Protein AF-A0A0Q8V3P7-F1 (afdb_monomer_lite)

Radius of gyration: 29.7 Å; chains: 1; bounding box: 84×69×73 Å

Secondary structure (DSSP, 8-state):
-EEEEEEEEEETTSPBPS--EEEEEEPPSS--------PPPTTEEEEEEEEEEE-SSS-PPTT-----------SSSS-PSP--TTT-TTEEE-SSTTTPPEEE-PPEEEEEEE-S-SSSSEEEEEEES--TTEEEEEEEEEETTEEEEPTT-SSEE-SS-EEEEES-PPBSSEEEEEEEEEETT--EEEEPPPEEEEB---SEEEEETTEEEEEEEEEE-TTTTSS-B-PEEEEEE--TT-SS-EEEEEEEP--BSEE--EEEEHHHHHHHHHHT--SS----SEEEEE--TT------SSEEEEEEEEEEEES-TTTT--EEEEEEEEEE-PPSPTT----SS-HHHHHHH-SSHHHHHHH-SSHHHHTT-GGGTTS--

Foldseek 3Di:
DKKKKWKFFAAPVRDTDDDIFIDIGDDDDDDDDDDTDDDHDPRGPDIDIDIDDDDPDDHDDPPDDDDDDQDADDPDPDDDPRDDVVPALQWDFPDDPPPTHIDGQFWDWDWAWDCDPQVHTWIKIKTFSDDQQFQFKWKWKDWLNDIDTAFQRHRNGDGGMDIDIHPLAAAPTKIWMKMWTAGPVRDTSDIHDIDIDHHQFAWKKKAANQDSNLIATKDFDPQFLPDWDFDWAWDFDDDPPDPGTDTDTDDTHFTAFTKRKIKHFQSRVVSVVPRCPDPVGHDQQWMWIRHHPNHPHPHRGTFIWRWDDWDKDDPQPPPDGGMIMIITTTTTDDHDDSHRHDDQDDPLLVCLVDVDPVSVCVVAVDPVRVSPPSVSGPSRD

pLDDT: mean 87.68, std 8.29, range [46.72, 98.0]

Structure (mmCIF, N/CA/C/O backbone):
data_AF-A0A0Q8V3P7-F1
#
_entry.id   AF-A0A0Q8V3P7-F1
#
loop_
_atom_site.group_PDB
_atom_site.id
_atom_site.type_symbol
_atom_site.label_atom_id
_atom_site.label_alt_id
_atom_site.label_comp_id
_atom_site.label_asym_id
_atom_site.label_entity_id
_atom_site.label_seq_id
_atom_site.pdbx_PDB_ins_code
_atom_site.Cartn_x
_atom_site.Cartn_y
_atom_site.Cartn_z
_atom_site.occupancy
_atom_site.B_iso_or_equiv
_atom_site.auth_seq_id
_atom_site.auth_comp_id
_atom_site.auth_asym_id
_atom_site.auth_atom_id
_atom_site.pdbx_PDB_model_num
ATOM 1 N N . MET A 1 1 ? 45.141 -16.367 -20.205 1.00 85.00 1 MET A N 1
ATOM 2 C CA . MET A 1 1 ? 44.368 -15.739 -21.295 1.00 85.00 1 MET A CA 1
ATOM 3 C C . MET A 1 1 ? 43.408 -14.753 -20.670 1.00 85.00 1 MET A C 1
ATOM 5 O O . MET A 1 1 ? 42.916 -15.024 -19.578 1.00 85.00 1 MET A O 1
ATOM 9 N N . VAL A 1 2 ? 43.183 -13.620 -21.322 1.00 90.25 2 VAL A N 1
ATOM 10 C CA . VAL A 1 2 ? 42.224 -12.604 -20.880 1.00 90.25 2 VAL A CA 1
ATOM 11 C C . VAL A 1 2 ? 41.261 -12.265 -22.009 1.00 90.25 2 VAL A C 1
ATOM 13 O O . VAL A 1 2 ? 41.580 -12.465 -23.185 1.00 90.25 2 VAL A O 1
ATOM 16 N N . ILE A 1 3 ? 40.099 -11.747 -21.636 1.00 90.00 3 ILE A N 1
ATOM 17 C CA . ILE A 1 3 ? 39.152 -11.118 -22.551 1.00 90.00 3 ILE A CA 1
ATOM 18 C C . ILE A 1 3 ? 39.117 -9.629 -22.228 1.00 90.00 3 ILE A C 1
ATOM 20 O O . ILE A 1 3 ? 38.838 -9.230 -21.100 1.00 90.00 3 ILE A O 1
ATOM 24 N N . ASP A 1 4 ? 39.406 -8.819 -23.240 1.00 90.25 4 ASP A N 1
ATOM 25 C CA . ASP A 1 4 ? 39.211 -7.379 -23.227 1.00 90.25 4 ASP A CA 1
ATOM 26 C C . ASP A 1 4 ? 37.816 -7.092 -23.810 1.00 90.25 4 ASP A C 1
ATOM 28 O O . ASP A 1 4 ? 37.576 -7.315 -25.001 1.00 90.25 4 ASP A O 1
ATOM 32 N N . SER A 1 5 ? 36.890 -6.617 -22.978 1.00 90.19 5 SER A N 1
ATOM 33 C CA . SER A 1 5 ? 35.551 -6.183 -23.398 1.00 90.19 5 SER A CA 1
ATOM 34 C C . SER A 1 5 ? 35.510 -4.664 -23.447 1.00 90.19 5 SER A C 1
ATOM 36 O O . SER A 1 5 ? 35.809 -4.023 -22.441 1.00 90.19 5 SER A O 1
ATOM 38 N N . TYR A 1 6 ? 35.156 -4.075 -24.592 1.00 90.56 6 TYR A N 1
ATOM 39 C CA . TYR A 1 6 ? 35.161 -2.622 -24.733 1.00 90.56 6 TYR A CA 1
ATOM 40 C C . TYR A 1 6 ? 34.008 -2.042 -25.548 1.00 90.56 6 TYR A C 1
ATOM 42 O O . TYR A 1 6 ? 33.505 -2.652 -26.493 1.00 90.56 6 TYR A O 1
ATOM 50 N N . ILE A 1 7 ? 33.627 -0.817 -25.178 1.00 90.69 7 ILE A N 1
ATOM 51 C CA . ILE A 1 7 ? 32.661 0.015 -25.896 1.00 90.69 7 ILE A CA 1
ATOM 52 C C . ILE A 1 7 ? 33.433 1.115 -26.612 1.00 90.69 7 ILE A C 1
ATOM 54 O O . ILE A 1 7 ? 33.942 2.045 -25.985 1.00 90.69 7 ILE A O 1
ATOM 58 N N . GLN A 1 8 ? 33.512 1.018 -27.936 1.00 93.75 8 GLN A N 1
ATOM 59 C CA . GLN A 1 8 ? 34.053 2.072 -28.782 1.00 93.75 8 GLN A CA 1
ATOM 60 C C . GLN A 1 8 ? 32.930 3.025 -29.196 1.00 93.75 8 GLN A C 1
ATOM 62 O O . GLN A 1 8 ? 32.063 2.670 -29.996 1.00 93.75 8 GLN A O 1
ATOM 67 N N . TRP A 1 9 ? 32.972 4.253 -28.687 1.00 93.25 9 TRP A N 1
ATOM 68 C CA . TRP A 1 9 ? 32.059 5.317 -29.102 1.00 93.25 9 TRP A CA 1
ATOM 69 C C . TRP A 1 9 ? 32.468 5.881 -30.462 1.00 93.25 9 TRP A C 1
ATOM 71 O O . TRP A 1 9 ? 33.662 6.000 -30.757 1.00 93.25 9 TRP A O 1
ATOM 81 N N . ILE A 1 10 ? 31.477 6.195 -31.291 1.00 94.75 10 ILE A N 1
ATOM 82 C CA . ILE A 1 10 ? 31.642 6.718 -32.646 1.00 94.75 10 ILE A CA 1
ATOM 83 C C . ILE A 1 10 ? 30.792 7.985 -32.776 1.00 94.75 10 ILE A C 1
ATOM 85 O O . ILE A 1 10 ? 29.604 7.985 -32.435 1.00 94.75 10 ILE A O 1
ATOM 89 N N . ASP A 1 11 ? 31.391 9.062 -33.273 1.00 94.50 11 ASP A N 1
ATOM 90 C CA . ASP A 1 11 ? 30.712 10.345 -33.464 1.00 94.50 11 ASP A CA 1
ATOM 91 C C . ASP A 1 11 ? 29.805 10.364 -34.715 1.00 94.50 11 ASP A C 1
ATOM 93 O O . ASP A 1 11 ? 29.690 9.384 -35.461 1.00 94.50 11 ASP A O 1
ATOM 97 N N . GLY A 1 12 ? 29.127 11.493 -34.946 1.00 92.31 12 GLY A N 1
ATOM 98 C CA . GLY A 1 12 ? 28.241 11.683 -36.103 1.00 92.31 12 GLY A CA 1
ATOM 99 C C . GLY A 1 12 ? 28.940 11.605 -37.467 1.00 92.31 12 GLY A C 1
ATOM 100 O O . GLY A 1 12 ? 28.276 11.354 -38.470 1.00 92.31 12 GLY A O 1
ATOM 101 N N . SER A 1 13 ? 30.268 11.752 -37.514 1.00 94.50 13 SER A N 1
ATOM 102 C CA . SER A 1 13 ? 31.074 11.612 -38.736 1.00 94.50 13 SER A CA 1
ATOM 103 C C . SER A 1 13 ? 31.496 10.165 -39.020 1.00 94.50 13 SER A C 1
ATOM 105 O O . SER A 1 13 ? 31.934 9.854 -40.124 1.00 94.50 13 SER A O 1
ATOM 107 N N . GLY A 1 14 ? 31.338 9.259 -38.047 1.00 92.62 14 GLY A N 1
ATOM 108 C CA . GLY A 1 14 ? 31.829 7.882 -38.138 1.00 92.62 14 GLY A CA 1
ATOM 109 C C . GLY A 1 14 ? 33.233 7.671 -37.573 1.00 92.62 14 GLY A C 1
ATOM 110 O O . GLY A 1 14 ? 33.776 6.575 -37.722 1.00 92.62 14 GLY A O 1
ATOM 111 N N . THR A 1 15 ? 33.804 8.668 -36.897 1.00 94.69 15 THR A N 1
ATOM 112 C CA . THR A 1 15 ? 35.145 8.591 -36.307 1.00 94.69 15 THR A CA 1
ATOM 113 C C . THR A 1 15 ? 35.086 7.998 -34.898 1.00 94.69 15 THR A C 1
ATOM 115 O O . THR A 1 15 ? 34.188 8.303 -34.111 1.00 94.69 15 THR A O 1
ATOM 118 N N . ALA A 1 16 ? 36.041 7.123 -34.573 1.00 92.56 16 ALA A N 1
ATOM 119 C CA . ALA A 1 16 ? 36.179 6.539 -33.241 1.00 92.56 16 ALA A CA 1
ATOM 120 C C . ALA A 1 16 ? 36.634 7.598 -32.222 1.00 92.56 16 ALA A C 1
ATOM 122 O O . ALA A 1 16 ? 37.634 8.282 -32.430 1.00 92.56 16 ALA A O 1
ATOM 123 N N . MET A 1 17 ? 35.917 7.713 -31.105 1.00 92.38 17 MET A N 1
ATOM 124 C CA . MET A 1 17 ? 36.214 8.679 -30.046 1.00 92.38 17 MET A CA 1
ATOM 125 C C . MET A 1 17 ? 37.327 8.170 -29.098 1.00 92.38 17 MET A C 1
ATOM 127 O O . MET A 1 17 ? 37.417 6.962 -28.856 1.00 92.38 17 MET A O 1
ATOM 131 N N . PRO A 1 18 ? 38.159 9.064 -28.524 1.00 77.00 18 PRO A N 1
ATOM 132 C CA . PRO A 1 18 ? 39.451 8.725 -27.903 1.00 77.00 18 PRO A CA 1
ATOM 133 C C . PRO A 1 18 ? 39.409 8.086 -26.498 1.00 77.00 18 PRO A C 1
ATOM 135 O O . PRO A 1 18 ? 40.405 8.104 -25.781 1.00 77.00 18 PRO A O 1
ATOM 138 N N . SER A 1 19 ? 38.298 7.502 -26.057 1.00 72.12 19 SER A N 1
ATOM 139 C CA . SER A 1 19 ? 38.222 6.857 -24.735 1.00 72.12 19 SER A CA 1
ATOM 140 C C . SER A 1 19 ? 37.204 5.719 -24.746 1.00 72.12 19 SER A C 1
ATOM 142 O O . SER A 1 19 ? 36.056 5.923 -24.341 1.00 72.12 19 SER A O 1
ATOM 144 N N . PRO A 1 20 ? 37.576 4.530 -25.257 1.00 75.69 20 PRO A N 1
ATOM 145 C CA . PRO A 1 20 ? 36.711 3.375 -25.132 1.00 75.69 20 PRO A CA 1
ATOM 146 C C . PRO A 1 20 ? 36.634 2.974 -23.660 1.00 75.69 20 PRO A C 1
ATOM 148 O O . PRO A 1 20 ? 37.639 2.952 -22.950 1.00 75.69 20 PRO A O 1
ATOM 151 N N . ALA A 1 21 ? 35.438 2.640 -23.196 1.00 80.44 21 ALA A N 1
ATOM 152 C CA . ALA A 1 21 ? 35.311 1.964 -21.916 1.00 80.44 21 ALA A CA 1
ATOM 153 C C . ALA A 1 21 ? 35.832 0.543 -22.077 1.00 80.44 21 ALA A C 1
ATOM 155 O O . ALA A 1 21 ? 35.445 -0.110 -23.043 1.00 80.44 21 ALA A O 1
ATOM 156 N N . GLN A 1 22 ? 36.683 0.068 -21.173 1.00 88.75 22 GLN A N 1
ATOM 157 C CA . GLN A 1 22 ? 37.281 -1.260 -21.261 1.00 88.75 22 GLN A CA 1
ATOM 158 C C . GLN A 1 22 ? 37.250 -1.947 -19.900 1.00 88.75 22 GLN A C 1
ATOM 160 O O . GLN A 1 22 ? 37.535 -1.322 -18.881 1.00 88.75 22 GLN A O 1
ATOM 165 N N . ASN A 1 23 ? 36.959 -3.244 -19.911 1.00 89.44 23 ASN A N 1
ATOM 166 C CA . ASN A 1 23 ? 37.247 -4.149 -18.811 1.00 89.44 23 ASN A CA 1
ATOM 167 C C . ASN A 1 23 ? 38.112 -5.316 -19.317 1.00 89.44 23 ASN A C 1
ATOM 169 O O . ASN A 1 23 ? 37.941 -5.760 -20.455 1.00 89.44 23 ASN A O 1
ATOM 173 N N . THR A 1 24 ? 39.043 -5.790 -18.490 1.00 91.44 24 THR A N 1
ATOM 174 C CA . THR A 1 24 ? 39.950 -6.900 -18.812 1.00 91.44 24 THR A CA 1
ATOM 175 C C . THR A 1 24 ? 39.813 -7.973 -17.747 1.00 91.44 24 THR A C 1
ATOM 177 O O . THR A 1 24 ? 40.262 -7.787 -16.618 1.00 91.44 24 THR A O 1
ATOM 180 N N . ASP A 1 25 ? 39.263 -9.120 -18.129 1.00 90.25 25 ASP A N 1
ATOM 181 C CA . ASP A 1 25 ? 38.961 -10.209 -17.205 1.00 90.25 25 ASP A CA 1
ATOM 182 C C . ASP A 1 25 ? 39.734 -11.481 -17.569 1.00 90.25 25 ASP A C 1
ATOM 184 O O . ASP A 1 25 ? 40.063 -11.734 -18.734 1.00 90.25 25 ASP A O 1
ATOM 188 N N . ALA A 1 26 ? 40.014 -12.321 -16.571 1.00 90.12 26 ALA A N 1
ATOM 189 C CA . ALA A 1 26 ? 40.595 -13.637 -16.806 1.00 90.12 26 ALA A CA 1
ATOM 190 C C . ALA A 1 26 ? 39.598 -14.560 -17.526 1.00 90.12 26 ALA A C 1
ATOM 192 O O . ALA A 1 26 ? 38.401 -14.577 -17.227 1.00 90.12 26 ALA A O 1
ATOM 193 N N . VAL A 1 27 ? 40.098 -15.372 -18.460 1.00 87.44 27 VAL A N 1
ATOM 194 C CA . VAL A 1 27 ? 39.278 -16.426 -19.068 1.00 87.44 27 VAL A CA 1
ATOM 195 C C . VAL A 1 27 ? 39.088 -17.561 -18.071 1.00 87.44 27 VAL A C 1
ATOM 197 O O . VAL A 1 27 ? 40.061 -18.059 -17.504 1.00 87.44 27 VAL A O 1
ATOM 200 N N . VAL A 1 28 ? 37.835 -17.962 -17.868 1.00 85.50 28 VAL A N 1
ATOM 201 C CA . VAL A 1 28 ? 37.464 -19.078 -16.993 1.00 85.50 28 VAL A CA 1
ATOM 202 C C . VAL A 1 28 ? 37.287 -20.363 -17.801 1.00 85.50 28 VAL A C 1
ATOM 204 O O . VAL A 1 28 ? 37.097 -20.331 -19.014 1.00 85.50 28 VAL A O 1
ATOM 207 N N . SER A 1 29 ? 37.352 -21.513 -17.128 1.00 82.88 29 SER A N 1
ATOM 208 C CA . SER A 1 29 ? 36.945 -22.780 -17.738 1.00 82.88 29 SER A CA 1
ATOM 209 C C . SER A 1 29 ? 35.414 -22.830 -17.814 1.00 82.88 29 SER A C 1
ATOM 211 O O . SER A 1 29 ? 34.751 -22.732 -16.783 1.00 82.88 29 SER A O 1
ATOM 213 N N . GLY A 1 30 ? 34.861 -22.957 -19.024 1.00 87.19 30 GLY A N 1
ATOM 214 C CA . GLY A 1 30 ? 33.414 -22.940 -19.277 1.00 87.19 30 GLY A CA 1
ATOM 215 C C . GLY A 1 30 ? 32.862 -21.554 -19.634 1.00 87.19 30 GLY A C 1
ATOM 216 O O . GLY A 1 30 ? 33.605 -20.660 -20.034 1.00 87.19 30 GLY A O 1
ATOM 217 N N . TRP A 1 31 ? 31.542 -21.382 -19.518 1.00 85.44 31 TRP A N 1
ATOM 218 C CA . TRP A 1 31 ? 30.873 -20.108 -19.804 1.00 85.44 31 TRP A CA 1
ATOM 219 C C . TRP A 1 31 ? 31.137 -19.089 -18.689 1.00 85.44 31 TRP A C 1
ATOM 221 O O . TRP A 1 31 ? 30.746 -19.296 -17.541 1.00 85.44 31 TRP A O 1
ATOM 231 N N . GLY A 1 32 ? 31.790 -17.982 -19.042 1.00 83.69 32 GLY A N 1
ATOM 232 C CA . GLY A 1 32 ? 32.022 -16.833 -18.169 1.00 83.69 32 GLY A CA 1
ATOM 233 C C . GLY A 1 32 ? 31.173 -15.634 -18.577 1.00 83.69 32 GLY A C 1
ATOM 234 O O . GLY A 1 32 ? 30.856 -15.458 -19.754 1.00 83.69 32 GLY A O 1
ATOM 235 N N . ARG A 1 33 ? 30.820 -14.790 -17.605 1.00 84.25 33 ARG A N 1
ATOM 236 C CA . ARG A 1 33 ? 30.129 -13.526 -17.861 1.00 84.25 33 ARG A CA 1
ATOM 237 C C . ARG A 1 33 ? 31.129 -12.375 -17.878 1.00 84.25 33 ARG A C 1
ATOM 239 O O . ARG A 1 33 ? 31.841 -12.175 -16.901 1.00 84.25 33 ARG A O 1
ATOM 246 N N . TYR A 1 34 ? 31.115 -11.602 -18.960 1.00 86.06 34 TYR A N 1
ATOM 247 C CA . TYR A 1 34 ? 31.994 -10.453 -19.170 1.00 86.06 34 TYR A CA 1
ATOM 248 C C . TYR A 1 34 ? 31.149 -9.208 -19.420 1.00 86.06 34 TYR A C 1
ATOM 250 O O . TYR A 1 34 ? 30.245 -9.228 -20.255 1.00 86.06 34 TYR A O 1
ATOM 258 N N . SER A 1 35 ? 31.416 -8.130 -18.687 1.00 84.56 35 SER A N 1
ATOM 259 C CA . SER A 1 35 ? 30.631 -6.896 -18.766 1.00 84.56 35 SER A CA 1
ATOM 260 C C . SER A 1 35 ? 31.518 -5.663 -18.750 1.00 84.56 35 SER A C 1
ATOM 262 O O . SER A 1 35 ? 32.563 -5.638 -18.100 1.00 84.56 35 SER A O 1
ATOM 264 N N . VAL A 1 36 ? 31.057 -4.619 -19.430 1.00 86.38 36 VAL A N 1
ATOM 265 C CA . VAL A 1 36 ? 31.645 -3.282 -19.413 1.00 86.38 36 VAL A CA 1
ATOM 266 C C . VAL A 1 36 ? 30.507 -2.268 -19.319 1.00 86.38 36 VAL A C 1
ATOM 268 O O . VAL A 1 36 ? 29.531 -2.365 -20.061 1.00 86.38 36 VAL A O 1
ATOM 271 N N . THR A 1 37 ? 30.628 -1.307 -18.406 1.00 84.44 37 THR A N 1
ATOM 272 C CA . THR A 1 37 ? 29.640 -0.237 -18.211 1.00 84.44 37 THR A CA 1
ATOM 273 C C . THR A 1 37 ? 30.308 1.104 -18.458 1.00 84.44 37 THR A C 1
ATOM 275 O O . THR A 1 37 ? 31.380 1.366 -17.913 1.00 84.44 37 THR A O 1
ATOM 278 N N . ALA A 1 38 ? 29.677 1.970 -19.250 1.00 84.31 38 ALA A N 1
ATOM 279 C CA . ALA A 1 38 ? 30.116 3.351 -19.399 1.00 84.31 38 ALA A CA 1
ATOM 280 C C . ALA A 1 38 ? 29.009 4.286 -19.869 1.00 84.31 38 ALA A C 1
ATOM 282 O O . ALA A 1 38 ? 28.107 3.890 -20.604 1.00 84.31 38 ALA A O 1
ATOM 283 N N . ALA A 1 39 ? 29.144 5.555 -19.489 1.00 85.44 39 ALA A N 1
ATOM 284 C CA . ALA A 1 39 ? 28.345 6.636 -20.041 1.00 85.44 39 ALA 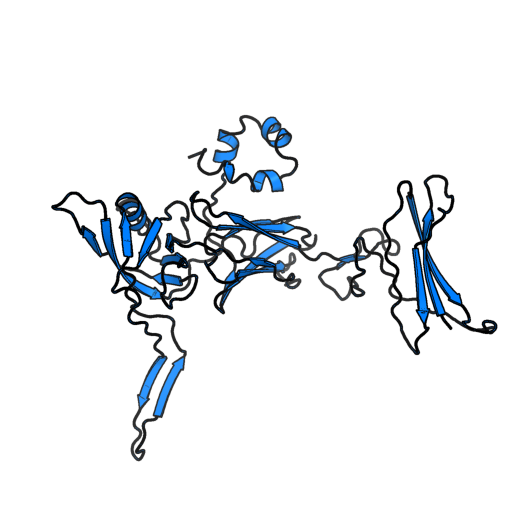A CA 1
ATOM 285 C C . ALA A 1 39 ? 28.858 7.016 -21.437 1.00 85.44 39 ALA A C 1
ATOM 287 O O . ALA A 1 39 ? 30.067 7.146 -21.651 1.00 85.44 39 ALA A O 1
ATOM 288 N N . ALA A 1 40 ? 27.935 7.220 -22.378 1.00 86.38 40 ALA A N 1
ATOM 289 C CA . ALA A 1 40 ? 28.273 7.735 -23.696 1.00 86.38 40 ALA A CA 1
ATOM 290 C C . ALA A 1 40 ? 28.808 9.177 -23.574 1.00 86.38 40 ALA A C 1
ATOM 292 O O . ALA A 1 40 ? 28.157 10.010 -22.935 1.00 86.38 40 ALA A O 1
ATOM 293 N N . PRO A 1 41 ? 29.970 9.505 -24.167 1.00 89.25 41 PRO A N 1
ATOM 294 C CA . PRO A 1 41 ? 30.465 10.872 -24.185 1.00 89.25 41 PRO A CA 1
ATOM 295 C C . PRO A 1 41 ? 29.561 11.758 -25.051 1.00 89.25 41 PRO A C 1
ATOM 297 O O . PRO A 1 41 ? 28.943 11.297 -26.014 1.00 89.25 41 PRO A O 1
ATOM 300 N N . ILE A 1 42 ? 29.513 13.053 -24.730 1.00 90.75 42 ILE A N 1
ATOM 301 C CA . ILE A 1 42 ? 28.766 14.044 -25.516 1.00 90.75 42 ILE A CA 1
ATOM 302 C C . ILE A 1 42 ? 29.216 13.976 -26.984 1.00 90.75 42 ILE A C 1
ATOM 304 O O . ILE A 1 42 ? 30.411 13.986 -27.276 1.00 90.75 42 ILE A O 1
ATOM 308 N N . GLY A 1 43 ? 28.252 13.910 -27.904 1.00 89.62 43 GLY A N 1
ATOM 309 C CA . GLY A 1 43 ? 28.503 13.828 -29.347 1.00 89.62 43 GLY A CA 1
ATOM 310 C C . GLY A 1 43 ? 28.673 12.407 -29.900 1.00 89.62 43 GLY A C 1
ATOM 311 O O . GLY A 1 43 ? 28.745 12.246 -31.120 1.00 89.62 43 GLY A O 1
ATOM 312 N N . ALA A 1 44 ? 28.684 11.373 -29.050 1.00 91.44 44 ALA A N 1
ATOM 313 C CA . ALA A 1 44 ? 28.581 9.993 -29.513 1.00 91.44 44 ALA A CA 1
ATOM 314 C C . ALA A 1 44 ? 27.212 9.755 -30.169 1.00 91.44 44 ALA A C 1
ATOM 316 O O . ALA A 1 44 ? 26.173 10.091 -29.606 1.00 91.44 44 ALA A O 1
ATOM 317 N N . THR A 1 45 ? 27.212 9.146 -31.354 1.00 92.19 45 THR A N 1
ATOM 318 C CA . THR A 1 45 ? 25.978 8.784 -32.080 1.00 92.19 45 THR A CA 1
ATOM 319 C C . THR A 1 45 ? 25.808 7.280 -32.225 1.00 92.19 45 THR A C 1
ATOM 321 O O . THR A 1 45 ? 24.701 6.799 -32.453 1.00 92.19 45 THR A O 1
ATOM 324 N N . ARG A 1 46 ? 26.902 6.523 -32.104 1.00 88.69 46 ARG A N 1
ATOM 325 C CA . ARG A 1 46 ? 26.923 5.065 -32.208 1.00 88.69 46 ARG A CA 1
ATOM 326 C C . ARG A 1 46 ? 27.889 4.479 -31.188 1.00 88.69 46 ARG A C 1
ATOM 328 O O . ARG A 1 46 ? 28.889 5.101 -30.828 1.00 88.69 46 ARG A O 1
ATOM 335 N N . ALA A 1 47 ? 27.610 3.250 -30.779 1.00 88.19 47 ALA A N 1
ATOM 336 C CA . ALA A 1 47 ? 28.500 2.437 -29.967 1.00 88.19 47 ALA A CA 1
ATOM 337 C C . ALA A 1 47 ? 28.845 1.161 -30.734 1.00 88.19 47 ALA A C 1
ATOM 339 O O . ALA A 1 47 ? 27.985 0.562 -31.380 1.00 88.19 47 ALA A O 1
ATOM 340 N N . ARG A 1 48 ? 30.105 0.740 -30.667 1.00 89.31 48 ARG A N 1
ATOM 341 C CA . ARG A 1 48 ? 30.557 -0.557 -31.165 1.00 89.31 48 ARG A CA 1
ATOM 342 C C . ARG A 1 48 ? 31.093 -1.354 -29.989 1.00 89.31 48 ARG A C 1
ATOM 344 O O . ARG A 1 48 ? 32.092 -0.963 -29.391 1.00 89.31 48 ARG A O 1
ATOM 351 N N . VAL A 1 49 ? 30.436 -2.464 -29.685 1.00 87.44 49 VAL A N 1
ATOM 352 C CA . VAL A 1 49 ? 30.871 -3.378 -28.627 1.00 87.44 49 VAL A CA 1
ATOM 353 C C . VAL A 1 49 ? 31.769 -4.442 -29.220 1.00 87.44 49 VAL A C 1
ATOM 355 O O . VAL A 1 49 ? 31.478 -4.993 -30.282 1.00 87.44 49 VAL A O 1
ATOM 358 N N . ILE A 1 50 ? 32.910 -4.663 -28.575 1.00 87.88 50 ILE A N 1
ATOM 359 C CA . ILE A 1 50 ? 33.924 -5.585 -29.061 1.00 87.88 50 ILE A CA 1
ATOM 360 C C . ILE A 1 50 ? 34.452 -6.414 -27.896 1.00 87.88 50 ILE A C 1
ATOM 362 O O . ILE A 1 50 ? 34.813 -5.878 -26.849 1.00 87.88 50 ILE A O 1
ATOM 366 N N . HIS A 1 51 ? 34.541 -7.721 -28.125 1.00 87.38 51 HIS A N 1
ATOM 367 C CA . HIS A 1 51 ? 35.235 -8.660 -27.256 1.00 87.38 51 HIS A CA 1
ATOM 368 C C . HIS A 1 51 ? 36.489 -9.140 -27.973 1.00 87.38 51 HIS A C 1
ATOM 370 O O . HIS A 1 51 ? 36.432 -9.603 -29.114 1.00 87.38 51 HIS A O 1
ATOM 376 N N . ARG A 1 52 ? 37.638 -8.994 -27.317 1.00 88.25 52 ARG A N 1
ATOM 377 C CA . ARG A 1 52 ? 38.933 -9.398 -27.854 1.00 88.25 52 ARG A CA 1
ATOM 378 C C . ARG A 1 52 ? 39.594 -10.366 -26.895 1.00 88.25 52 ARG A C 1
ATOM 380 O O . ARG A 1 52 ? 39.849 -10.034 -25.745 1.00 88.25 52 ARG A O 1
ATOM 387 N N . MET A 1 53 ? 39.921 -11.547 -27.394 1.00 88.00 53 MET A N 1
ATOM 388 C CA . MET A 1 53 ? 40.753 -12.499 -26.675 1.00 88.00 53 MET A CA 1
ATOM 389 C C . MET A 1 53 ? 42.226 -12.112 -26.818 1.00 88.00 53 MET A C 1
ATOM 391 O O . MET A 1 53 ? 42.679 -11.761 -27.909 1.00 88.00 53 MET A O 1
ATOM 395 N N . ARG A 1 54 ? 42.979 -12.170 -25.719 1.00 88.56 54 ARG A N 1
ATOM 396 C CA . ARG A 1 54 ? 44.412 -11.864 -25.704 1.00 88.56 54 ARG A CA 1
ATOM 397 C C . ARG A 1 54 ? 45.167 -12.828 -24.795 1.00 88.56 54 ARG A C 1
ATOM 399 O O . ARG A 1 54 ? 44.730 -13.161 -23.691 1.00 88.56 54 ARG A O 1
ATOM 406 N N . ALA A 1 55 ? 46.336 -13.267 -25.247 1.00 86.19 55 ALA A N 1
ATOM 407 C CA . ALA A 1 55 ? 47.247 -14.043 -24.419 1.00 86.19 55 ALA A CA 1
ATOM 408 C C . ALA A 1 55 ? 47.839 -13.150 -23.312 1.00 86.19 55 ALA A C 1
ATOM 410 O O . ALA A 1 55 ? 48.291 -12.035 -23.570 1.00 86.19 55 ALA A O 1
ATOM 411 N N . THR A 1 56 ? 47.822 -13.630 -22.065 1.00 83.31 56 THR A N 1
ATOM 412 C CA . THR A 1 56 ? 48.455 -12.927 -20.931 1.00 83.31 56 THR A CA 1
ATOM 413 C C . THR A 1 56 ? 49.981 -12.961 -21.067 1.00 83.31 56 THR A C 1
ATOM 415 O O . THR A 1 56 ? 50.662 -12.001 -20.725 1.00 83.31 56 THR A O 1
ATOM 418 N N . THR A 1 57 ? 50.494 -14.062 -21.617 1.00 80.62 57 THR A N 1
ATOM 419 C CA . THR A 1 57 ? 51.884 -14.307 -22.004 1.00 80.62 57 THR A CA 1
ATOM 420 C C . THR A 1 57 ? 51.878 -15.177 -23.268 1.00 80.62 57 THR A C 1
ATOM 422 O O . THR A 1 57 ? 51.008 -16.034 -23.415 1.00 80.62 57 THR A O 1
ATOM 425 N N . GLY A 1 58 ? 52.824 -14.960 -24.187 1.00 80.25 58 GLY A N 1
ATOM 426 C CA . GLY A 1 58 ? 52.922 -15.721 -25.443 1.00 80.25 58 GLY A CA 1
ATOM 427 C C . GLY A 1 58 ? 51.952 -15.272 -26.546 1.00 80.25 58 GLY A C 1
ATOM 428 O O . GLY A 1 58 ? 51.436 -14.155 -26.520 1.00 80.25 58 GLY A O 1
ATOM 429 N N . THR A 1 59 ? 51.738 -16.139 -27.539 1.00 82.00 59 THR A N 1
ATOM 430 C CA . THR A 1 59 ? 50.826 -15.932 -28.677 1.00 82.00 59 THR A CA 1
ATOM 431 C C . THR A 1 59 ? 49.592 -16.822 -28.547 1.00 82.00 59 THR A C 1
ATOM 433 O O . THR A 1 59 ? 49.670 -17.906 -27.974 1.00 82.00 59 THR A O 1
ATOM 436 N N . LEU A 1 60 ? 48.456 -16.374 -29.089 1.00 83.50 60 LEU A N 1
ATOM 437 C CA . LEU A 1 60 ? 47.311 -17.262 -29.316 1.00 83.50 60 LEU A CA 1
ATOM 438 C C . LEU A 1 60 ? 47.713 -18.332 -30.338 1.00 83.50 60 LEU A C 1
ATOM 440 O O . LEU A 1 60 ? 48.490 -18.043 -31.252 1.00 83.50 60 LEU A O 1
ATOM 444 N N . SER A 1 61 ? 47.230 -19.554 -30.156 1.00 84.00 61 SER A N 1
ATOM 445 C CA . SER A 1 61 ? 47.498 -20.663 -31.071 1.00 84.00 61 SER A CA 1
ATOM 446 C C . SER A 1 61 ? 46.463 -20.698 -32.191 1.00 84.00 61 SER A C 1
ATOM 448 O O . SER A 1 61 ? 45.313 -20.286 -32.012 1.00 84.00 61 SER A O 1
ATOM 450 N N . ASP A 1 62 ? 46.855 -21.228 -33.349 1.00 81.81 62 ASP A N 1
ATOM 451 C CA . ASP A 1 62 ? 45.913 -21.497 -34.432 1.00 81.81 62 ASP A CA 1
ATOM 452 C C . ASP A 1 62 ? 44.823 -22.458 -33.939 1.00 81.81 62 ASP A C 1
ATOM 454 O O . ASP A 1 62 ? 45.101 -23.576 -33.506 1.00 81.81 62 ASP A O 1
ATOM 458 N N . GLY A 1 63 ? 43.569 -22.008 -34.005 1.00 80.75 63 GLY A N 1
ATOM 459 C CA . GLY A 1 63 ? 42.408 -22.765 -33.535 1.00 80.75 63 GLY A CA 1
ATOM 460 C C . GLY A 1 63 ? 41.839 -22.311 -32.191 1.00 80.75 63 GLY A C 1
ATOM 461 O O . GLY A 1 63 ? 40.754 -22.778 -31.842 1.00 80.75 63 GLY A O 1
ATOM 462 N N . ASP A 1 64 ? 42.482 -21.377 -31.483 1.00 81.94 64 ASP A N 1
ATOM 463 C CA . ASP A 1 64 ? 41.887 -20.756 -30.296 1.00 81.94 64 ASP A CA 1
ATOM 464 C C . ASP A 1 64 ? 40.604 -20.003 -30.689 1.00 81.94 64 ASP A C 1
ATOM 466 O O . ASP A 1 64 ? 40.607 -19.138 -31.571 1.00 81.94 64 ASP A O 1
ATOM 470 N N . ARG A 1 65 ? 39.487 -20.334 -30.033 1.00 82.94 65 ARG A N 1
ATOM 471 C CA . ARG A 1 65 ? 38.167 -19.747 -30.301 1.00 82.94 65 ARG A CA 1
ATOM 472 C C . ARG A 1 65 ? 37.599 -19.085 -29.058 1.00 82.94 65 ARG A C 1
ATOM 474 O O . ARG A 1 65 ? 37.752 -19.584 -27.947 1.00 82.94 65 ARG A O 1
ATOM 481 N N . LEU A 1 66 ? 36.909 -17.973 -29.287 1.00 82.38 66 LEU A N 1
ATOM 482 C CA . LEU A 1 66 ? 36.039 -17.331 -28.314 1.00 82.38 66 LEU A CA 1
ATOM 483 C C . LEU A 1 66 ? 34.604 -17.465 -28.817 1.00 82.38 66 LEU A C 1
ATOM 485 O O . LEU A 1 66 ? 34.232 -16.805 -29.788 1.00 82.38 66 LEU A O 1
ATOM 489 N N . ASP A 1 67 ? 33.818 -18.298 -28.148 1.00 86.00 67 ASP A N 1
ATOM 490 C CA . ASP A 1 67 ? 32.386 -18.398 -28.402 1.00 86.00 67 ASP A CA 1
ATOM 491 C C . ASP A 1 67 ? 31.651 -17.361 -27.545 1.00 86.00 67 ASP A C 1
ATOM 493 O O . ASP A 1 67 ? 31.901 -17.231 -26.345 1.00 86.00 67 ASP A O 1
ATOM 497 N N . VAL A 1 68 ? 30.755 -16.598 -28.169 1.00 81.88 68 VAL A N 1
ATOM 498 C CA . VAL A 1 68 ? 29.965 -15.554 -27.504 1.00 81.88 68 VAL A CA 1
ATOM 499 C C . VAL A 1 68 ? 28.490 -15.876 -27.683 1.00 81.88 68 VAL A C 1
ATOM 501 O O . VAL A 1 68 ? 28.037 -16.151 -28.791 1.00 81.88 68 VAL A O 1
ATOM 504 N N . SER A 1 69 ? 27.742 -15.816 -26.587 1.00 83.19 69 SER A N 1
ATOM 505 C CA . SER A 1 69 ? 26.288 -15.958 -26.559 1.00 83.19 69 SER A CA 1
ATOM 506 C C . SER A 1 69 ? 25.697 -14.892 -25.638 1.00 83.19 69 SER A C 1
ATOM 508 O O . SER A 1 69 ? 26.427 -14.291 -24.848 1.00 83.19 69 SER A O 1
ATOM 510 N N . CYS A 1 70 ? 24.382 -14.674 -25.718 1.00 75.81 70 CYS A N 1
ATOM 511 C CA . CYS A 1 70 ? 23.643 -13.863 -24.745 1.00 75.81 70 CYS A CA 1
ATOM 512 C C . CYS A 1 70 ? 24.156 -12.409 -24.623 1.00 75.81 70 CYS A C 1
ATOM 514 O O . CYS A 1 70 ? 24.266 -11.863 -23.524 1.00 75.81 70 CYS A O 1
ATOM 516 N N . LEU A 1 71 ? 24.489 -11.784 -25.762 1.00 78.75 71 LEU A N 1
ATOM 517 C CA . LEU A 1 71 ? 24.867 -10.368 -25.834 1.00 78.75 71 LEU A CA 1
ATOM 518 C C . LEU A 1 71 ? 23.700 -9.492 -25.371 1.00 78.75 71 LEU A C 1
ATOM 520 O O . LEU A 1 71 ? 22.625 -9.520 -25.964 1.00 78.75 71 LEU A O 1
ATOM 524 N N . MET A 1 72 ? 23.939 -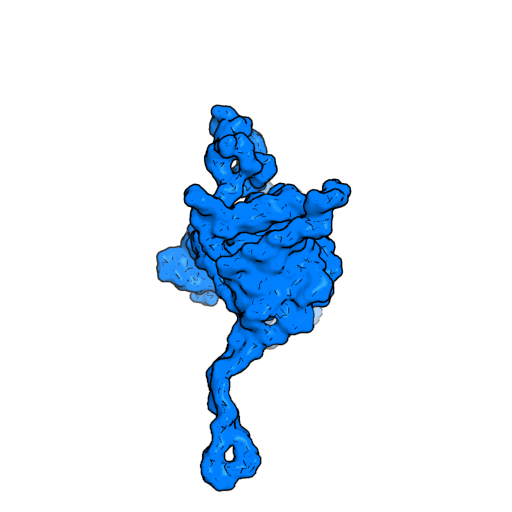8.702 -24.328 1.00 77.06 72 MET A N 1
ATOM 525 C CA . MET A 1 72 ? 22.927 -7.868 -23.693 1.00 77.06 72 MET A CA 1
ATOM 526 C C . MET A 1 72 ? 23.406 -6.423 -23.597 1.00 77.06 72 MET A C 1
ATOM 528 O O . MET A 1 72 ? 24.549 -6.166 -23.211 1.00 77.06 72 MET A O 1
ATOM 532 N N . PHE A 1 73 ? 22.517 -5.488 -23.922 1.00 76.88 73 PHE A N 1
ATOM 533 C CA . PHE A 1 73 ? 22.760 -4.053 -23.822 1.00 76.88 73 PHE A CA 1
ATOM 534 C C . PHE A 1 73 ? 21.663 -3.426 -22.969 1.00 76.88 73 PHE A C 1
ATOM 536 O O . PHE A 1 73 ? 20.484 -3.597 -23.261 1.00 76.88 73 PHE A O 1
ATOM 543 N N . GLU A 1 74 ? 22.050 -2.680 -21.939 1.00 73.38 74 GLU A N 1
ATOM 544 C CA . GLU A 1 74 ? 21.116 -2.004 -21.043 1.00 73.38 74 GLU A CA 1
ATOM 545 C C . GLU A 1 74 ? 21.541 -0.559 -20.804 1.00 73.38 74 GLU A C 1
ATOM 547 O O . GLU A 1 74 ? 22.730 -0.235 -20.755 1.00 73.38 74 GLU A O 1
ATOM 552 N N . SER A 1 75 ? 20.556 0.313 -20.615 1.00 70.25 75 SER A N 1
ATOM 553 C CA . SER A 1 75 ? 20.774 1.652 -20.079 1.00 70.25 75 SER A CA 1
ATOM 554 C C . SER A 1 75 ? 20.764 1.600 -18.550 1.00 70.25 75 SER A C 1
ATOM 556 O O . SER A 1 75 ? 19.737 1.273 -17.960 1.00 70.25 75 SER A O 1
ATOM 558 N N . GLY A 1 76 ? 21.874 1.954 -17.901 1.00 66.38 76 GLY A N 1
ATOM 559 C CA . GLY A 1 76 ? 21.970 1.991 -16.440 1.00 66.38 76 GLY A CA 1
ATOM 560 C C . GLY A 1 76 ? 23.410 2.096 -15.940 1.00 66.38 76 GLY A C 1
ATOM 561 O O . GLY A 1 76 ? 24.359 2.057 -16.721 1.00 66.38 76 GLY A O 1
ATOM 562 N N . SER A 1 77 ? 23.582 2.235 -14.624 1.00 62.84 77 SER A N 1
ATOM 563 C CA . SER A 1 77 ? 24.899 2.198 -13.965 1.00 62.84 77 SER A CA 1
ATOM 564 C C . SER A 1 77 ? 25.372 0.775 -13.636 1.00 62.84 77 SER A C 1
ATOM 566 O O . SER A 1 77 ? 26.534 0.584 -13.283 1.00 62.84 77 SER A O 1
ATOM 568 N N . VAL A 1 78 ? 24.494 -0.224 -13.770 1.00 61.56 78 VAL A N 1
ATOM 569 C CA . VAL A 1 78 ? 24.764 -1.646 -13.526 1.00 61.56 78 VAL A CA 1
ATOM 570 C C . VAL A 1 78 ? 24.112 -2.456 -14.642 1.00 61.56 78 VAL A C 1
ATOM 572 O O . VAL A 1 78 ? 22.959 -2.203 -14.976 1.00 61.56 78 VAL A O 1
ATOM 575 N N . VAL A 1 79 ? 24.841 -3.427 -15.195 1.00 65.81 79 VAL A N 1
ATOM 576 C CA . VAL A 1 79 ? 24.272 -4.425 -16.110 1.00 65.81 79 VAL A CA 1
ATOM 577 C C . VAL A 1 79 ? 23.610 -5.517 -15.258 1.00 65.81 79 VAL A C 1
ATOM 579 O O . VAL A 1 79 ? 24.296 -6.206 -14.498 1.00 65.81 79 VAL A O 1
ATOM 582 N N . LEU A 1 80 ? 22.290 -5.672 -15.361 1.00 65.69 80 LEU A N 1
ATOM 583 C CA . LEU A 1 80 ? 21.478 -6.684 -14.673 1.00 65.69 80 LEU A CA 1
ATOM 584 C C . LEU A 1 80 ? 21.864 -8.099 -15.108 1.00 65.69 80 LEU A C 1
ATOM 586 O O . LEU A 1 80 ? 22.677 -8.275 -16.002 1.00 65.69 80 LEU A O 1
ATOM 590 N N . ASN A 1 81 ? 21.330 -9.151 -14.487 1.00 66.75 81 ASN A N 1
ATOM 591 C CA . ASN A 1 81 ? 21.525 -10.513 -15.005 1.00 66.75 81 ASN A CA 1
ATOM 592 C C . ASN A 1 81 ? 20.975 -10.656 -16.426 1.00 66.75 81 ASN A C 1
ATOM 594 O O . ASN A 1 81 ? 20.017 -9.973 -16.770 1.00 66.75 81 ASN A O 1
ATOM 598 N N . TYR A 1 82 ? 21.586 -11.539 -17.231 1.00 69.75 82 TYR A N 1
ATOM 599 C CA . TYR A 1 82 ? 21.059 -11.846 -18.560 1.00 69.75 82 TYR A CA 1
ATOM 600 C C . TYR A 1 82 ? 19.571 -12.181 -18.452 1.00 69.75 82 TYR A C 1
ATOM 602 O O . TYR A 1 82 ? 19.187 -13.038 -17.651 1.00 69.75 82 TYR A O 1
ATOM 610 N N . PHE A 1 83 ? 18.757 -11.489 -19.238 1.00 70.50 83 PHE A N 1
ATOM 611 C CA . PHE A 1 83 ? 17.334 -11.742 -19.353 1.00 70.50 83 PHE A CA 1
ATOM 612 C C . PHE A 1 83 ? 16.997 -12.013 -20.811 1.00 70.50 83 PHE A C 1
ATOM 614 O O . PHE A 1 83 ? 17.552 -11.407 -21.726 1.00 70.50 83 PHE A O 1
ATOM 621 N N . ASP A 1 84 ? 16.073 -12.939 -21.000 1.00 72.00 84 ASP A N 1
ATOM 622 C CA . ASP A 1 84 ? 15.631 -13.397 -22.302 1.00 72.00 84 ASP A CA 1
ATOM 623 C C . ASP A 1 84 ? 14.099 -13.414 -22.291 1.00 72.00 84 ASP A C 1
ATOM 625 O O . ASP A 1 84 ? 13.519 -14.105 -21.444 1.00 72.00 84 ASP A O 1
ATOM 629 N N . PRO A 1 85 ? 13.442 -12.644 -23.174 1.00 73.62 85 PRO A N 1
ATOM 630 C CA . PRO A 1 85 ? 11.987 -12.599 -23.283 1.00 73.62 85 PRO A CA 1
ATOM 631 C C . PRO A 1 85 ? 11.307 -13.963 -23.423 1.00 73.62 85 PRO A C 1
ATOM 633 O O . PRO A 1 85 ? 10.154 -14.097 -23.017 1.00 73.62 85 PRO A O 1
ATOM 636 N N . ASP A 1 86 ? 12.004 -14.983 -23.933 1.00 75.12 86 ASP A N 1
ATOM 637 C CA . ASP A 1 86 ? 11.432 -16.320 -24.122 1.00 75.12 86 ASP A CA 1
ATOM 638 C C . ASP A 1 86 ? 11.266 -17.090 -22.798 1.00 75.12 86 ASP A C 1
ATOM 640 O O . ASP A 1 86 ? 10.493 -18.047 -22.718 1.00 75.12 86 ASP A O 1
ATOM 644 N N . ILE A 1 87 ? 11.963 -16.669 -21.738 1.00 73.38 87 ILE A N 1
ATOM 645 C CA . ILE A 1 87 ? 11.924 -17.305 -20.408 1.00 73.38 87 ILE A CA 1
ATOM 646 C C . ILE A 1 87 ? 11.629 -16.324 -19.267 1.00 73.38 87 ILE A C 1
ATOM 648 O O . ILE A 1 87 ? 11.340 -16.753 -18.150 1.00 73.38 87 ILE A O 1
ATOM 652 N N . ASN A 1 88 ? 11.693 -15.016 -19.520 1.00 75.06 88 ASN A N 1
ATOM 653 C CA . ASN A 1 88 ? 11.475 -13.973 -18.531 1.00 75.06 88 ASN A CA 1
ATOM 654 C C . ASN A 1 88 ? 10.291 -13.080 -18.927 1.00 75.06 88 ASN A C 1
ATOM 656 O O . ASN A 1 88 ? 10.402 -12.208 -19.788 1.00 75.06 88 ASN A O 1
ATOM 660 N N . ALA A 1 89 ? 9.181 -13.247 -18.202 1.00 76.38 89 ALA A N 1
ATOM 661 C CA . ALA A 1 89 ? 7.942 -12.482 -18.364 1.00 76.38 89 ALA A CA 1
ATOM 662 C C . ALA A 1 89 ? 8.084 -10.962 -18.135 1.00 76.38 89 ALA A C 1
ATOM 664 O O . ALA A 1 89 ? 7.150 -10.216 -18.415 1.00 76.38 89 ALA A O 1
ATOM 665 N N . TRP A 1 90 ? 9.227 -10.505 -17.620 1.00 79.69 90 TRP A N 1
ATOM 666 C CA . TRP A 1 90 ? 9.541 -9.095 -17.391 1.00 79.69 90 TRP A CA 1
ATOM 667 C C . TRP A 1 90 ? 10.273 -8.461 -18.564 1.00 79.69 90 TRP A C 1
ATOM 669 O O . TRP A 1 90 ? 10.619 -7.288 -18.498 1.00 79.69 90 TRP A O 1
ATOM 679 N N . SER A 1 91 ? 10.545 -9.211 -19.626 1.00 81.06 91 SER A N 1
ATOM 680 C CA . SER A 1 91 ? 11.282 -8.703 -20.772 1.00 81.06 91 SER A CA 1
ATOM 681 C C . SER A 1 91 ? 10.567 -8.944 -22.087 1.00 81.06 91 SER A C 1
ATOM 683 O O . SER A 1 91 ? 9.859 -9.933 -22.246 1.00 81.06 91 SER A O 1
ATOM 685 N N . LEU A 1 92 ? 10.791 -8.044 -23.042 1.00 80.12 92 LEU A N 1
ATOM 686 C CA . LEU A 1 92 ? 10.287 -8.176 -24.406 1.00 80.12 92 LEU A CA 1
ATOM 687 C C . LEU A 1 92 ? 11.335 -7.765 -25.438 1.00 80.12 92 LEU A C 1
ATOM 689 O O . LEU A 1 92 ? 12.218 -6.952 -25.162 1.00 80.12 92 LEU A O 1
ATOM 693 N N . TRP A 1 93 ? 11.219 -8.334 -26.634 1.00 78.75 93 TRP A N 1
ATOM 694 C CA . TRP A 1 93 ? 11.976 -7.908 -27.806 1.00 78.75 93 TRP A CA 1
ATOM 695 C C . TRP A 1 93 ? 11.334 -6.646 -28.393 1.00 78.75 93 TRP A C 1
ATOM 697 O O . TRP A 1 93 ? 10.185 -6.685 -28.833 1.00 78.75 93 TRP A O 1
ATOM 707 N N . GLU A 1 94 ? 12.054 -5.523 -28.394 1.00 72.69 94 GLU A N 1
ATOM 708 C CA . GLU A 1 94 ? 11.587 -4.276 -29.015 1.00 72.69 94 GLU A CA 1
ATOM 709 C C . GLU A 1 94 ? 12.144 -4.142 -30.441 1.00 72.69 94 GLU A C 1
ATOM 711 O O . GLU A 1 94 ? 13.330 -3.880 -30.623 1.00 72.69 94 GLU A O 1
ATOM 716 N N . GLY A 1 95 ? 11.292 -4.252 -31.466 1.00 72.25 95 GLY A N 1
ATOM 717 C CA . GLY A 1 95 ? 11.657 -3.952 -32.858 1.00 72.25 95 GLY A CA 1
ATOM 718 C C . GLY A 1 95 ? 11.523 -5.126 -33.832 1.00 72.25 95 GLY A C 1
ATOM 719 O O . GLY A 1 95 ? 10.689 -6.013 -33.664 1.00 72.25 95 GLY A O 1
ATOM 720 N N . ALA A 1 96 ? 12.316 -5.102 -34.910 1.00 72.75 96 ALA A N 1
ATOM 721 C CA . ALA A 1 96 ? 12.305 -6.147 -35.933 1.00 72.75 96 ALA A CA 1
ATOM 722 C C . ALA A 1 96 ? 13.075 -7.398 -35.479 1.00 72.75 96 ALA A C 1
ATOM 724 O O . ALA A 1 96 ? 14.138 -7.300 -34.854 1.00 72.75 96 ALA A O 1
ATOM 725 N N . ALA A 1 97 ? 12.574 -8.581 -35.843 1.00 67.62 97 ALA A N 1
ATOM 726 C CA . ALA A 1 97 ? 13.247 -9.849 -35.569 1.00 67.62 97 ALA A CA 1
ATOM 727 C C . ALA A 1 97 ? 14.712 -9.818 -36.048 1.00 67.62 97 ALA A C 1
ATOM 729 O O . ALA A 1 97 ? 15.001 -9.336 -37.144 1.00 67.62 97 ALA A O 1
ATOM 730 N N . ASN A 1 98 ? 15.629 -10.337 -35.226 1.00 62.75 98 ASN A N 1
ATOM 731 C CA . ASN A 1 98 ? 17.084 -10.344 -35.461 1.00 62.75 98 ASN A CA 1
ATOM 732 C C . ASN A 1 98 ? 17.770 -8.960 -35.483 1.00 62.75 98 ASN A C 1
ATOM 734 O O . ASN A 1 98 ? 18.947 -8.867 -35.824 1.00 62.75 98 ASN A O 1
ATOM 738 N N . ALA A 1 99 ? 17.058 -7.895 -35.107 1.00 63.38 99 ALA A N 1
ATOM 739 C CA . ALA A 1 99 ? 17.596 -6.540 -34.952 1.00 63.38 99 ALA A CA 1
ATOM 740 C C . ALA A 1 99 ? 17.112 -5.841 -33.663 1.00 63.38 99 ALA A C 1
ATOM 742 O O . ALA A 1 99 ? 17.409 -4.666 -33.455 1.00 63.38 99 ALA A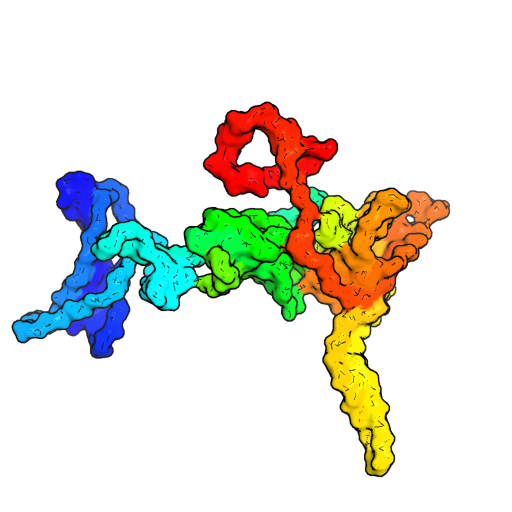 O 1
ATOM 743 N N . SER A 1 100 ? 16.354 -6.545 -32.816 1.00 64.19 100 SER A N 1
ATOM 744 C CA . SER A 1 100 ? 15.711 -5.994 -31.618 1.00 64.19 100 SER A CA 1
ATOM 745 C C . SER A 1 100 ? 16.607 -6.111 -30.386 1.00 64.19 100 SER A C 1
ATOM 747 O O . SER A 1 100 ? 17.092 -7.212 -30.120 1.00 64.19 100 SER A O 1
ATOM 749 N N . PRO A 1 101 ? 16.799 -5.049 -29.586 1.00 69.25 101 PRO A N 1
ATOM 750 C CA . PRO A 1 101 ? 17.234 -5.212 -28.206 1.00 69.25 101 PRO A CA 1
ATOM 751 C C . PRO A 1 101 ? 16.156 -5.929 -27.377 1.00 69.25 101 PRO A C 1
ATOM 753 O O . PRO A 1 101 ? 14.954 -5.739 -27.587 1.00 69.25 101 PRO A O 1
ATOM 756 N N . SER A 1 102 ? 16.587 -6.734 -26.408 1.00 70.75 102 SER A N 1
ATOM 757 C CA . SER A 1 102 ? 15.726 -7.155 -25.307 1.00 70.75 102 SER A CA 1
ATOM 758 C C . SER A 1 102 ? 15.628 -5.997 -24.316 1.00 70.75 102 SER A C 1
ATOM 760 O O . SER A 1 102 ? 16.643 -5.424 -23.917 1.00 70.75 102 SER A O 1
ATOM 762 N N . ARG A 1 103 ? 14.416 -5.653 -23.887 1.00 75.88 103 ARG A N 1
ATOM 763 C CA . ARG A 1 103 ? 14.189 -4.641 -22.854 1.00 75.88 103 ARG A CA 1
ATOM 764 C C . ARG A 1 103 ? 13.560 -5.272 -21.630 1.00 75.88 103 ARG A C 1
ATOM 766 O O . ARG A 1 103 ? 12.581 -6.004 -21.745 1.00 75.88 103 ARG A O 1
ATOM 773 N N . TYR A 1 104 ? 14.129 -4.972 -20.470 1.00 78.19 104 TYR A N 1
ATOM 774 C CA . TYR A 1 104 ? 13.608 -5.383 -19.176 1.00 78.19 104 TYR A CA 1
ATOM 775 C C . TYR A 1 104 ? 12.681 -4.297 -18.614 1.00 78.19 104 TYR A C 1
ATOM 777 O O . TYR A 1 104 ? 13.052 -3.125 -18.545 1.00 78.19 104 TYR A O 1
ATOM 785 N N . TYR A 1 105 ? 11.476 -4.694 -18.219 1.00 79.88 105 TYR A N 1
ATOM 786 C CA . TYR A 1 105 ? 10.445 -3.866 -17.604 1.00 79.88 105 TYR A CA 1
ATOM 787 C C . TYR A 1 105 ? 10.204 -4.353 -16.184 1.00 79.88 105 TYR A C 1
ATOM 789 O O . TYR A 1 105 ? 9.374 -5.230 -15.942 1.00 79.88 105 TYR A O 1
ATOM 797 N N . ALA A 1 106 ? 10.933 -3.766 -15.239 1.00 78.50 106 ALA A N 1
ATOM 798 C CA . ALA A 1 106 ? 10.566 -3.837 -13.836 1.00 78.50 106 ALA A CA 1
ATOM 799 C C . ALA A 1 106 ? 9.829 -2.565 -13.441 1.00 78.50 106 ALA A C 1
ATOM 801 O O . ALA A 1 106 ? 10.443 -1.501 -13.517 1.00 78.50 106 ALA A O 1
ATOM 802 N N . PRO A 1 107 ? 8.561 -2.647 -12.988 1.00 87.19 107 PRO A N 1
ATOM 803 C CA . PRO A 1 107 ? 7.863 -1.476 -12.532 1.00 87.19 107 PRO A CA 1
ATOM 804 C C . PRO A 1 107 ? 8.611 -0.835 -11.380 1.00 87.19 107 PRO A C 1
ATOM 806 O O . PRO A 1 107 ? 8.902 -1.477 -10.364 1.00 87.19 107 PRO A O 1
ATOM 809 N N . THR A 1 108 ? 8.895 0.445 -11.549 1.00 89.69 108 THR A N 1
ATOM 810 C CA . THR A 1 108 ? 9.475 1.265 -10.499 1.00 89.69 108 THR A CA 1
ATOM 811 C C . THR A 1 108 ? 8.348 1.728 -9.589 1.00 89.69 108 THR A C 1
ATOM 813 O O . THR A 1 108 ? 7.383 2.337 -10.051 1.00 89.69 108 THR A O 1
ATOM 816 N N . VAL A 1 109 ? 8.465 1.448 -8.290 1.00 94.44 109 VAL A N 1
ATOM 817 C CA . VAL A 1 109 ? 7.490 1.865 -7.274 1.00 94.44 109 VAL A CA 1
ATOM 818 C C . VAL A 1 109 ? 8.068 3.027 -6.476 1.00 94.44 109 VAL A C 1
ATOM 820 O O . VAL A 1 109 ? 9.005 2.846 -5.696 1.00 94.44 109 VAL A O 1
ATOM 823 N N . SER A 1 110 ? 7.496 4.215 -6.655 1.00 95.25 110 SER A N 1
ATOM 824 C CA . SER A 1 110 ? 7.807 5.416 -5.882 1.00 95.25 110 SER A CA 1
ATOM 825 C C . SER A 1 110 ? 6.719 5.661 -4.839 1.00 95.25 110 SER A C 1
ATOM 827 O O . SER A 1 110 ? 5.530 5.593 -5.152 1.00 95.25 110 SER A O 1
ATOM 829 N N . ILE A 1 111 ? 7.133 5.934 -3.600 1.00 96.50 111 ILE A N 1
ATOM 830 C CA . ILE A 1 111 ? 6.240 6.192 -2.469 1.00 96.50 111 ILE A CA 1
ATOM 831 C C . ILE A 1 111 ? 6.503 7.603 -1.958 1.00 96.50 111 ILE A C 1
ATOM 833 O O . ILE A 1 111 ? 7.630 7.929 -1.587 1.00 96.50 111 ILE A O 1
ATOM 837 N N . ILE A 1 112 ? 5.467 8.436 -1.949 1.00 95.50 112 ILE A N 1
ATOM 838 C CA . ILE A 1 112 ? 5.551 9.848 -1.580 1.00 95.50 112 ILE A CA 1
ATOM 839 C C . ILE A 1 112 ? 4.633 10.068 -0.373 1.00 95.50 112 ILE A C 1
ATOM 841 O O . ILE A 1 112 ? 3.410 10.039 -0.526 1.00 95.50 112 ILE A O 1
ATOM 845 N N . PRO A 1 113 ? 5.186 10.231 0.840 1.00 95.56 113 PRO A N 1
ATOM 846 C CA . PRO A 1 113 ? 4.383 10.460 2.031 1.00 95.56 113 PRO A CA 1
ATOM 847 C C . PRO A 1 113 ? 3.862 11.899 2.092 1.00 95.56 113 PRO A C 1
ATOM 849 O O . PRO A 1 113 ? 4.588 12.851 1.805 1.00 95.56 113 PRO A O 1
ATOM 852 N N . SER A 1 114 ? 2.623 12.045 2.550 1.00 93.19 114 SER A N 1
ATOM 853 C CA . SER A 1 114 ? 2.002 13.318 2.914 1.00 93.19 114 SER A CA 1
ATOM 854 C C . SER A 1 114 ? 1.571 13.233 4.373 1.00 93.19 114 SER A C 1
ATOM 856 O O . SER A 1 114 ? 0.838 12.321 4.745 1.00 93.19 114 SER A O 1
ATOM 858 N N . LEU A 1 115 ? 2.041 14.165 5.201 1.00 92.88 115 LEU A N 1
ATOM 859 C CA . LEU A 1 115 ? 1.738 14.215 6.640 1.00 92.88 115 LEU A CA 1
ATOM 860 C C . LEU A 1 115 ? 0.709 15.302 6.991 1.00 92.88 115 LEU A C 1
ATOM 862 O O . LEU A 1 115 ? 0.468 15.566 8.163 1.00 92.88 115 LEU A O 1
ATOM 866 N N . ASP A 1 116 ? 0.137 15.956 5.979 1.00 90.00 116 ASP A N 1
ATOM 867 C CA . ASP A 1 116 ? -0.898 16.969 6.157 1.00 90.00 116 ASP A CA 1
ATOM 868 C C . ASP A 1 116 ? -2.265 16.364 6.534 1.00 90.00 116 ASP A C 1
ATOM 870 O O . ASP A 1 116 ? -2.515 15.164 6.390 1.00 90.00 116 ASP A O 1
ATOM 874 N N . SER A 1 117 ? -3.163 17.235 6.991 1.00 85.56 117 SER A N 1
ATOM 875 C CA . SER A 1 117 ? -4.535 16.910 7.399 1.00 85.56 117 SER A CA 1
ATOM 876 C C . SER A 1 117 ? -5.561 17.091 6.269 1.00 85.56 117 SER A C 1
ATOM 878 O O . SER A 1 117 ? -6.713 17.418 6.540 1.00 85.56 117 SER A O 1
ATOM 880 N N . ALA A 1 118 ? -5.162 16.936 5.000 1.00 83.56 118 ALA A N 1
ATOM 881 C CA . ALA A 1 118 ? -6.022 17.162 3.835 1.00 83.56 118 ALA A CA 1
ATOM 882 C C . ALA A 1 118 ? -6.060 15.933 2.896 1.00 83.56 118 ALA A C 1
ATOM 884 O O . ALA A 1 118 ? -5.353 15.896 1.887 1.00 83.56 118 ALA A O 1
ATOM 885 N N . PRO A 1 119 ? -6.884 14.906 3.187 1.00 84.75 119 PRO A N 1
ATOM 886 C CA . PRO A 1 119 ? -7.786 14.800 4.341 1.00 84.75 119 PRO A CA 1
ATOM 887 C C . PRO A 1 119 ? -7.130 14.253 5.616 1.00 84.75 119 PRO A C 1
ATOM 889 O O . PRO A 1 119 ? -7.583 14.532 6.718 1.00 84.75 119 PRO A O 1
ATOM 892 N N . CYS A 1 120 ? -6.060 13.474 5.476 1.00 91.12 120 CYS A N 1
ATOM 893 C CA . CYS A 1 120 ? -5.276 12.918 6.576 1.00 91.12 120 CYS A CA 1
ATOM 894 C C . CYS A 1 120 ? -3.901 12.447 6.070 1.00 91.12 120 CYS A C 1
ATOM 896 O O . CYS A 1 120 ? -3.706 12.347 4.845 1.00 91.12 120 CYS A O 1
ATOM 898 N N . PRO A 1 121 ? -2.963 12.100 6.979 1.00 95.00 121 PRO A N 1
ATOM 899 C CA . PRO A 1 121 ? -1.672 11.550 6.594 1.00 95.00 121 PRO A CA 1
ATOM 900 C C . PRO A 1 121 ? -1.839 10.300 5.734 1.00 95.00 121 PRO A C 1
ATOM 902 O O . PRO A 1 121 ? -2.668 9.443 6.032 1.00 95.00 121 PRO A O 1
ATOM 905 N N . ARG A 1 122 ? -1.091 10.195 4.641 1.00 93.94 122 ARG A N 1
ATOM 906 C CA . ARG A 1 122 ? -1.298 9.188 3.588 1.00 93.94 122 ARG A CA 1
ATOM 907 C C . ARG A 1 122 ? -0.027 8.992 2.776 1.00 93.94 122 ARG A C 1
ATOM 909 O O . ARG A 1 122 ? 0.930 9.752 2.920 1.00 93.94 122 ARG A O 1
ATOM 916 N N . VAL A 1 123 ? -0.029 8.007 1.885 1.00 95.38 123 VAL A N 1
ATOM 917 C CA . VAL A 1 123 ? 1.033 7.870 0.879 1.00 95.38 123 VAL A CA 1
ATOM 918 C C . VAL A 1 123 ? 0.465 7.870 -0.524 1.00 95.38 123 VAL A C 1
ATOM 920 O O . VAL A 1 123 ? -0.508 7.179 -0.812 1.00 95.38 123 VAL A O 1
ATOM 923 N N . GLU A 1 124 ? 1.094 8.626 -1.413 1.00 94.44 124 GLU A N 1
ATOM 924 C CA . GLU A 1 124 ? 0.917 8.450 -2.844 1.00 94.44 124 GLU A CA 1
ATOM 925 C C . GLU A 1 124 ? 1.867 7.351 -3.332 1.00 94.44 124 GLU A C 1
ATOM 927 O O . GLU A 1 124 ? 3.071 7.377 -3.076 1.00 94.44 124 GLU A O 1
ATOM 932 N N . ILE A 1 125 ? 1.311 6.390 -4.057 1.00 95.25 125 ILE A N 1
ATOM 933 C CA . ILE A 1 125 ? 2.022 5.310 -4.723 1.00 95.25 125 ILE A CA 1
ATOM 934 C C . ILE A 1 125 ? 2.009 5.614 -6.213 1.00 95.25 125 ILE A C 1
ATOM 936 O O . ILE A 1 125 ? 0.943 5.673 -6.831 1.00 95.25 125 ILE A O 1
ATOM 940 N N . VAL A 1 126 ? 3.192 5.764 -6.797 1.00 95.38 126 VAL A N 1
ATOM 941 C CA . VAL A 1 126 ? 3.375 5.961 -8.234 1.00 95.38 126 VAL A CA 1
ATOM 942 C C . VAL A 1 126 ? 4.140 4.772 -8.794 1.00 95.38 126 VAL A C 1
ATOM 944 O O . VAL A 1 126 ? 5.240 4.461 -8.345 1.00 95.38 126 VAL A O 1
ATOM 947 N N . VAL A 1 127 ? 3.547 4.113 -9.782 1.00 94.44 127 VAL A N 1
ATOM 948 C CA . VAL A 1 127 ? 4.127 2.973 -10.489 1.00 94.44 127 VAL A CA 1
ATOM 949 C C . VAL A 1 127 ? 4.411 3.393 -11.924 1.00 94.44 127 VAL A C 1
ATOM 951 O O . VAL A 1 127 ? 3.488 3.784 -12.643 1.00 94.44 127 VAL A O 1
ATOM 954 N N . THR A 1 128 ? 5.670 3.310 -12.340 1.00 91.75 128 THR A N 1
ATOM 955 C CA . THR A 1 128 ? 6.121 3.559 -13.721 1.00 91.75 128 THR A CA 1
ATOM 956 C C . THR A 1 128 ? 6.783 2.315 -14.296 1.00 91.75 128 THR A C 1
ATOM 958 O O . THR A 1 128 ? 6.873 1.301 -13.610 1.00 91.75 128 THR A O 1
ATOM 961 N N . ASP A 1 129 ? 7.229 2.377 -15.554 1.00 87.69 129 ASP A N 1
ATOM 962 C CA . ASP A 1 129 ? 7.938 1.277 -16.229 1.00 87.69 129 ASP A CA 1
ATOM 963 C C . ASP A 1 129 ? 7.117 -0.021 -16.284 1.00 87.69 129 ASP A C 1
ATOM 965 O O . ASP A 1 129 ? 7.643 -1.134 -16.230 1.00 87.69 129 ASP A O 1
ATOM 969 N N . ILE A 1 130 ? 5.794 0.138 -16.385 1.00 89.88 130 ILE A N 1
ATOM 970 C CA . ILE A 1 130 ? 4.854 -0.969 -16.531 1.00 89.88 130 ILE A CA 1
ATOM 971 C C . ILE A 1 130 ? 5.133 -1.679 -17.856 1.00 89.88 130 ILE A C 1
ATOM 973 O O . ILE A 1 130 ? 5.317 -1.044 -18.897 1.00 89.88 130 ILE A O 1
ATOM 977 N N . HIS A 1 131 ? 5.163 -3.010 -17.808 1.00 89.19 131 HIS A N 1
ATOM 978 C CA . HIS A 1 131 ? 5.377 -3.832 -18.989 1.00 89.19 131 HIS A CA 1
ATOM 979 C C . HIS A 1 131 ? 4.251 -3.585 -20.022 1.00 89.19 131 HIS A C 1
ATOM 981 O O . HIS A 1 131 ? 3.086 -3.723 -19.662 1.00 89.19 131 HIS A O 1
ATOM 987 N N . PRO A 1 132 ? 4.538 -3.310 -21.311 1.00 87.81 132 PRO A N 1
ATOM 988 C CA . PRO A 1 132 ? 3.523 -2.979 -22.325 1.00 87.81 132 PRO A CA 1
ATOM 989 C C . PRO A 1 132 ? 2.430 -4.036 -22.536 1.00 87.81 132 PRO A C 1
ATOM 991 O O . PRO A 1 132 ? 1.300 -3.712 -22.882 1.00 87.81 132 PRO A O 1
ATOM 994 N N . ASN A 1 133 ? 2.757 -5.315 -22.326 1.00 89.06 133 ASN A N 1
ATOM 995 C CA . ASN A 1 133 ? 1.779 -6.414 -22.375 1.00 89.06 133 ASN A CA 1
ATOM 996 C C . ASN A 1 133 ? 0.945 -6.577 -21.086 1.00 89.06 133 ASN A C 1
ATOM 998 O O . ASN A 1 133 ? 0.080 -7.456 -21.037 1.00 89.06 133 ASN A O 1
ATOM 1002 N N . ALA A 1 134 ? 1.200 -5.788 -20.038 1.00 91.56 134 ALA A N 1
ATOM 1003 C CA . ALA A 1 134 ? 0.372 -5.781 -18.839 1.00 91.56 134 ALA A CA 1
ATOM 1004 C C . ALA A 1 134 ? -0.941 -5.042 -19.129 1.00 91.56 134 ALA A C 1
ATOM 1006 O O . ALA A 1 134 ? -0.950 -3.950 -19.683 1.00 91.56 134 ALA A O 1
ATOM 1007 N N . SER A 1 135 ? -2.064 -5.648 -18.757 1.00 93.81 135 SER A N 1
ATOM 1008 C CA . SER A 1 135 ? -3.401 -5.056 -18.894 1.00 93.81 135 SER A CA 1
ATOM 1009 C C . SER A 1 135 ? -3.920 -4.517 -17.566 1.00 93.81 135 SER A C 1
ATOM 1011 O O . SER A 1 135 ? -4.595 -3.488 -17.525 1.00 93.81 135 SER A O 1
ATOM 1013 N N . THR A 1 136 ? -3.601 -5.200 -16.466 1.00 94.88 136 THR A N 1
ATOM 1014 C CA . THR A 1 136 ? -3.960 -4.760 -15.119 1.00 94.88 136 THR A CA 1
ATOM 1015 C C . THR A 1 136 ? -2.785 -4.908 -14.162 1.00 94.88 136 THR A C 1
ATOM 1017 O O . THR A 1 136 ? -1.885 -5.727 -14.366 1.00 94.88 136 THR A O 1
ATOM 1020 N N . VAL A 1 137 ? -2.794 -4.115 -13.092 1.00 95.00 137 VAL A N 1
ATOM 1021 C CA . VAL A 1 137 ? -1.880 -4.282 -11.961 1.00 95.00 137 VAL A CA 1
ATOM 1022 C C . VAL A 1 137 ? -2.634 -4.381 -10.647 1.00 95.00 137 VAL A C 1
ATOM 1024 O O . VAL A 1 137 ? -3.690 -3.769 -10.470 1.00 95.00 137 VAL A O 1
ATOM 1027 N N . THR A 1 138 ? -2.038 -5.107 -9.708 1.00 96.31 138 THR A N 1
ATOM 1028 C CA . THR A 1 138 ? -2.426 -5.087 -8.304 1.00 96.31 138 THR A CA 1
ATOM 1029 C C . THR A 1 138 ? -1.276 -4.579 -7.445 1.00 96.31 138 THR A C 1
ATOM 1031 O O . THR A 1 138 ? -0.176 -5.121 -7.509 1.00 96.31 138 THR A O 1
ATOM 1034 N N . VAL A 1 139 ? -1.511 -3.549 -6.634 1.00 96.88 139 VAL A N 1
ATOM 1035 C CA . VAL A 1 139 ? -0.532 -3.062 -5.651 1.00 96.88 139 VAL A CA 1
ATOM 1036 C C . VAL A 1 139 ? -0.840 -3.696 -4.302 1.00 96.88 139 VAL A C 1
ATOM 1038 O O . VAL A 1 139 ? -1.972 -3.621 -3.832 1.00 96.88 139 VAL A O 1
ATOM 1041 N N . PHE A 1 140 ? 0.164 -4.284 -3.663 1.00 97.31 140 PHE A N 1
ATOM 1042 C CA . PHE A 1 140 ? 0.070 -4.873 -2.332 1.00 97.31 140 PHE A CA 1
ATOM 1043 C C . PHE A 1 140 ? 0.858 -4.044 -1.326 1.00 97.31 140 PHE A C 1
ATOM 1045 O O . PHE A 1 140 ? 1.994 -3.663 -1.599 1.00 97.31 140 PHE A O 1
ATOM 1052 N N . ARG A 1 141 ? 0.262 -3.818 -0.156 1.00 97.06 141 ARG A N 1
ATOM 1053 C CA . ARG A 1 141 ? 0.888 -3.271 1.046 1.00 97.06 141 ARG A CA 1
ATOM 1054 C C . ARG A 1 141 ? 1.132 -4.409 2.030 1.00 97.06 141 ARG A C 1
ATOM 1056 O O . ARG A 1 141 ? 0.189 -5.086 2.432 1.00 97.06 141 ARG A O 1
ATOM 1063 N N . SER A 1 142 ? 2.374 -4.572 2.464 1.00 96.50 142 SER A N 1
ATOM 1064 C CA . SER A 1 142 ? 2.770 -5.463 3.549 1.00 96.50 142 SER A CA 1
ATOM 1065 C C . SER A 1 142 ? 3.181 -4.646 4.768 1.00 96.50 142 SER A C 1
ATOM 1067 O O . SER A 1 142 ? 4.144 -3.884 4.707 1.00 96.50 142 SER A O 1
ATOM 1069 N N . ALA A 1 143 ? 2.465 -4.806 5.878 1.00 94.75 143 ALA A N 1
ATOM 1070 C CA . ALA A 1 143 ? 2.771 -4.154 7.146 1.00 94.75 143 ALA A CA 1
ATOM 1071 C C . ALA A 1 143 ? 2.178 -4.942 8.321 1.00 94.75 143 ALA A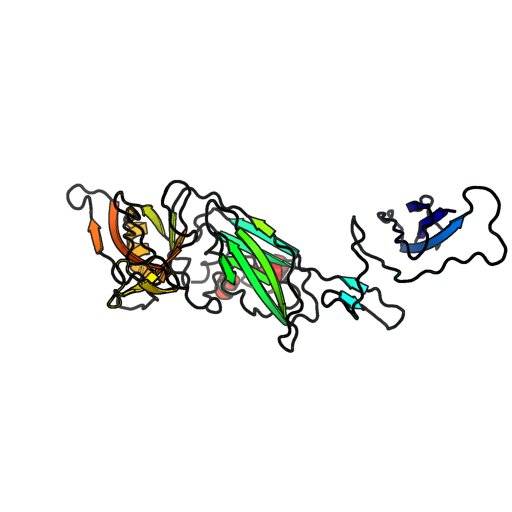 C 1
ATOM 1073 O O . ALA A 1 143 ? 1.175 -5.639 8.176 1.00 94.75 143 ALA A O 1
ATOM 1074 N N . GLY A 1 144 ? 2.805 -4.864 9.499 1.00 86.38 144 GLY A N 1
ATOM 1075 C CA . GLY A 1 144 ? 2.271 -5.499 10.713 1.00 86.38 144 GLY A CA 1
ATOM 1076 C C . GLY A 1 144 ? 2.079 -7.021 10.601 1.00 86.38 144 GLY A C 1
ATOM 1077 O O . GLY A 1 144 ? 1.221 -7.583 11.280 1.00 86.38 144 GLY A O 1
ATOM 1078 N N . GLY A 1 145 ? 2.845 -7.685 9.726 1.00 86.94 145 GLY A N 1
ATOM 1079 C CA . GLY A 1 145 ? 2.737 -9.123 9.450 1.00 86.94 145 GLY A CA 1
ATOM 1080 C C . GLY A 1 145 ? 1.580 -9.520 8.525 1.00 86.94 145 GLY A C 1
ATOM 1081 O O . GLY A 1 145 ? 1.257 -10.703 8.450 1.00 86.94 145 GLY A O 1
ATOM 1082 N N . ARG A 1 146 ? 0.945 -8.561 7.841 1.00 90.19 146 ARG A N 1
ATOM 1083 C CA . ARG A 1 146 ? -0.141 -8.800 6.884 1.00 90.19 146 ARG A CA 1
ATOM 1084 C C . ARG A 1 146 ? 0.186 -8.196 5.540 1.00 90.19 146 ARG A C 1
ATOM 1086 O O . ARG A 1 146 ? 0.789 -7.132 5.479 1.00 90.19 146 ARG A O 1
ATOM 1093 N N . GLU A 1 147 ? -0.293 -8.847 4.492 1.00 94.25 147 GLU A N 1
ATOM 1094 C CA . GLU A 1 147 ? -0.293 -8.304 3.144 1.00 94.25 147 GLU A CA 1
ATOM 1095 C C . GLU A 1 147 ? -1.731 -8.099 2.675 1.00 94.25 147 GLU A C 1
ATOM 1097 O O . GLU A 1 147 ? -2.562 -8.999 2.791 1.00 94.25 147 GLU A O 1
ATOM 1102 N N . MET A 1 148 ? -2.024 -6.905 2.169 1.00 94.06 148 MET A N 1
ATOM 1103 C CA . MET A 1 148 ? -3.342 -6.523 1.672 1.00 94.06 148 MET A CA 1
ATOM 1104 C C . MET A 1 148 ? -3.196 -5.752 0.359 1.00 94.06 148 MET A C 1
ATOM 1106 O O . MET A 1 148 ? -2.256 -4.968 0.216 1.00 94.06 148 MET A O 1
ATOM 1110 N N . PRO A 1 149 ? -4.103 -5.936 -0.611 1.00 95.38 149 PRO A N 1
ATOM 1111 C CA . PRO A 1 149 ? -4.144 -5.073 -1.783 1.00 95.38 149 PRO A CA 1
ATOM 1112 C C . PRO A 1 149 ? -4.510 -3.641 -1.374 1.00 95.38 149 PRO A C 1
ATOM 1114 O O . PRO A 1 149 ? -5.411 -3.423 -0.564 1.00 95.38 149 PRO A O 1
ATOM 1117 N N . VAL A 1 150 ? -3.829 -2.661 -1.960 1.00 95.06 150 VAL A N 1
ATOM 1118 C CA . VAL A 1 150 ? -4.145 -1.245 -1.769 1.00 95.06 150 VAL A CA 1
ATOM 1119 C C . VAL A 1 150 ? -5.477 -0.935 -2.447 1.00 95.06 150 VAL A C 1
ATOM 1121 O O . VAL A 1 150 ? -5.729 -1.335 -3.590 1.00 95.06 150 VAL A O 1
ATOM 1124 N N . ARG A 1 151 ? -6.339 -0.197 -1.744 1.00 91.25 151 ARG A N 1
ATOM 1125 C CA . ARG A 1 151 ? -7.654 0.209 -2.241 1.00 91.25 151 ARG A CA 1
ATOM 1126 C C . ARG A 1 151 ? -7.539 0.967 -3.565 1.00 91.25 151 ARG A C 1
ATOM 1128 O O . ARG A 1 151 ? -6.707 1.852 -3.738 1.00 91.25 151 ARG A O 1
ATOM 1135 N N . GLY A 1 152 ? -8.361 0.579 -4.534 1.00 88.12 152 GLY A N 1
ATOM 1136 C CA . GLY A 1 152 ? -8.352 1.127 -5.892 1.00 88.12 152 GLY A CA 1
ATOM 1137 C C . GLY A 1 152 ? -7.179 0.715 -6.763 1.00 88.12 152 GLY A C 1
ATOM 1138 O O . GLY A 1 152 ? -7.110 1.111 -7.930 1.00 88.12 152 GLY A O 1
ATOM 1139 N N . ALA A 1 153 ? -6.288 -0.102 -6.220 1.00 92.50 153 ALA A N 1
ATOM 1140 C CA . ALA A 1 153 ? -5.163 -0.686 -6.911 1.00 92.50 153 ALA A CA 1
ATOM 1141 C C . ALA A 1 153 ? -5.295 -2.213 -6.989 1.00 92.50 153 ALA A C 1
ATOM 1143 O O . ALA A 1 153 ? -4.278 -2.876 -7.094 1.00 92.50 153 ALA A O 1
ATOM 1144 N N . LEU A 1 154 ? -6.507 -2.777 -6.902 1.00 93.75 154 LEU A N 1
ATOM 1145 C CA . LEU A 1 154 ? -6.774 -4.195 -7.165 1.00 93.75 154 LEU A CA 1
ATOM 1146 C C . LEU A 1 154 ? -7.240 -4.364 -8.612 1.00 93.75 154 LEU A C 1
ATOM 1148 O O . LEU A 1 154 ? -8.282 -3.820 -8.975 1.00 93.75 154 LEU A O 1
ATOM 1152 N N . ASN A 1 155 ? -6.495 -5.128 -9.417 1.00 93.00 155 ASN A N 1
ATOM 1153 C CA . ASN A 1 155 ? -6.754 -5.333 -10.848 1.00 93.00 155 ASN A CA 1
ATOM 1154 C C . ASN A 1 155 ? -7.019 -4.016 -11.599 1.00 93.00 155 ASN A C 1
ATOM 1156 O O . ASN A 1 155 ? -7.862 -3.945 -12.495 1.00 93.00 155 ASN A O 1
ATOM 1160 N N . ALA A 1 156 ? -6.306 -2.957 -11.216 1.00 91.94 156 ALA A N 1
ATOM 1161 C CA . ALA A 1 156 ? -6.450 -1.649 -11.821 1.00 91.94 156 ALA A CA 1
ATOM 1162 C C . ALA A 1 156 ? -5.953 -1.706 -13.266 1.00 91.94 156 ALA A C 1
ATOM 1164 O O . ALA A 1 156 ? -4.837 -2.154 -13.518 1.00 91.94 156 ALA A O 1
ATOM 1165 N N . ILE A 1 157 ? -6.778 -1.242 -14.204 1.00 91.19 157 ILE A N 1
ATOM 1166 C CA . ILE A 1 157 ? -6.399 -1.140 -15.616 1.00 91.19 157 ILE A CA 1
ATOM 1167 C C . ILE A 1 157 ? -5.248 -0.146 -15.739 1.00 91.19 157 ILE A C 1
ATOM 1169 O O . ILE A 1 157 ? -5.313 0.961 -15.194 1.00 91.19 157 ILE A O 1
ATOM 1173 N N . VAL A 1 158 ? -4.210 -0.546 -16.465 1.00 88.88 158 VAL A N 1
ATOM 1174 C CA . VAL A 1 158 ? -3.012 0.261 -16.689 1.00 88.88 158 VAL A CA 1
ATOM 1175 C C . VAL A 1 158 ? -2.641 0.299 -18.160 1.00 88.88 158 VAL A C 1
ATOM 1177 O O . VAL A 1 158 ? -3.068 -0.536 -18.949 1.00 88.88 158 VAL A O 1
ATOM 1180 N N . ASP A 1 159 ? -1.842 1.301 -18.496 1.00 81.19 159 ASP A N 1
ATOM 1181 C CA . ASP A 1 159 ? -1.179 1.417 -19.789 1.00 81.19 159 ASP A CA 1
ATOM 1182 C C . ASP A 1 159 ? 0.329 1.530 -19.528 1.00 81.19 159 ASP A C 1
ATOM 1184 O O . ASP A 1 159 ? 1.035 0.531 -19.477 1.00 81.19 159 ASP A O 1
ATOM 1188 N N . SER A 1 160 ? 0.807 2.733 -19.202 1.00 83.50 160 SER A N 1
ATOM 1189 C CA . SER A 1 160 ? 2.234 2.999 -18.946 1.00 83.50 160 SER A CA 1
ATOM 1190 C C . SER A 1 160 ? 2.573 3.335 -17.489 1.00 83.50 160 SER A C 1
ATOM 1192 O O . SER A 1 160 ? 3.727 3.204 -17.079 1.00 83.50 160 SER A O 1
ATOM 1194 N N . ALA A 1 161 ? 1.591 3.777 -16.699 1.00 89.88 161 ALA A N 1
ATOM 1195 C CA . ALA A 1 161 ? 1.779 4.144 -15.299 1.00 89.88 161 ALA A CA 1
ATOM 1196 C C . ALA A 1 161 ? 0.477 4.044 -14.489 1.00 89.88 161 ALA A C 1
ATOM 1198 O O . ALA A 1 161 ? -0.624 4.116 -15.042 1.00 89.88 161 ALA A O 1
ATOM 1199 N N . LEU A 1 162 ? 0.614 3.953 -13.166 1.00 91.62 162 LEU A N 1
ATOM 1200 C CA . LEU A 1 162 ? -0.477 4.022 -12.193 1.00 91.62 162 LEU A CA 1
ATOM 1201 C C . LEU A 1 162 ? -0.112 5.011 -11.078 1.00 91.62 162 LEU A C 1
ATOM 1203 O O . LEU A 1 162 ? 1.015 5.011 -10.598 1.00 91.62 162 LEU A O 1
ATOM 1207 N N . THR A 1 163 ? -1.077 5.814 -10.626 1.00 91.94 163 THR A N 1
ATOM 1208 C CA . THR A 1 163 ? -0.993 6.538 -9.344 1.00 91.94 163 THR A CA 1
ATOM 1209 C C . THR A 1 163 ? -2.199 6.191 -8.479 1.00 91.94 163 THR A C 1
ATOM 1211 O O . THR A 1 163 ? -3.332 6.148 -8.977 1.00 91.94 163 THR A O 1
ATOM 1214 N N . ARG A 1 164 ? -1.964 5.909 -7.197 1.00 91.56 164 ARG A N 1
ATOM 1215 C CA . ARG A 1 164 ? -2.999 5.662 -6.188 1.00 91.56 164 ARG A CA 1
ATOM 1216 C C . ARG A 1 164 ? -2.570 6.227 -4.850 1.00 91.56 164 ARG A C 1
ATOM 1218 O O . ARG A 1 164 ? -1.396 6.179 -4.515 1.00 91.56 164 ARG A O 1
ATOM 1225 N N . ILE A 1 165 ? -3.531 6.724 -4.085 1.00 92.12 165 ILE A N 1
ATOM 1226 C CA . ILE A 1 165 ? -3.291 7.114 -2.702 1.00 92.12 165 ILE A CA 1
ATOM 1227 C C . ILE A 1 165 ? -3.743 5.987 -1.789 1.00 92.12 165 ILE A C 1
ATOM 1229 O O . ILE A 1 165 ? -4.838 5.449 -1.950 1.00 92.12 165 ILE A O 1
ATOM 1233 N N . ASP A 1 166 ? -2.908 5.678 -0.812 1.00 94.31 166 ASP A N 1
ATOM 1234 C CA . ASP A 1 166 ? -3.232 4.781 0.275 1.00 94.31 166 ASP A CA 1
ATOM 1235 C C . ASP A 1 166 ? -3.451 5.560 1.577 1.00 94.31 166 ASP A C 1
ATOM 1237 O O . ASP A 1 166 ? -2.518 6.100 2.179 1.00 94.31 166 ASP A O 1
ATOM 1241 N N . PHE A 1 167 ? -4.713 5.602 2.001 1.00 93.12 167 PHE A N 1
ATOM 1242 C CA . PHE A 1 167 ? -5.147 6.169 3.279 1.00 93.12 167 PHE A CA 1
ATOM 1243 C C . PHE A 1 167 ? -5.082 5.155 4.416 1.00 93.12 167 PHE A C 1
ATOM 1245 O O . PHE A 1 167 ? -5.198 5.524 5.573 1.00 93.12 167 PHE A O 1
ATOM 1252 N N . GLU A 1 168 ? -4.875 3.878 4.130 1.00 94.25 168 GLU A N 1
ATOM 1253 C CA . GLU A 1 168 ? -4.870 2.817 5.136 1.00 94.25 168 GLU A CA 1
ATOM 1254 C C . GLU A 1 168 ? -3.441 2.449 5.568 1.00 94.25 168 GLU A C 1
ATOM 1256 O O . GLU A 1 168 ? -3.237 1.507 6.336 1.00 94.25 168 GLU A O 1
ATOM 1261 N N . VAL A 1 169 ? -2.436 3.180 5.078 1.00 95.69 169 VAL A N 1
ATOM 1262 C CA . VAL A 1 169 ? -1.038 3.024 5.484 1.00 95.69 169 VAL A CA 1
ATOM 1263 C C . VAL A 1 169 ? -0.909 3.141 7.013 1.00 95.69 169 VAL A C 1
ATOM 1265 O O . VAL A 1 169 ? -1.442 4.079 7.612 1.00 95.69 169 VAL A O 1
ATOM 1268 N N . PRO A 1 170 ? -0.238 2.191 7.687 1.00 95.94 170 PRO A N 1
ATOM 1269 C CA . PRO A 1 170 ? -0.044 2.280 9.124 1.00 95.94 170 PRO A CA 1
ATOM 1270 C C . PRO A 1 170 ? 0.966 3.353 9.506 1.00 95.94 170 PRO A C 1
ATOM 1272 O O . PRO A 1 170 ? 1.898 3.652 8.763 1.00 95.94 170 PRO A O 1
ATOM 1275 N N . PHE A 1 171 ? 0.821 3.861 10.726 1.00 96.25 171 PHE A N 1
ATOM 1276 C CA . PHE A 1 171 ? 1.786 4.777 11.320 1.00 96.25 171 PHE A CA 1
ATOM 1277 C C . PHE A 1 171 ? 2.813 4.026 12.166 1.00 96.25 171 PHE A C 1
ATOM 1279 O O . PHE A 1 171 ? 2.527 2.954 12.702 1.00 96.25 171 PHE A O 1
ATOM 1286 N N . GLY A 1 172 ? 4.011 4.596 12.291 1.00 92.75 172 GLY A N 1
ATOM 1287 C CA . GLY A 1 172 ? 5.083 4.177 13.194 1.00 92.75 172 GLY A CA 1
ATOM 1288 C C . GLY A 1 172 ? 5.599 2.746 13.010 1.00 92.75 172 GLY A C 1
ATOM 1289 O O . GLY A 1 172 ? 6.212 2.215 13.935 1.00 92.75 172 GLY A O 1
ATOM 1290 N N . ILE A 1 173 ? 5.323 2.107 11.871 1.00 94.25 173 ILE A N 1
ATOM 1291 C CA . ILE A 1 173 ? 5.915 0.837 11.436 1.00 94.25 173 ILE A CA 1
ATOM 1292 C C . ILE A 1 173 ? 6.207 0.899 9.938 1.00 94.25 173 ILE A C 1
ATOM 1294 O O . ILE A 1 173 ? 5.606 1.689 9.209 1.00 94.25 173 ILE A O 1
ATOM 1298 N N . ASP A 1 174 ? 7.095 0.023 9.486 1.00 96.38 174 ASP A N 1
ATOM 1299 C CA . ASP A 1 174 ? 7.427 -0.090 8.074 1.00 96.38 174 ASP A CA 1
ATOM 1300 C C . ASP A 1 174 ? 6.257 -0.691 7.286 1.00 96.38 174 ASP A C 1
ATOM 1302 O O . ASP A 1 174 ? 5.724 -1.754 7.627 1.00 96.38 174 ASP A O 1
ATOM 1306 N N . ALA A 1 175 ? 5.879 0.004 6.215 1.00 97.50 175 ALA A N 1
ATOM 1307 C CA . ALA A 1 175 ? 4.940 -0.452 5.207 1.00 97.50 175 ALA A CA 1
ATOM 1308 C C . ALA A 1 175 ? 5.681 -0.634 3.879 1.00 97.50 175 ALA A C 1
ATOM 1310 O O . ALA A 1 175 ? 6.226 0.318 3.318 1.00 97.50 175 ALA A O 1
ATOM 1311 N N . SER A 1 176 ? 5.703 -1.865 3.377 1.00 97.50 176 SER A N 1
ATOM 1312 C CA . SER A 1 176 ? 6.352 -2.229 2.117 1.00 97.50 176 SER A CA 1
ATOM 1313 C C . SER A 1 176 ? 5.321 -2.398 1.008 1.00 97.50 176 SER A C 1
ATOM 1315 O O . SER A 1 176 ? 4.337 -3.109 1.186 1.00 97.50 176 SER A O 1
ATOM 1317 N N . TYR A 1 177 ? 5.566 -1.796 -0.152 1.00 98.00 177 TYR A N 1
ATOM 1318 C CA . TYR A 1 177 ? 4.686 -1.848 -1.315 1.00 98.00 177 TYR A CA 1
ATOM 1319 C C . TYR A 1 177 ? 5.335 -2.609 -2.457 1.00 98.00 177 TYR A C 1
ATOM 1321 O O . TYR A 1 177 ? 6.475 -2.322 -2.814 1.00 98.00 177 TYR A O 1
ATOM 1329 N N . ARG A 1 178 ? 4.598 -3.535 -3.067 1.00 96.31 178 ARG A N 1
ATOM 1330 C CA . ARG A 1 178 ? 5.014 -4.239 -4.288 1.00 96.31 178 ARG A CA 1
ATOM 1331 C C . ARG A 1 178 ? 3.869 -4.320 -5.281 1.00 96.31 178 ARG A C 1
ATOM 1333 O O . ARG A 1 178 ? 2.702 -4.284 -4.898 1.00 96.31 178 ARG A O 1
ATOM 1340 N N . VAL A 1 179 ? 4.201 -4.457 -6.556 1.00 96.31 179 VAL A N 1
ATOM 1341 C CA . VAL A 1 179 ? 3.228 -4.468 -7.648 1.00 96.31 179 VAL A CA 1
ATOM 1342 C C . VAL A 1 179 ? 3.259 -5.810 -8.341 1.00 96.31 179 VAL A C 1
ATOM 1344 O O . VAL A 1 179 ? 4.324 -6.285 -8.719 1.00 96.31 179 VAL A O 1
ATOM 1347 N N . GLN A 1 180 ? 2.088 -6.399 -8.541 1.00 95.06 180 GLN A N 1
ATOM 1348 C CA . GLN A 1 180 ? 1.894 -7.546 -9.408 1.00 95.06 180 GLN A CA 1
ATOM 1349 C C . GLN A 1 180 ? 1.258 -7.090 -10.716 1.00 95.06 180 GLN A C 1
ATOM 1351 O O . GLN A 1 180 ? 0.244 -6.396 -10.699 1.00 95.06 180 GLN A O 1
ATOM 1356 N N . MET A 1 181 ? 1.836 -7.484 -11.845 1.00 93.94 181 MET A N 1
ATOM 1357 C CA . MET A 1 181 ? 1.273 -7.209 -13.169 1.00 93.94 181 MET A CA 1
ATOM 1358 C C . MET A 1 181 ? 0.563 -8.444 -13.715 1.00 93.94 181 MET A C 1
ATOM 1360 O O . MET A 1 181 ? 1.005 -9.571 -13.479 1.00 93.94 181 MET A O 1
ATOM 1364 N N . PHE A 1 182 ? -0.496 -8.228 -14.490 1.00 93.81 182 PHE A N 1
ATOM 1365 C CA . PHE A 1 182 ? -1.236 -9.279 -15.178 1.00 93.81 182 PHE A CA 1
ATOM 1366 C C . PHE A 1 182 ? -1.388 -8.934 -16.654 1.00 93.81 182 PHE A C 1
ATOM 1368 O O . PHE A 1 182 ? -1.654 -7.785 -17.011 1.00 93.81 182 PHE A O 1
ATOM 1375 N N . ASN A 1 183 ? -1.234 -9.933 -17.517 1.00 91.50 183 ASN A N 1
ATOM 1376 C CA . ASN A 1 183 ? -1.454 -9.773 -18.952 1.00 91.50 183 ASN A CA 1
ATOM 1377 C C . ASN A 1 183 ? -2.958 -9.787 -19.305 1.00 91.50 183 ASN A C 1
ATOM 1379 O O . ASN A 1 183 ? -3.823 -9.914 -18.436 1.00 91.50 183 ASN A O 1
ATOM 1383 N N . SER A 1 184 ? -3.282 -9.701 -20.595 1.00 91.94 184 SER A N 1
ATOM 1384 C CA . SER A 1 184 ? -4.669 -9.668 -21.084 1.00 91.94 184 SER A CA 1
ATOM 1385 C C . SER A 1 184 ? -5.471 -10.951 -20.840 1.00 91.94 184 SER A C 1
ATOM 1387 O O . SER A 1 184 ? -6.699 -10.902 -20.842 1.00 91.94 184 SER A O 1
ATOM 1389 N N . SER A 1 185 ? -4.811 -12.091 -20.599 1.00 92.00 185 SER A N 1
ATOM 1390 C CA . SER A 1 185 ? -5.475 -13.340 -20.202 1.00 92.00 185 SER A CA 1
ATOM 1391 C C . SER A 1 185 ? -5.644 -13.479 -18.684 1.00 92.00 185 SER A C 1
ATOM 1393 O O . SER A 1 185 ? -6.184 -14.483 -18.222 1.00 92.00 185 SER A O 1
ATOM 1395 N N . GLY A 1 186 ? -5.197 -12.488 -17.905 1.00 89.88 186 GLY A N 1
ATOM 1396 C CA . GLY A 1 186 ? -5.223 -12.510 -16.443 1.00 89.88 186 GLY A CA 1
ATOM 1397 C C . GLY A 1 186 ? -4.093 -13.329 -15.812 1.00 89.88 186 GLY A C 1
ATOM 1398 O O . GLY A 1 186 ? -4.118 -13.572 -14.606 1.00 89.88 186 GLY A O 1
ATOM 1399 N N . ALA A 1 187 ? -3.096 -13.763 -16.587 1.00 90.50 187 ALA A N 1
ATOM 1400 C CA . ALA A 1 187 ? -1.943 -14.472 -16.050 1.00 90.50 187 ALA A CA 1
ATOM 1401 C C . ALA A 1 187 ? -0.969 -13.497 -15.375 1.00 90.50 187 ALA A C 1
ATOM 1403 O O . ALA A 1 187 ? -0.637 -12.442 -15.922 1.00 90.50 187 ALA A O 1
ATOM 1404 N N . SER A 1 188 ? -0.493 -13.875 -14.187 1.00 91.44 188 SER A N 1
ATOM 1405 C CA . SER A 1 188 ? 0.504 -13.111 -13.435 1.00 91.44 188 SER A CA 1
ATOM 1406 C C . SER A 1 188 ? 1.832 -13.071 -14.184 1.00 91.44 188 SER A C 1
ATOM 1408 O O . SER A 1 188 ? 2.399 -14.113 -14.504 1.00 91.44 188 SER A O 1
ATOM 1410 N N . MET A 1 189 ? 2.369 -11.869 -14.367 1.00 90.00 189 MET A N 1
ATOM 1411 C CA . MET A 1 189 ? 3.707 -11.645 -14.914 1.00 90.00 189 MET A CA 1
ATOM 1412 C C . MET A 1 189 ? 4.778 -11.664 -13.814 1.00 90.00 189 MET A C 1
ATOM 1414 O O . MET A 1 189 ? 5.949 -11.844 -14.111 1.00 90.00 189 MET A O 1
ATOM 1418 N N . GLY A 1 190 ? 4.387 -11.557 -12.538 1.00 89.44 190 GLY A N 1
ATOM 1419 C CA . GLY A 1 190 ? 5.266 -11.615 -11.363 1.00 89.44 190 GLY A CA 1
ATOM 1420 C C . GLY A 1 190 ? 5.092 -10.397 -10.455 1.00 89.44 190 GLY A C 1
ATOM 1421 O O . GLY A 1 190 ? 4.188 -9.593 -10.680 1.00 89.44 190 GLY A O 1
ATOM 1422 N N . TYR A 1 191 ? 6.004 -10.221 -9.494 1.00 91.31 191 TYR A N 1
ATOM 1423 C CA . TYR A 1 191 ? 6.032 -9.069 -8.586 1.00 91.31 191 TYR A CA 1
ATOM 1424 C C . TYR A 1 191 ? 7.250 -8.169 -8.816 1.00 91.31 191 TYR A C 1
ATOM 1426 O O . TYR A 1 191 ? 8.345 -8.663 -9.075 1.00 91.31 191 TYR A O 1
ATOM 1434 N N . SER A 1 192 ? 7.068 -6.859 -8.638 1.00 92.12 192 SER A N 1
ATOM 1435 C CA . SER A 1 192 ? 8.167 -5.898 -8.531 1.00 92.12 192 SER A CA 1
ATOM 1436 C C . SER A 1 192 ? 8.967 -6.130 -7.245 1.00 92.12 192 SER A C 1
ATOM 1438 O O . SER A 1 192 ? 8.509 -6.801 -6.311 1.00 92.12 192 SER A O 1
ATOM 1440 N N . SER A 1 193 ? 10.139 -5.498 -7.149 1.00 90.38 193 SER A N 1
ATOM 1441 C CA . SER A 1 193 ? 10.775 -5.284 -5.849 1.00 90.38 193 SER A CA 1
ATOM 1442 C C . SER A 1 193 ? 9.847 -4.481 -4.931 1.00 90.38 193 SER A C 1
ATOM 1444 O O . SER A 1 193 ? 8.974 -3.734 -5.390 1.00 90.38 193 SER A O 1
ATOM 1446 N N . ALA A 1 194 ? 10.020 -4.668 -3.623 1.00 93.56 194 ALA A N 1
ATOM 1447 C CA . ALA A 1 194 ? 9.266 -3.925 -2.629 1.00 93.56 194 ALA A CA 1
ATOM 1448 C C . ALA A 1 194 ? 9.945 -2.581 -2.322 1.00 93.56 194 ALA A C 1
ATOM 1450 O O . ALA A 1 194 ? 11.157 -2.542 -2.102 1.00 93.56 194 ALA A O 1
ATOM 1451 N N . THR A 1 195 ? 9.157 -1.511 -2.242 1.00 97.06 195 THR A N 1
ATOM 1452 C CA . THR A 1 195 ? 9.586 -0.194 -1.748 1.00 97.06 195 THR A CA 1
ATOM 1453 C C . THR A 1 195 ? 8.968 0.048 -0.376 1.00 97.06 195 THR A C 1
ATOM 1455 O O . THR A 1 195 ? 7.753 -0.055 -0.219 1.00 97.06 195 THR A O 1
ATOM 1458 N N . THR A 1 196 ? 9.789 0.369 0.622 1.00 97.00 196 THR A N 1
ATOM 1459 C CA . THR A 1 196 ? 9.345 0.554 2.013 1.00 97.00 196 THR A CA 1
ATOM 1460 C C . THR A 1 196 ? 9.280 2.028 2.388 1.00 97.00 196 THR A C 1
ATOM 1462 O O . THR A 1 196 ? 10.142 2.813 2.002 1.00 97.00 196 THR A O 1
ATOM 1465 N N . VAL A 1 197 ? 8.274 2.386 3.181 1.00 97.19 197 VAL A N 1
ATOM 1466 C CA . VAL A 1 197 ? 8.113 3.700 3.806 1.00 97.19 197 VAL A CA 1
ATOM 1467 C C . VAL A 1 197 ? 7.728 3.523 5.275 1.00 97.19 197 VAL A C 1
ATOM 1469 O O . VAL A 1 197 ? 7.105 2.527 5.642 1.00 97.19 197 VAL A O 1
ATOM 1472 N N . ASN A 1 198 ? 8.059 4.506 6.106 1.00 96.00 198 ASN A N 1
ATOM 1473 C CA . ASN A 1 198 ? 7.602 4.597 7.486 1.00 96.00 198 ASN A CA 1
ATOM 1474 C C . ASN A 1 198 ? 6.943 5.967 7.687 1.00 96.00 198 ASN A C 1
ATOM 1476 O O . ASN A 1 198 ? 7.560 6.990 7.384 1.00 96.00 198 ASN A O 1
ATOM 1480 N N . LEU A 1 199 ? 5.685 5.988 8.134 1.00 95.69 199 LEU A N 1
ATOM 1481 C CA . LEU A 1 199 ? 4.965 7.228 8.432 1.00 95.69 199 LEU A CA 1
ATOM 1482 C C . LEU A 1 199 ? 4.988 7.472 9.934 1.00 95.69 199 LEU A C 1
ATOM 1484 O O . LEU A 1 199 ? 4.217 6.862 10.675 1.00 95.69 199 LEU A O 1
ATOM 1488 N N . ASP A 1 200 ? 5.856 8.372 10.382 1.00 93.69 200 ASP A N 1
ATOM 1489 C CA . ASP A 1 200 ? 5.919 8.766 11.788 1.00 93.69 200 ASP A CA 1
ATOM 1490 C C . ASP A 1 200 ? 4.887 9.860 12.087 1.00 93.69 200 ASP A C 1
ATOM 1492 O O . ASP A 1 200 ? 5.136 11.053 11.918 1.00 93.69 200 ASP A O 1
ATOM 1496 N N . VAL A 1 201 ? 3.691 9.428 12.487 1.00 95.75 201 VAL A N 1
ATOM 1497 C CA . VAL A 1 201 ? 2.581 10.290 12.913 1.00 95.75 201 VAL A CA 1
ATOM 1498 C C . VAL A 1 201 ? 2.341 10.052 14.400 1.00 95.75 201 VAL A C 1
ATOM 1500 O O . VAL A 1 201 ? 2.241 8.902 14.845 1.00 95.75 201 VAL A O 1
ATOM 1503 N N . GLN A 1 202 ? 2.266 11.130 15.183 1.00 95.19 202 GLN A N 1
ATOM 1504 C CA . GLN A 1 202 ? 2.076 11.031 16.632 1.00 95.19 202 GLN A CA 1
ATOM 1505 C C . GLN A 1 202 ? 0.624 10.754 16.998 1.00 95.19 202 GLN A C 1
ATOM 1507 O O . GLN A 1 202 ? 0.360 9.951 17.893 1.00 95.19 202 GLN A O 1
ATOM 1512 N N . GLU A 1 203 ? -0.296 11.418 16.312 1.00 95.44 203 GLU A N 1
ATOM 1513 C CA . GLU A 1 203 ? -1.733 11.352 16.523 1.00 95.44 203 GLU A CA 1
ATOM 1514 C C . GLU A 1 203 ? -2.331 10.046 15.994 1.00 95.44 203 GLU A C 1
ATOM 1516 O O . GLU A 1 203 ? -1.899 9.508 14.970 1.00 95.44 203 GLU A O 1
ATOM 1521 N N . THR A 1 204 ? -3.371 9.555 16.667 1.00 96.12 204 THR A N 1
ATOM 1522 C CA . THR A 1 204 ? -4.197 8.472 16.135 1.00 96.12 204 THR A CA 1
ATOM 1523 C C . THR A 1 204 ? -5.278 9.054 15.239 1.00 96.12 204 THR A C 1
ATOM 1525 O O . THR A 1 204 ? -5.968 10.006 15.597 1.00 96.12 204 THR A O 1
ATOM 1528 N N . TRP A 1 205 ? -5.422 8.460 14.058 1.00 96.75 205 TRP A N 1
ATOM 1529 C CA . TRP A 1 205 ? -6.435 8.842 13.085 1.00 96.75 205 TRP A CA 1
ATOM 1530 C C . TRP A 1 205 ? -7.420 7.705 12.872 1.00 96.75 205 TRP A C 1
ATOM 1532 O O . TRP A 1 205 ? -7.022 6.553 12.667 1.00 96.75 205 TRP A O 1
ATOM 1542 N N . VAL A 1 206 ? -8.700 8.050 12.837 1.00 95.75 206 VAL A N 1
ATOM 1543 C CA . VAL A 1 206 ? -9.796 7.138 12.513 1.00 95.75 206 VAL A CA 1
ATOM 1544 C C . VAL A 1 206 ? -10.548 7.647 11.296 1.00 95.75 206 VAL A C 1
ATOM 1546 O O . VAL A 1 206 ? -10.678 8.853 11.096 1.00 95.75 206 VAL A O 1
ATOM 1549 N N . HIS A 1 207 ? -10.973 6.735 10.428 1.00 93.88 207 HIS A N 1
ATOM 1550 C CA . HIS A 1 207 ? -11.782 7.073 9.258 1.00 93.88 207 HIS A CA 1
ATOM 1551 C C . HIS A 1 207 ? -12.569 5.865 8.760 1.00 93.88 207 HIS A C 1
ATOM 1553 O O . HIS A 1 207 ? -12.206 4.712 9.024 1.00 93.88 207 HIS A O 1
ATOM 1559 N N . ASN A 1 208 ? -13.617 6.134 7.986 1.00 92.00 208 ASN A N 1
ATOM 1560 C CA . ASN A 1 208 ? -14.270 5.116 7.183 1.00 92.00 208 ASN A CA 1
ATOM 1561 C C . ASN A 1 208 ? -13.368 4.780 5.974 1.00 92.00 208 ASN A C 1
ATOM 1563 O O . ASN A 1 208 ? -13.018 5.692 5.227 1.00 92.00 208 ASN A O 1
ATOM 1567 N N . PRO A 1 209 ? -13.002 3.508 5.718 1.00 90.50 209 PRO A N 1
ATOM 1568 C CA . PRO A 1 209 ? -12.164 3.140 4.570 1.00 90.50 209 PRO A CA 1
ATOM 1569 C C . PRO A 1 209 ? -12.708 3.593 3.205 1.00 90.50 209 PRO A C 1
ATOM 1571 O O . PRO A 1 209 ? -11.947 3.702 2.243 1.00 90.50 209 PRO A O 1
ATOM 1574 N N . LEU A 1 210 ? -14.024 3.807 3.099 1.00 88.88 210 LEU A N 1
ATOM 1575 C CA . LEU A 1 210 ? -14.687 4.268 1.878 1.00 88.88 210 LEU A CA 1
ATOM 1576 C C . LEU A 1 210 ? -14.835 5.792 1.808 1.00 88.88 210 LEU A C 1
ATOM 1578 O O . LEU A 1 210 ? -15.080 6.302 0.720 1.00 88.88 210 LEU A O 1
ATOM 1582 N N . ASP A 1 211 ? -14.640 6.506 2.918 1.00 88.31 211 ASP A N 1
ATOM 1583 C CA . ASP A 1 211 ? -14.628 7.968 2.966 1.00 88.31 211 ASP A CA 1
ATOM 1584 C C . ASP A 1 211 ? -13.469 8.493 3.839 1.00 88.31 211 ASP A C 1
ATOM 1586 O O . ASP A 1 211 ? -13.622 8.736 5.041 1.00 88.31 211 ASP A O 1
ATOM 1590 N N . PRO A 1 212 ? -12.277 8.676 3.244 1.00 85.81 212 PRO A N 1
ATOM 1591 C CA . PRO A 1 212 ? -11.141 9.253 3.947 1.00 85.81 212 PRO A CA 1
ATOM 1592 C C . PRO A 1 212 ? -11.290 10.747 4.267 1.00 85.81 212 PRO A C 1
ATOM 1594 O O . PRO A 1 212 ? -10.551 11.227 5.125 1.00 85.81 212 PRO A O 1
ATOM 1597 N N . TRP A 1 213 ? -12.191 11.491 3.605 1.00 84.62 213 TRP A N 1
ATOM 1598 C CA . TRP A 1 213 ? -12.389 12.926 3.870 1.00 84.62 213 TRP A CA 1
ATOM 1599 C C . TRP A 1 213 ? -13.016 13.173 5.237 1.00 84.62 213 TRP A C 1
ATOM 1601 O O . TRP A 1 213 ? -12.618 14.112 5.926 1.00 84.62 213 TRP A O 1
ATOM 1611 N N . GLY A 1 214 ? -13.904 12.279 5.671 1.00 87.62 214 GLY A N 1
ATOM 1612 C CA . GLY A 1 214 ? -14.495 12.291 7.005 1.00 87.62 214 GLY A CA 1
ATOM 1613 C C . GLY A 1 214 ? -13.540 11.921 8.145 1.00 87.62 214 GLY A C 1
ATOM 1614 O O . GLY A 1 214 ? -14.008 11.698 9.253 1.00 87.62 214 GLY A O 1
ATOM 1615 N N . SER A 1 215 ? -12.224 11.812 7.917 1.00 93.12 215 SER A N 1
ATOM 1616 C CA . SER A 1 215 ? -11.270 11.374 8.946 1.00 93.12 215 SER A CA 1
ATOM 1617 C C . SER A 1 215 ? -11.193 12.307 10.163 1.00 93.12 215 SER A C 1
ATOM 1619 O O . SER A 1 215 ? -11.237 13.533 10.033 1.00 93.12 215 SER A O 1
ATOM 1621 N N . ALA A 1 216 ? -11.027 11.712 11.344 1.00 95.12 216 ALA A N 1
ATOM 1622 C CA . ALA A 1 216 ? -10.960 12.412 12.620 1.00 95.12 216 ALA A CA 1
ATOM 1623 C C . ALA A 1 216 ? -9.681 12.058 13.384 1.00 95.12 216 ALA A C 1
ATOM 1625 O O . ALA A 1 216 ? -9.211 10.911 13.357 1.00 95.12 216 ALA A O 1
ATOM 1626 N N . VAL A 1 217 ? -9.133 13.051 14.082 1.00 95.75 217 VAL A N 1
ATOM 1627 C CA . VAL A 1 217 ? -8.044 12.859 15.042 1.00 95.75 217 VAL A CA 1
ATOM 1628 C C . VAL A 1 217 ? -8.645 12.496 16.388 1.00 95.75 217 VAL A C 1
ATOM 1630 O O . VAL A 1 217 ? -9.557 13.163 16.869 1.00 95.75 217 VAL A O 1
ATOM 1633 N N . VAL A 1 218 ? -8.121 11.443 17.004 1.00 94.94 218 VAL A N 1
ATOM 1634 C CA . VAL A 1 218 ? -8.598 10.943 18.293 1.00 94.94 218 VAL A CA 1
ATOM 1635 C C . VAL A 1 218 ? -7.425 10.552 19.185 1.00 94.94 218 VAL A C 1
ATOM 1637 O O . VAL A 1 218 ? -6.315 10.302 18.710 1.00 94.94 218 VAL A O 1
ATOM 1640 N N . ALA A 1 219 ? -7.675 10.467 20.487 1.00 94.75 219 ALA A N 1
ATOM 1641 C CA . ALA A 1 219 ? -6.765 9.849 21.446 1.00 94.75 219 ALA A CA 1
ATOM 1642 C C . ALA A 1 219 ? -7.486 8.708 22.160 1.00 94.75 219 ALA A C 1
ATOM 1644 O O . ALA A 1 219 ? -8.664 8.843 22.489 1.00 94.75 219 ALA A O 1
ATOM 1645 N N . PHE A 1 220 ? -6.802 7.599 22.433 1.00 94.38 220 PHE A N 1
ATOM 1646 C CA . PHE A 1 220 ? -7.422 6.534 23.221 1.00 94.38 220 PHE A CA 1
ATOM 1647 C C . PHE A 1 220 ? -7.705 7.010 24.652 1.00 94.38 220 PHE A C 1
ATOM 1649 O O . PHE A 1 220 ? -6.925 7.755 25.263 1.00 94.38 220 PHE A O 1
ATOM 1656 N N . ASP A 1 221 ? -8.852 6.598 25.184 1.00 91.88 221 ASP A N 1
ATOM 1657 C CA . ASP A 1 221 ? -9.165 6.816 26.592 1.00 91.88 221 ASP A CA 1
ATOM 1658 C C . ASP A 1 221 ? -8.451 5.788 27.489 1.00 91.88 221 ASP A C 1
ATOM 1660 O O . ASP A 1 221 ? -7.985 4.745 27.024 1.00 91.88 221 ASP A O 1
ATOM 1664 N N . ASP A 1 222 ? -8.359 6.060 28.792 1.00 85.69 222 ASP A N 1
ATOM 1665 C CA . ASP A 1 222 ? -7.553 5.272 29.741 1.00 85.69 222 ASP A CA 1
ATOM 1666 C C . ASP A 1 222 ? -8.006 3.797 29.862 1.00 85.69 222 ASP A C 1
ATOM 1668 O O . ASP A 1 222 ? -7.235 2.919 30.271 1.00 85.69 222 ASP A O 1
ATOM 1672 N N . GLY A 1 223 ? -9.263 3.499 29.516 1.00 84.81 223 GLY A N 1
ATOM 1673 C CA . GLY A 1 223 ? -9.822 2.143 29.491 1.00 84.81 223 GLY A CA 1
ATOM 1674 C C . GLY A 1 223 ? -9.588 1.372 28.187 1.00 84.81 223 GLY A C 1
ATOM 1675 O O . GLY A 1 223 ? -9.727 0.142 28.171 1.00 84.81 223 GLY A O 1
ATOM 1676 N N . ALA A 1 224 ? -9.223 2.056 27.104 1.00 90.50 224 ALA A N 1
ATOM 1677 C CA . ALA A 1 224 ? -9.209 1.474 25.771 1.00 90.50 224 ALA A CA 1
ATOM 1678 C C . ALA A 1 224 ? -8.041 0.506 25.554 1.00 90.50 224 ALA A C 1
ATOM 1680 O O . ALA A 1 224 ? -6.927 0.686 26.048 1.00 90.50 224 ALA A O 1
ATOM 1681 N N . ALA A 1 225 ? -8.313 -0.573 24.817 1.00 90.31 225 ALA A N 1
ATOM 1682 C CA . ALA A 1 225 ? -7.385 -1.660 24.510 1.00 90.31 225 ALA A CA 1
ATOM 1683 C C . ALA A 1 225 ? -6.657 -2.260 25.735 1.00 90.31 225 ALA A C 1
ATOM 1685 O O . ALA A 1 225 ? -5.631 -2.932 25.587 1.00 90.31 225 ALA A O 1
ATOM 1686 N N . ARG A 1 226 ? -7.191 -2.060 26.950 1.00 90.38 226 ARG A N 1
ATOM 1687 C CA . ARG A 1 226 ? -6.608 -2.562 28.204 1.00 90.38 226 ARG A CA 1
ATOM 1688 C C . ARG A 1 226 ? -6.659 -4.086 28.303 1.00 90.38 226 ARG A C 1
ATOM 1690 O O . ARG A 1 226 ? -5.778 -4.699 28.902 1.00 90.38 226 ARG A O 1
ATOM 1697 N N . SER A 1 227 ? -7.680 -4.692 27.703 1.00 91.75 227 SER A N 1
ATOM 1698 C CA . SER A 1 227 ? -7.826 -6.136 27.535 1.00 91.75 227 SER A CA 1
ATOM 1699 C C . SER A 1 227 ? -8.025 -6.436 26.055 1.00 91.75 227 SER A C 1
ATOM 1701 O O . SER A 1 227 ? -8.876 -5.832 25.409 1.00 91.75 227 SER A O 1
ATOM 1703 N N . ILE A 1 228 ? -7.228 -7.356 25.512 1.00 92.94 228 ILE A N 1
ATOM 1704 C CA . ILE A 1 228 ? -7.304 -7.763 24.108 1.00 92.94 228 ILE A CA 1
ATOM 1705 C C . ILE A 1 228 ? -7.405 -9.279 24.070 1.00 92.94 228 ILE A C 1
ATOM 1707 O O . ILE A 1 228 ? -6.485 -9.982 24.496 1.00 92.94 228 ILE A O 1
ATOM 1711 N N . GLN A 1 229 ? -8.498 -9.784 23.509 1.00 93.38 229 GLN A N 1
ATOM 1712 C CA . GLN A 1 229 ? -8.747 -11.213 23.382 1.00 93.38 229 GLN A CA 1
ATOM 1713 C C . GLN A 1 229 ? -8.657 -11.639 21.918 1.00 93.38 229 GLN A C 1
ATOM 1715 O O . GLN A 1 229 ? -9.119 -10.937 21.026 1.00 93.38 229 GLN A O 1
ATOM 1720 N N . ARG A 1 230 ? -8.016 -12.785 21.668 1.00 92.94 230 ARG A N 1
ATOM 1721 C CA . ARG A 1 230 ? -7.921 -13.428 20.346 1.00 92.94 230 ARG A CA 1
ATOM 1722 C C . ARG A 1 230 ? -8.251 -14.908 20.522 1.00 92.94 230 ARG A C 1
ATOM 1724 O O . ARG A 1 230 ? -7.319 -15.701 20.699 1.00 92.94 230 ARG A O 1
ATOM 1731 N N . PRO A 1 231 ? -9.542 -15.252 20.614 1.00 92.31 231 PRO A N 1
ATOM 1732 C CA . PRO A 1 231 ? -9.961 -16.587 21.004 1.00 92.31 231 PRO A CA 1
ATOM 1733 C C . PRO A 1 231 ? -9.627 -17.622 19.931 1.00 92.31 231 PRO A C 1
ATOM 1735 O O . PRO A 1 231 ? -9.463 -17.310 18.750 1.00 92.31 231 PRO A O 1
ATOM 1738 N N . PHE A 1 232 ? -9.534 -18.873 20.364 1.00 92.50 232 PHE A N 1
ATOM 1739 C CA . PHE A 1 232 ? -9.565 -20.032 19.483 1.00 92.50 232 PHE A CA 1
ATOM 1740 C C . PHE A 1 232 ? -10.991 -20.564 19.493 1.00 92.50 232 PHE A C 1
ATOM 1742 O O . PHE A 1 232 ? -11.614 -20.637 20.549 1.00 92.50 232 PHE A O 1
ATOM 1749 N N . GLU A 1 233 ? -11.513 -20.922 18.329 1.00 90.88 233 GLU A N 1
ATOM 1750 C CA . GLU A 1 233 ? -12.764 -21.672 18.280 1.00 90.88 233 GLU A CA 1
ATOM 1751 C C . GLU A 1 233 ? -12.506 -23.083 18.796 1.00 90.88 233 GLU A C 1
ATOM 1753 O O . GLU A 1 233 ? -11.599 -23.737 18.296 1.00 90.88 233 GLU A O 1
ATOM 1758 N N . GLY A 1 234 ? -13.256 -23.565 19.782 1.00 89.75 234 GLY A N 1
ATOM 1759 C CA . GLY A 1 234 ? -13.078 -24.920 20.292 1.00 89.75 234 GLY A CA 1
ATOM 1760 C C . GLY A 1 234 ? -13.444 -25.084 21.752 1.00 89.75 234 GLY A C 1
ATOM 1761 O O . GLY A 1 234 ? -13.768 -24.117 22.434 1.00 89.75 234 GLY A O 1
ATOM 1762 N N . ASP A 1 235 ? -13.316 -26.321 22.216 1.00 92.50 235 ASP A N 1
ATOM 1763 C CA . ASP A 1 235 ? -13.618 -26.729 23.581 1.00 92.50 235 ASP A CA 1
ATOM 1764 C C . ASP A 1 235 ? -12.557 -27.687 24.128 1.00 92.50 235 ASP A C 1
ATOM 1766 O O . ASP A 1 235 ? -11.844 -28.382 23.395 1.00 92.50 235 ASP A O 1
ATOM 1770 N N . ILE A 1 236 ? -12.472 -27.749 25.456 1.00 93.94 236 ILE A N 1
ATOM 1771 C CA . ILE A 1 236 ? -11.693 -28.768 26.159 1.00 93.94 236 ILE A CA 1
ATOM 1772 C C . ILE A 1 236 ? -12.638 -29.910 26.516 1.00 93.94 236 ILE A C 1
ATOM 1774 O O . ILE A 1 236 ? -13.471 -29.786 27.414 1.00 93.94 236 ILE A O 1
ATOM 1778 N N . VAL A 1 237 ? -12.493 -31.039 25.829 1.00 94.88 237 VAL A N 1
ATOM 1779 C CA . VAL A 1 237 ? -13.255 -32.254 26.121 1.00 94.88 237 VAL A CA 1
ATOM 1780 C C . VAL A 1 237 ? -12.520 -33.110 27.146 1.00 94.88 237 VAL A C 1
ATOM 1782 O O . VAL A 1 237 ? -11.290 -33.153 27.184 1.00 94.88 237 VAL A O 1
ATOM 1785 N N . TRP A 1 238 ? -13.271 -33.843 27.966 1.00 95.06 238 TRP A N 1
ATOM 1786 C CA . TRP A 1 238 ? -12.728 -34.706 29.019 1.00 95.06 238 TRP A CA 1
ATOM 1787 C C . TRP A 1 238 ? -13.170 -36.154 28.787 1.00 95.06 238 TRP A C 1
ATOM 1789 O O . TRP A 1 238 ? -14.141 -36.605 29.395 1.00 95.06 238 TRP A O 1
ATOM 1799 N N . PRO A 1 239 ? -12.512 -36.893 27.870 1.00 92.25 239 PRO A N 1
ATOM 1800 C CA . PRO A 1 239 ? -12.899 -38.264 27.572 1.00 92.25 239 PRO A CA 1
ATOM 1801 C C . PRO A 1 239 ? -12.772 -39.152 28.809 1.00 92.25 239 PRO A C 1
ATOM 1803 O O . PRO A 1 239 ? -11.799 -39.054 29.564 1.00 92.25 239 PRO A O 1
ATOM 1806 N N . GLN A 1 240 ? -13.737 -40.053 28.990 1.00 89.31 240 GLN A N 1
ATOM 1807 C CA . GLN A 1 240 ? -13.738 -40.997 30.102 1.00 89.31 240 GLN A CA 1
ATOM 1808 C C . GLN A 1 240 ? -12.427 -41.802 30.132 1.00 89.31 240 GLN A C 1
ATOM 1810 O O . GLN A 1 240 ? -11.976 -42.322 29.113 1.00 89.31 240 GLN A O 1
ATOM 1815 N N . GLY A 1 241 ? -11.810 -41.891 31.312 1.00 90.38 241 GLY A N 1
ATOM 1816 C CA . GLY A 1 241 ? -10.534 -42.585 31.514 1.00 90.38 241 GLY A CA 1
ATOM 1817 C C . GLY A 1 241 ? -9.284 -41.721 31.310 1.00 90.38 241 GLY A C 1
ATOM 1818 O O . GLY A 1 241 ? -8.182 -42.211 31.554 1.00 90.38 241 GLY A O 1
ATOM 1819 N N . ARG A 1 242 ? -9.412 -40.444 30.916 1.00 84.06 242 ARG A N 1
ATOM 1820 C CA . ARG A 1 242 ? -8.286 -39.494 30.911 1.00 84.06 242 ARG A CA 1
ATOM 1821 C C . ARG A 1 242 ? -8.327 -38.575 32.129 1.00 84.06 242 ARG A C 1
ATOM 1823 O O . ARG A 1 242 ? -9.364 -38.022 32.469 1.00 84.06 242 ARG A O 1
ATOM 1830 N N . THR A 1 243 ? -7.162 -38.360 32.735 1.00 89.56 243 THR A N 1
ATOM 1831 C CA . THR A 1 243 ? -6.975 -37.405 33.843 1.00 89.56 243 THR A CA 1
ATOM 1832 C C . THR A 1 243 ? -6.779 -35.964 33.354 1.00 89.56 243 THR A C 1
ATOM 1834 O O . THR A 1 243 ? -6.966 -35.023 34.115 1.00 89.56 243 THR A O 1
ATOM 1837 N N . VAL A 1 244 ? -6.401 -35.777 32.083 1.00 94.00 244 VAL A N 1
ATOM 1838 C CA . VAL A 1 244 ? -6.130 -34.468 31.465 1.00 94.00 244 VAL A CA 1
ATOM 1839 C C . VAL A 1 244 ? -7.049 -34.278 30.261 1.00 94.00 244 VAL A C 1
ATOM 1841 O O . VAL A 1 244 ? -7.209 -35.200 29.455 1.00 94.00 244 VAL A O 1
ATOM 1844 N N . GLY A 1 245 ? -7.637 -33.087 30.150 1.00 90.50 245 GLY A N 1
ATOM 1845 C CA . GLY A 1 245 ? -8.515 -32.704 29.050 1.00 90.50 245 GLY A CA 1
ATOM 1846 C C . GLY A 1 245 ? -7.798 -32.694 27.699 1.00 90.50 245 GLY A C 1
ATOM 1847 O O . GLY A 1 245 ? -6.588 -32.486 27.605 1.00 90.50 245 GLY A O 1
ATOM 1848 N N . VAL A 1 246 ? -8.561 -32.931 26.640 1.00 92.38 246 VAL A N 1
ATOM 1849 C CA . VAL A 1 246 ? -8.113 -32.867 25.250 1.00 92.38 246 VAL A CA 1
ATOM 1850 C C . VAL A 1 246 ? -8.736 -31.638 24.617 1.00 92.38 246 VAL A C 1
ATOM 1852 O O . VAL A 1 246 ? -9.947 -31.459 24.682 1.00 92.38 246 VAL A O 1
ATOM 1855 N N . VAL A 1 247 ? -7.922 -30.791 23.998 1.00 93.69 247 VAL A N 1
ATOM 1856 C CA . VAL A 1 247 ? -8.426 -29.625 23.266 1.00 93.69 247 VAL A CA 1
ATOM 1857 C C . VAL A 1 247 ? -8.888 -30.071 21.881 1.00 93.69 247 VAL A C 1
ATOM 1859 O O . VAL A 1 247 ? -8.126 -30.706 21.152 1.00 93.69 247 VAL A O 1
ATOM 1862 N N . VAL A 1 248 ? -10.119 -29.722 21.517 1.00 91.50 248 VAL A N 1
ATOM 1863 C CA . VAL A 1 248 ? -10.646 -29.828 20.153 1.00 91.50 248 VAL A CA 1
ATOM 1864 C C . VAL A 1 248 ? -10.947 -28.413 19.691 1.00 91.50 248 VAL A C 1
ATOM 1866 O O . VAL A 1 248 ? -11.905 -27.800 20.153 1.00 91.50 248 VAL A O 1
ATOM 1869 N N . SER A 1 249 ? -10.103 -27.877 18.812 1.00 92.81 249 SER A N 1
ATOM 1870 C CA . SER A 1 249 ? -10.195 -26.482 18.388 1.00 92.81 249 SER A CA 1
ATOM 1871 C C . SER A 1 249 ? -9.950 -26.292 16.896 1.00 92.81 249 SER A C 1
ATOM 1873 O O . SER A 1 249 ? -9.129 -26.983 16.294 1.00 92.81 249 SER A O 1
ATOM 1875 N N . GLY A 1 250 ? -10.635 -25.305 16.327 1.00 91.06 250 GLY A N 1
ATOM 1876 C CA . GLY A 1 250 ? -10.294 -24.659 15.071 1.00 91.06 250 GLY A CA 1
ATOM 1877 C C . GLY A 1 250 ? -9.129 -23.675 15.222 1.00 91.06 250 GLY A C 1
ATOM 1878 O O . GLY A 1 250 ? -8.265 -23.802 16.093 1.00 91.06 250 GLY A O 1
ATOM 1879 N N . GLN A 1 251 ? -9.084 -22.693 14.324 1.00 89.94 251 GLN A N 1
ATOM 1880 C CA . GLN A 1 251 ? -7.988 -21.730 14.244 1.00 89.94 251 GLN A CA 1
ATOM 1881 C C . GLN A 1 251 ? -8.186 -20.538 15.191 1.00 89.94 251 GLN A C 1
ATOM 1883 O O . GLN A 1 251 ? -9.279 -20.270 15.697 1.00 89.94 251 GLN A O 1
ATOM 1888 N N . ARG A 1 252 ? -7.095 -19.805 15.425 1.00 89.69 252 ARG A N 1
ATOM 1889 C CA . ARG A 1 252 ? -7.117 -18.534 16.151 1.00 89.69 252 ARG A CA 1
ATOM 1890 C C . ARG A 1 252 ? -7.923 -17.501 15.361 1.00 89.69 252 ARG A C 1
ATOM 1892 O O . ARG A 1 252 ? -7.655 -17.303 14.179 1.00 89.69 252 ARG A O 1
ATOM 1899 N N . ARG A 1 253 ? -8.849 -16.808 16.021 1.00 89.62 253 ARG A N 1
ATOM 1900 C CA . ARG A 1 253 ? -9.605 -15.691 15.443 1.00 89.62 253 ARG A CA 1
ATOM 1901 C C . ARG A 1 253 ? -8.865 -14.359 15.621 1.00 89.62 253 ARG A C 1
ATOM 1903 O O . ARG A 1 253 ? -7.885 -14.266 16.371 1.00 89.62 253 ARG A O 1
ATOM 1910 N N . GLY A 1 254 ? -9.338 -13.335 14.911 1.00 90.94 254 GLY A N 1
ATOM 1911 C CA . GLY A 1 254 ? -8.929 -11.944 15.120 1.00 90.94 254 GLY A CA 1
ATOM 1912 C C . GLY A 1 254 ? -9.274 -11.441 16.524 1.00 90.94 254 GLY A C 1
ATOM 1913 O O . GLY A 1 254 ? -9.760 -12.190 17.377 1.00 90.94 254 GLY A O 1
ATOM 1914 N N . ILE A 1 255 ? -8.993 -10.167 16.784 1.00 94.88 255 ILE A N 1
ATOM 1915 C CA . ILE A 1 255 ? -9.421 -9.535 18.036 1.00 94.88 255 ILE A CA 1
ATOM 1916 C C . ILE A 1 255 ? -10.949 -9.563 18.144 1.00 94.88 255 ILE A C 1
ATOM 1918 O O . ILE A 1 255 ? -11.635 -9.259 17.172 1.00 94.88 255 ILE A O 1
ATOM 1922 N N . GLN A 1 256 ? -11.473 -9.896 19.323 1.00 94.19 256 GLN A N 1
ATOM 1923 C CA . GLN A 1 256 ? -12.906 -9.831 19.612 1.00 94.19 256 GLN A CA 1
ATOM 1924 C C . GLN A 1 256 ? -13.200 -8.879 20.769 1.00 94.19 256 GLN A C 1
ATOM 1926 O O . GLN A 1 256 ? -12.421 -8.822 21.724 1.00 94.19 256 GLN A O 1
ATOM 1931 N N . ASP A 1 257 ? -14.313 -8.155 20.636 1.00 93.50 257 ASP A N 1
ATOM 1932 C CA . ASP A 1 257 ? -14.954 -7.307 21.650 1.00 93.50 257 ASP A CA 1
ATOM 1933 C C . ASP A 1 257 ? -13.974 -6.426 22.436 1.00 93.50 257 ASP A C 1
ATOM 1935 O O . ASP A 1 257 ? -14.024 -6.315 23.662 1.00 93.50 257 ASP A O 1
ATOM 1939 N N . VAL A 1 258 ? -13.034 -5.805 21.718 1.00 95.56 258 VAL A N 1
ATOM 1940 C CA . VAL A 1 258 ? -12.078 -4.888 22.328 1.00 95.56 258 VAL A CA 1
ATOM 1941 C C . VAL A 1 258 ? -12.741 -3.536 22.558 1.00 95.56 258 VAL A C 1
ATOM 1943 O O . VAL A 1 258 ? -13.419 -3.000 21.681 1.00 95.56 258 VAL A O 1
ATOM 1946 N N . VAL A 1 259 ? -12.516 -2.982 23.747 1.00 95.44 259 VAL A N 1
ATOM 1947 C CA . VAL A 1 259 ? -12.901 -1.611 24.085 1.00 95.44 259 VAL A CA 1
ATOM 1948 C C . VAL A 1 259 ? -11.983 -0.657 23.324 1.00 95.44 259 VAL A C 1
ATOM 1950 O O . VAL A 1 259 ? -10.762 -0.722 23.474 1.00 95.44 259 VAL A O 1
ATOM 1953 N N . LEU A 1 260 ? -12.566 0.200 22.496 1.00 95.38 260 LEU A N 1
ATOM 1954 C CA . LEU A 1 260 ? -11.888 1.150 21.612 1.00 95.38 260 LEU A CA 1
ATOM 1955 C C . LEU A 1 260 ? -12.262 2.594 21.951 1.00 95.38 260 LEU A C 1
ATOM 1957 O O . LEU A 1 260 ? -12.225 3.439 21.069 1.00 95.38 260 LEU A O 1
ATOM 1961 N N . ASP A 1 261 ? -12.633 2.864 23.200 1.00 94.81 261 ASP A N 1
ATOM 1962 C CA . ASP A 1 261 ? -13.062 4.188 23.651 1.00 94.81 261 ASP A CA 1
ATOM 1963 C C . ASP A 1 261 ? -12.031 5.272 23.305 1.00 94.81 261 ASP A C 1
ATOM 1965 O O . ASP A 1 261 ? -10.822 5.112 23.519 1.00 94.81 261 ASP A O 1
ATOM 1969 N N . VAL A 1 262 ? -12.515 6.389 22.768 1.00 94.38 262 VAL A N 1
ATOM 1970 C CA . VAL A 1 262 ? -11.670 7.511 22.349 1.00 94.38 262 VAL A CA 1
ATOM 1971 C C . VAL A 1 262 ? -12.155 8.833 22.914 1.00 94.38 262 VAL A C 1
ATOM 1973 O O . VAL A 1 262 ? -13.328 9.006 23.233 1.00 94.38 262 VAL A O 1
ATOM 1976 N N . ARG A 1 263 ? -11.234 9.791 22.976 1.00 93.38 263 ARG A N 1
ATOM 1977 C CA . ARG A 1 263 ? -11.490 11.199 23.254 1.00 93.38 263 ARG A CA 1
ATOM 1978 C C . ARG A 1 263 ? -11.236 12.021 21.997 1.00 93.38 263 ARG A C 1
ATOM 1980 O O . ARG A 1 263 ? -10.219 11.822 21.324 1.00 93.38 263 ARG A O 1
ATOM 1987 N N . ALA A 1 264 ? -12.148 12.940 21.719 1.00 92.75 264 ALA A N 1
ATOM 1988 C CA . ALA A 1 264 ? -12.108 13.853 20.586 1.00 92.75 264 ALA A CA 1
ATOM 1989 C C . ALA A 1 264 ? -12.598 15.243 21.020 1.00 92.75 264 ALA A C 1
ATOM 1991 O O . ALA A 1 264 ? -13.330 15.362 22.004 1.00 92.75 264 ALA A O 1
ATOM 1992 N N . ASP A 1 265 ? -12.179 16.287 20.305 1.00 91.88 265 ASP A N 1
ATOM 1993 C CA . ASP A 1 265 ? -12.876 17.573 20.378 1.00 91.88 265 ASP A CA 1
ATOM 1994 C C . ASP A 1 265 ? -14.234 17.489 19.656 1.00 91.88 265 ASP A C 1
ATOM 1996 O O . ASP A 1 265 ? -14.515 16.502 18.971 1.00 91.88 265 ASP A O 1
ATOM 2000 N N . ILE A 1 266 ? -15.081 18.507 19.816 1.00 89.12 266 ILE A N 1
ATOM 2001 C CA . ILE A 1 266 ? -16.439 18.512 19.255 1.00 89.12 266 ILE A CA 1
ATOM 2002 C C . ILE A 1 266 ? -16.458 18.328 17.727 1.00 89.12 266 ILE A C 1
ATOM 2004 O O . ILE A 1 266 ? -17.220 17.510 17.218 1.00 89.12 266 ILE A O 1
ATOM 2008 N N . ASP A 1 267 ? -15.545 18.980 16.999 1.00 90.06 267 ASP A N 1
ATOM 2009 C CA . ASP A 1 267 ? -15.463 18.877 15.537 1.00 90.06 267 ASP A CA 1
ATOM 2010 C C . ASP A 1 267 ? -15.069 17.458 15.088 1.00 90.06 267 ASP A C 1
ATOM 2012 O O . ASP A 1 267 ? -15.589 16.927 14.103 1.00 90.06 267 ASP A O 1
ATOM 2016 N N . ASN A 1 268 ? -14.130 16.816 15.790 1.00 92.38 268 ASN A N 1
ATOM 2017 C CA . ASN A 1 268 ? -13.737 15.438 15.508 1.00 92.38 268 ASN A CA 1
ATOM 2018 C C . ASN A 1 268 ? -14.789 14.426 15.988 1.00 92.38 268 ASN A C 1
ATOM 2020 O O . ASN A 1 268 ? -14.915 13.369 15.368 1.00 92.38 268 ASN A O 1
ATOM 2024 N N . ALA A 1 269 ? -15.553 14.732 17.039 1.00 90.19 269 ALA A N 1
ATOM 2025 C CA . ALA A 1 269 ? -16.678 13.915 17.489 1.00 90.19 269 ALA A CA 1
ATOM 2026 C C . ALA A 1 269 ? -17.810 13.907 16.448 1.00 90.19 269 ALA A C 1
ATOM 2028 O O . ALA A 1 269 ? -18.281 12.831 16.077 1.00 90.19 269 ALA A O 1
ATOM 2029 N N . ASP A 1 270 ? -18.152 15.067 15.879 1.00 90.56 270 ASP A N 1
ATOM 2030 C CA . ASP A 1 270 ? -19.129 15.181 14.789 1.00 90.56 270 ASP A CA 1
ATOM 2031 C C . ASP A 1 270 ? -18.694 14.383 13.551 1.00 90.56 270 ASP A C 1
ATOM 2033 O O . ASP A 1 270 ? -19.484 13.638 12.960 1.00 90.56 270 ASP A O 1
ATOM 2037 N N . LYS A 1 271 ? -17.409 14.469 13.180 1.00 91.19 271 LYS A N 1
ATOM 2038 C CA . LYS A 1 271 ? -16.841 13.642 12.103 1.00 91.19 271 LYS A CA 1
ATOM 2039 C C . LYS A 1 271 ? -16.931 12.156 12.422 1.00 91.19 271 LYS A C 1
ATOM 2041 O O . LYS A 1 271 ? -17.293 11.370 11.550 1.00 91.19 271 LYS A O 1
ATOM 2046 N N . LEU A 1 272 ? -16.613 11.764 13.656 1.00 91.12 272 LEU A N 1
ATOM 2047 C CA . LEU A 1 272 ? -16.690 10.374 14.088 1.00 91.12 272 LEU A CA 1
ATOM 2048 C C . LEU A 1 272 ? -18.124 9.846 13.978 1.00 91.12 272 LEU A C 1
ATOM 2050 O O . LEU A 1 272 ? -18.304 8.762 13.437 1.00 91.12 272 LEU A O 1
ATOM 2054 N N . GLN A 1 273 ? -19.133 10.608 14.410 1.00 89.62 273 GLN A N 1
ATOM 2055 C CA . GLN A 1 273 ? -20.543 10.244 14.235 1.00 89.62 273 GLN A CA 1
ATOM 2056 C C . GLN A 1 273 ? -20.895 10.080 12.752 1.00 89.62 273 GLN A C 1
ATOM 2058 O O . GLN A 1 273 ? -21.453 9.057 12.350 1.00 89.62 273 GLN A O 1
ATOM 2063 N N . ALA A 1 274 ? -20.486 11.037 11.913 1.00 89.56 274 ALA A N 1
ATOM 2064 C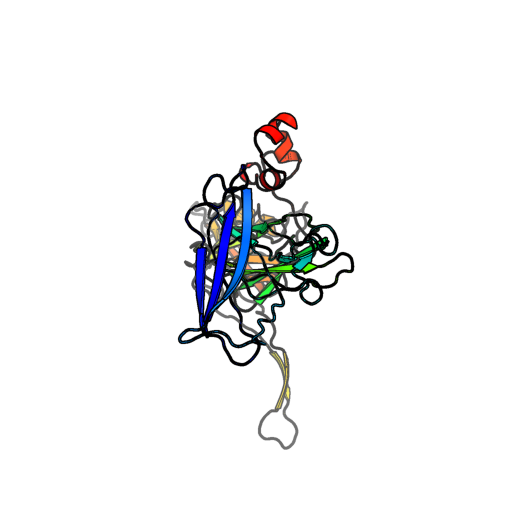 CA . ALA A 1 274 ? -20.740 10.998 10.476 1.00 89.56 274 ALA A CA 1
ATOM 2065 C C . ALA A 1 274 ? -20.143 9.755 9.781 1.00 89.56 274 ALA A C 1
ATOM 2067 O O . ALA A 1 274 ? -20.742 9.247 8.832 1.00 89.56 274 ALA A O 1
ATOM 2068 N N . MET A 1 275 ? -19.027 9.190 10.274 1.00 90.31 275 MET A N 1
ATOM 2069 C CA . MET A 1 275 ? -18.431 7.964 9.707 1.00 90.31 275 MET A CA 1
ATOM 2070 C C . MET A 1 275 ? -19.382 6.759 9.719 1.00 90.31 275 MET A C 1
ATOM 2072 O O . MET A 1 275 ? -19.258 5.878 8.859 1.00 90.31 275 MET A O 1
ATOM 2076 N N . PHE A 1 276 ? -20.320 6.714 10.671 1.00 87.50 276 PHE A N 1
ATOM 2077 C CA . PHE A 1 276 ? -21.315 5.645 10.840 1.00 87.50 276 PHE A CA 1
ATOM 2078 C C . PHE A 1 276 ? -22.632 5.937 10.109 1.00 87.50 276 PHE A C 1
ATOM 2080 O O . PHE A 1 276 ? -23.562 5.126 10.143 1.00 87.50 276 PHE A O 1
ATOM 2087 N N . GLY A 1 277 ? -22.685 7.062 9.397 1.00 84.50 277 GLY A N 1
ATOM 2088 C CA . GLY A 1 277 ? -23.847 7.520 8.662 1.00 84.50 277 GLY A CA 1
ATOM 2089 C C . GLY A 1 277 ? -24.761 8.416 9.494 1.00 84.50 277 GLY A C 1
ATOM 2090 O O . GLY A 1 277 ? -24.509 8.748 10.647 1.00 84.50 277 GLY A O 1
ATOM 2091 N N . SER A 1 278 ? -25.856 8.824 8.870 1.00 80.50 278 SER A N 1
ATOM 2092 C CA . SER A 1 278 ? -26.883 9.685 9.448 1.00 80.50 278 SER A CA 1
ATOM 2093 C C . SER A 1 278 ? -28.272 9.156 9.084 1.00 80.50 278 SER A C 1
ATOM 2095 O O . SER A 1 278 ? -28.420 8.140 8.403 1.00 80.50 278 SER A O 1
ATOM 2097 N N . TYR A 1 279 ? -29.334 9.862 9.478 1.00 76.56 279 TYR A N 1
ATOM 2098 C CA . TYR A 1 279 ? -30.695 9.499 9.066 1.00 76.56 279 TYR A CA 1
ATOM 2099 C C . TYR A 1 279 ? -30.884 9.447 7.535 1.00 76.56 279 TYR A C 1
ATOM 2101 O O . TYR A 1 279 ? -31.770 8.733 7.062 1.00 76.56 279 TYR A O 1
ATOM 2109 N N . GLY A 1 280 ? -30.067 10.177 6.764 1.00 77.38 280 GLY A N 1
ATOM 2110 C CA . GLY A 1 280 ? -30.123 10.220 5.298 1.00 77.38 280 GLY A CA 1
ATOM 2111 C C . GLY A 1 280 ? -29.026 9.428 4.583 1.00 77.38 280 GLY A C 1
ATOM 2112 O O . GLY A 1 280 ? -29.145 9.187 3.383 1.00 77.38 280 GLY A O 1
ATOM 2113 N N . GLU A 1 281 ? -27.985 8.999 5.295 1.00 80.12 281 GLU A N 1
ATOM 2114 C CA . GLU A 1 281 ? -26.789 8.399 4.707 1.00 80.12 281 GLU A CA 1
ATOM 2115 C C . GLU A 1 281 ? -26.416 7.118 5.443 1.00 80.12 281 GLU A C 1
ATOM 2117 O O . GLU A 1 281 ? -26.302 7.098 6.663 1.00 80.12 281 GLU A O 1
ATOM 2122 N N . ARG A 1 282 ? -26.241 6.023 4.703 1.00 79.94 282 ARG A N 1
ATOM 2123 C CA . ARG A 1 282 ? -25.897 4.722 5.283 1.00 79.94 282 ARG A CA 1
ATOM 2124 C C . ARG A 1 282 ? -24.488 4.349 4.876 1.00 79.94 282 ARG A C 1
ATOM 2126 O O . ARG A 1 282 ? -24.222 4.196 3.686 1.00 79.94 282 ARG A O 1
ATOM 2133 N N . THR A 1 283 ? -23.631 4.126 5.859 1.00 83.19 283 THR A N 1
ATOM 2134 C CA . THR A 1 283 ? -22.258 3.676 5.644 1.00 83.19 283 THR A CA 1
ATOM 2135 C C . THR A 1 283 ? -22.052 2.279 6.228 1.00 83.19 283 THR A C 1
ATOM 2137 O O . THR A 1 283 ? -22.902 1.728 6.933 1.00 83.19 283 THR A O 1
ATOM 2140 N N . THR A 1 284 ? -20.931 1.646 5.884 1.00 85.94 284 THR A N 1
ATOM 2141 C CA . THR A 1 284 ? -20.531 0.385 6.515 1.00 85.94 284 THR A CA 1
ATOM 2142 C C . THR A 1 284 ? -19.958 0.653 7.907 1.00 85.94 284 THR A C 1
ATOM 2144 O O . THR A 1 284 ? -19.091 1.520 8.013 1.00 85.94 284 THR A O 1
ATOM 2147 N N . PRO A 1 285 ? -20.319 -0.136 8.938 1.00 90.12 285 PRO A N 1
ATOM 2148 C CA . PRO A 1 285 ? -19.829 0.027 10.311 1.00 90.12 285 PRO A CA 1
ATOM 2149 C C . PRO A 1 285 ? -18.398 -0.518 10.496 1.00 90.12 285 PRO A C 1
ATOM 2151 O O . PRO A 1 285 ? -18.094 -1.187 11.481 1.00 90.12 285 PRO A O 1
ATOM 2154 N N . VAL A 1 286 ? -17.525 -0.303 9.508 1.00 93.62 286 VAL A N 1
ATOM 2155 C CA . VAL A 1 286 ? -16.121 -0.728 9.523 1.00 93.62 286 VAL A CA 1
ATOM 2156 C C . VAL A 1 286 ? -15.250 0.512 9.567 1.00 93.62 286 VAL A C 1
ATOM 2158 O O . VAL A 1 286 ? -15.274 1.315 8.637 1.00 93.62 286 VAL A O 1
ATOM 2161 N N . ILE A 1 287 ? -14.462 0.644 10.628 1.00 94.81 287 ILE A N 1
ATOM 2162 C CA . ILE A 1 287 ? -13.612 1.809 10.875 1.00 94.81 287 ILE A CA 1
ATOM 2163 C C . ILE A 1 287 ? -12.146 1.397 10.817 1.00 94.81 287 ILE A C 1
ATOM 2165 O O . ILE A 1 287 ? -11.748 0.374 11.380 1.00 94.81 287 ILE A O 1
ATOM 2169 N N . CYS A 1 288 ? -11.336 2.202 10.130 1.00 95.06 288 CYS A N 1
ATOM 2170 C CA . CYS A 1 288 ? -9.890 2.051 10.084 1.00 95.06 288 CYS A CA 1
ATOM 2171 C C . CYS A 1 288 ? -9.240 2.900 11.178 1.00 95.06 288 CYS A C 1
ATOM 2173 O O . CYS A 1 288 ? -9.266 4.129 11.119 1.00 95.06 288 CYS A O 1
ATOM 2175 N N . PHE A 1 289 ? -8.610 2.236 12.143 1.00 95.88 289 PHE A N 1
ATOM 2176 C CA . PHE A 1 289 ? -7.784 2.849 13.172 1.00 95.88 289 PHE A CA 1
ATOM 2177 C C . PHE A 1 289 ? -6.319 2.819 12.737 1.00 95.88 289 PHE A C 1
ATOM 2179 O O . PHE A 1 289 ? -5.707 1.754 12.582 1.00 95.88 289 PHE A O 1
ATOM 2186 N N . ARG A 1 290 ? -5.731 4.006 12.587 1.00 96.00 290 ARG A N 1
ATOM 2187 C CA . ARG A 1 290 ? -4.302 4.199 12.330 1.00 96.00 290 ARG A CA 1
ATOM 2188 C C . ARG A 1 290 ? -3.673 4.819 13.563 1.00 96.00 290 ARG A C 1
ATOM 2190 O O . ARG A 1 290 ? -3.790 6.012 13.816 1.00 96.00 290 ARG A O 1
ATOM 2197 N N . ILE A 1 291 ? -3.060 3.949 14.353 1.00 95.19 291 ILE A N 1
ATOM 2198 C CA . ILE A 1 291 ? -2.600 4.250 15.709 1.00 95.19 291 ILE A CA 1
ATOM 2199 C C . ILE A 1 291 ? -1.288 5.018 15.636 1.00 95.19 291 ILE A C 1
ATOM 2201 O O . ILE A 1 291 ? -0.297 4.481 15.127 1.00 95.19 291 ILE A O 1
ATOM 2205 N N . GLY A 1 292 ? -1.289 6.243 16.151 1.00 94.44 292 GLY A N 1
ATOM 2206 C CA . GLY A 1 292 ? -0.117 7.107 16.216 1.00 94.44 292 GLY A CA 1
ATOM 2207 C C . GLY A 1 292 ? 0.887 6.667 17.280 1.00 94.44 292 GLY A C 1
ATOM 2208 O O . GLY A 1 292 ? 0.609 5.808 18.115 1.00 94.44 292 GLY A O 1
ATOM 2209 N N . SER A 1 293 ? 2.092 7.233 17.253 1.00 92.12 293 SER A N 1
ATOM 2210 C CA . SER A 1 293 ? 3.153 6.885 18.210 1.00 92.12 293 SER A CA 1
ATOM 2211 C C . SER A 1 293 ? 2.895 7.380 19.643 1.00 92.12 293 SER A C 1
ATOM 2213 O O . SER A 1 293 ? 3.522 6.870 20.580 1.00 92.12 293 SER A O 1
ATOM 2215 N N . ARG A 1 294 ? 1.956 8.321 19.843 1.00 92.06 294 ARG A N 1
ATOM 2216 C CA . ARG A 1 294 ? 1.530 8.791 21.173 1.00 92.06 294 ARG A CA 1
ATOM 2217 C C . ARG A 1 294 ? 0.740 7.722 21.931 1.00 92.06 294 ARG A C 1
ATOM 2219 O O . ARG A 1 294 ? 0.926 7.575 23.139 1.00 92.06 294 ARG A O 1
ATOM 2226 N N . ASP A 1 295 ? -0.070 6.938 21.224 1.00 90.06 295 ASP A N 1
ATOM 2227 C CA . ASP A 1 295 ? -0.894 5.889 21.814 1.00 90.06 295 ASP A CA 1
ATOM 2228 C C . ASP A 1 295 ? -0.145 4.553 21.861 1.00 90.06 295 ASP A C 1
ATOM 2230 O O . ASP A 1 295 ? 0.150 3.916 20.850 1.00 90.06 295 ASP A O 1
ATOM 2234 N N . ARG A 1 296 ? 0.153 4.080 23.074 1.00 84.50 296 ARG A N 1
ATOM 2235 C CA . ARG A 1 296 ? 0.935 2.850 23.299 1.00 84.50 296 ARG A CA 1
ATOM 2236 C C . ARG A 1 296 ? 0.063 1.597 23.400 1.00 84.50 296 ARG A C 1
ATOM 2238 O O . ARG A 1 296 ? 0.284 0.746 24.263 1.00 84.50 296 ARG A O 1
ATOM 2245 N N . VAL A 1 297 ? -0.924 1.470 22.517 1.00 89.56 297 VAL A N 1
ATOM 2246 C CA . VAL A 1 297 ? -1.831 0.312 22.474 1.00 89.56 297 VAL A CA 1
ATOM 2247 C C . VAL A 1 297 ? -1.254 -0.824 21.620 1.00 89.56 297 VAL A C 1
ATOM 2249 O O . VAL A 1 297 ? -0.556 -0.603 20.634 1.00 89.56 297 VAL A O 1
ATOM 2252 N N . ARG A 1 298 ? -1.540 -2.081 21.989 1.00 89.38 298 ARG A N 1
ATOM 2253 C CA . ARG A 1 298 ? -1.032 -3.288 21.295 1.00 89.38 298 ARG A CA 1
ATOM 2254 C C . ARG A 1 298 ? -2.039 -3.869 20.299 1.00 89.38 298 ARG A C 1
ATOM 2256 O O . ARG A 1 298 ? -2.296 -5.079 20.272 1.00 89.38 298 ARG A O 1
ATOM 2263 N N . LEU A 1 299 ? -2.619 -2.989 19.497 1.00 92.19 299 LEU A N 1
ATOM 2264 C CA . LEU A 1 299 ? -3.544 -3.336 18.425 1.00 92.19 299 LEU A CA 1
ATOM 2265 C C . LEU A 1 299 ? -2.789 -3.489 17.085 1.00 92.19 299 LEU A C 1
ATOM 2267 O O . LEU A 1 299 ? -1.685 -2.959 16.938 1.00 92.19 299 LEU A O 1
ATOM 2271 N N . PRO A 1 300 ? -3.346 -4.235 16.114 1.00 92.25 300 PRO A N 1
ATOM 2272 C CA . PRO A 1 300 ? -2.859 -4.266 14.739 1.00 92.25 300 PRO A CA 1
ATOM 2273 C C . PRO A 1 300 ? -2.740 -2.856 14.153 1.00 92.25 300 PRO A C 1
ATOM 2275 O O . PRO A 1 300 ? -3.531 -1.974 14.476 1.00 92.25 300 PRO A O 1
ATOM 2278 N N . ARG A 1 301 ? -1.743 -2.641 13.293 1.00 92.62 301 ARG A N 1
ATOM 2279 C CA . ARG A 1 301 ? -1.501 -1.361 12.617 1.00 92.62 301 ARG A CA 1
ATOM 2280 C C . ARG A 1 301 ? -1.482 -1.617 11.100 1.00 92.62 301 ARG A C 1
ATOM 2282 O O . ARG A 1 301 ? -0.526 -2.243 10.641 1.00 92.62 301 ARG A O 1
ATOM 2289 N N . PRO A 1 302 ? -2.480 -1.146 10.325 1.00 93.50 302 PRO A N 1
ATOM 2290 C CA . PRO A 1 302 ? -3.752 -0.574 10.782 1.00 93.50 302 PRO A CA 1
ATOM 2291 C C . PRO A 1 302 ? -4.662 -1.653 11.400 1.00 93.50 302 PRO A C 1
ATOM 2293 O O . PRO A 1 302 ? -4.483 -2.848 11.147 1.00 93.50 302 PRO A O 1
ATOM 2296 N N . LEU A 1 303 ? -5.651 -1.231 12.186 1.00 95.00 303 LEU A N 1
ATOM 2297 C CA . LEU A 1 303 ? -6.745 -2.085 12.652 1.00 95.00 303 LEU A CA 1
ATOM 2298 C C . LEU A 1 303 ? -8.021 -1.705 11.900 1.00 95.00 303 LEU A C 1
ATOM 2300 O O . LEU A 1 303 ? -8.407 -0.541 11.897 1.00 95.00 303 LEU A O 1
ATOM 2304 N N . PHE A 1 304 ? -8.699 -2.692 11.323 1.00 95.62 304 PHE A N 1
ATOM 2305 C CA . PHE A 1 304 ? -10.070 -2.543 10.845 1.00 95.62 304 PHE A CA 1
ATOM 2306 C C . PHE A 1 304 ? -11.002 -3.176 11.870 1.00 95.62 304 PHE A C 1
ATOM 2308 O O . PHE A 1 304 ? -10.891 -4.370 12.160 1.00 95.62 304 PHE A O 1
ATOM 2315 N N . ALA A 1 305 ? -11.879 -2.368 12.457 1.00 96.31 305 ALA A N 1
ATOM 2316 C CA . ALA A 1 305 ? -12.810 -2.815 13.480 1.00 96.31 305 ALA A CA 1
ATOM 2317 C C . ALA A 1 305 ? -14.252 -2.640 13.005 1.00 96.31 305 ALA A C 1
ATOM 2319 O O . ALA A 1 305 ? -14.627 -1.579 12.507 1.00 96.31 305 ALA A O 1
ATOM 2320 N N . GLY A 1 306 ? -15.051 -3.690 13.178 1.00 96.06 306 GLY A N 1
ATOM 2321 C CA . GLY A 1 306 ? -16.497 -3.635 13.056 1.00 96.06 306 GLY A CA 1
ATOM 2322 C C . GLY A 1 306 ? -17.070 -3.090 14.356 1.00 96.06 306 GLY A C 1
ATOM 2323 O O . GLY A 1 306 ? -17.031 -3.789 15.370 1.00 96.06 306 GLY A O 1
ATOM 2324 N N . VAL A 1 307 ? -17.565 -1.855 14.334 1.00 94.25 307 VAL A N 1
ATOM 2325 C CA . VAL A 1 307 ? -18.142 -1.170 15.499 1.00 94.25 307 VAL A CA 1
ATOM 2326 C C . VAL A 1 307 ? -19.621 -0.953 15.217 1.00 94.25 307 VAL A C 1
ATOM 2328 O O . VAL A 1 307 ? -19.983 -0.248 14.285 1.00 94.25 307 VAL A O 1
ATOM 2331 N N . LEU A 1 308 ? -20.489 -1.608 15.984 1.00 91.75 308 LEU A N 1
ATOM 2332 C CA . LEU A 1 308 ? -21.929 -1.627 15.691 1.00 91.75 308 LEU A CA 1
ATOM 2333 C C . LEU A 1 308 ? -22.721 -0.550 16.436 1.00 91.75 308 LEU A C 1
ATOM 2335 O O . LEU A 1 308 ? -23.854 -0.262 16.057 1.00 91.75 308 LEU A O 1
ATOM 2339 N N . THR A 1 309 ? -22.125 0.037 17.472 1.00 87.69 309 THR A N 1
ATOM 2340 C CA . THR A 1 309 ? -22.759 1.044 18.321 1.00 87.69 309 THR A CA 1
ATOM 2341 C C . THR A 1 309 ? -21.723 2.080 18.737 1.00 87.69 309 THR A C 1
ATOM 2343 O O . THR A 1 309 ? -20.606 1.714 19.107 1.00 87.69 309 THR A O 1
ATOM 2346 N N . LEU A 1 310 ? -22.125 3.350 18.714 1.00 89.06 310 LEU A N 1
ATOM 2347 C CA . LEU A 1 310 ? -21.414 4.463 19.335 1.00 89.06 310 LEU A CA 1
ATOM 2348 C C . LEU A 1 310 ? -22.157 4.900 20.600 1.00 89.06 310 LEU A C 1
ATOM 2350 O O . LEU A 1 310 ? -23.380 5.040 20.573 1.00 89.06 310 LEU A O 1
ATOM 2354 N N . ASP A 1 311 ? -21.423 5.125 21.688 1.00 89.94 311 ASP A N 1
ATOM 2355 C CA . ASP A 1 311 ? -21.952 5.691 22.933 1.00 89.94 311 ASP A CA 1
ATOM 2356 C C . ASP A 1 311 ? -21.249 7.014 23.245 1.00 89.94 311 ASP A C 1
ATOM 2358 O O . ASP A 1 311 ? -20.125 7.031 23.742 1.00 89.94 311 ASP A O 1
ATOM 2362 N N . GLU A 1 312 ? -21.886 8.133 22.919 1.00 88.25 312 GLU A N 1
ATOM 2363 C CA . GLU A 1 312 ? -21.303 9.456 23.122 1.00 88.25 312 GLU A CA 1
ATOM 2364 C C . GLU A 1 312 ? -21.584 9.988 24.529 1.00 88.25 312 GLU A C 1
ATOM 2366 O O . GLU A 1 312 ? -22.723 10.008 25.001 1.00 88.25 312 GLU A O 1
ATOM 2371 N N . ARG A 1 313 ? -20.526 10.437 25.204 1.00 87.31 313 ARG A N 1
ATOM 2372 C CA . ARG A 1 313 ? -20.572 10.984 26.557 1.00 87.31 313 ARG A CA 1
ATOM 2373 C C . ARG A 1 313 ? -19.807 12.296 26.595 1.00 87.31 313 ARG A C 1
ATOM 2375 O O . ARG A 1 313 ? -18.577 12.321 26.510 1.00 87.31 313 ARG A O 1
ATOM 2382 N N . ASP A 1 314 ? -20.540 13.384 26.776 1.00 79.19 314 ASP A N 1
ATOM 2383 C CA . ASP A 1 314 ? -19.947 14.694 27.008 1.00 79.19 314 ASP A CA 1
ATOM 2384 C C . ASP A 1 314 ? -19.315 14.732 28.412 1.00 79.19 314 ASP A C 1
ATOM 2386 O O . ASP A 1 314 ? -19.980 14.477 29.423 1.00 79.19 314 ASP A O 1
ATOM 2390 N N . MET A 1 315 ? -18.014 15.020 28.480 1.00 70.56 315 MET A N 1
ATOM 2391 C CA . MET A 1 315 ? -17.298 15.101 29.752 1.00 70.56 315 MET A CA 1
ATOM 2392 C C . MET A 1 315 ? -17.562 16.408 30.501 1.00 70.56 315 MET A C 1
ATOM 2394 O O . MET A 1 315 ? -17.482 16.423 31.728 1.00 70.56 315 MET A O 1
ATOM 2398 N N . ASN A 1 316 ? -17.850 17.499 29.787 1.00 69.69 316 ASN A N 1
ATOM 2399 C CA . ASN A 1 316 ? -17.866 18.857 30.329 1.00 69.69 316 ASN A CA 1
ATOM 2400 C C . ASN A 1 316 ? -19.152 19.626 29.994 1.00 69.69 316 ASN A C 1
ATOM 2402 O O . ASN A 1 316 ? -19.144 20.861 30.032 1.00 69.69 316 ASN A O 1
ATOM 2406 N N . TYR A 1 317 ? -20.265 18.923 29.761 1.00 67.31 317 TYR A N 1
ATOM 2407 C CA . TYR A 1 317 ? -21.565 19.515 29.414 1.00 67.31 317 TYR A CA 1
ATOM 2408 C C . TYR A 1 317 ? -22.025 20.640 30.362 1.00 67.31 317 TYR A C 1
ATOM 2410 O O . TYR A 1 317 ? -22.820 21.498 29.982 1.00 67.31 317 TYR A O 1
ATOM 2418 N N . ASN A 1 318 ? -21.548 20.651 31.614 1.00 65.81 318 ASN A N 1
ATOM 2419 C CA . ASN A 1 318 ? -21.907 21.643 32.630 1.00 65.81 318 ASN A CA 1
ATOM 2420 C C . ASN A 1 318 ? -20.842 22.728 32.891 1.00 65.81 318 ASN A C 1
ATOM 2422 O O . ASN A 1 318 ? -21.135 23.679 33.615 1.00 65.81 318 ASN A O 1
ATOM 2426 N N . ILE A 1 319 ? -19.625 22.595 32.351 1.00 68.69 319 ILE A N 1
ATOM 2427 C CA . ILE A 1 319 ? -18.495 23.521 32.576 1.00 68.69 319 ILE A CA 1
ATOM 2428 C C . ILE A 1 319 ? -18.036 24.178 31.255 1.00 68.69 319 ILE A C 1
ATOM 2430 O O . ILE A 1 319 ? -17.211 25.088 31.277 1.00 68.69 319 ILE A O 1
ATOM 2434 N N . GLY A 1 320 ? -18.629 23.797 30.116 1.00 64.00 320 GLY A N 1
ATOM 2435 C CA . GLY A 1 320 ? -18.391 24.430 28.814 1.00 64.00 320 GLY A CA 1
ATOM 2436 C C . GLY A 1 320 ? -17.050 24.045 28.189 1.00 64.00 320 GLY A C 1
ATOM 2437 O O . GLY A 1 320 ? -16.364 24.908 27.652 1.00 64.00 320 GLY A O 1
ATOM 2438 N N . GLY A 1 321 ? -16.643 22.780 28.329 1.00 71.12 321 GLY A N 1
ATOM 2439 C CA . GLY A 1 321 ? -15.462 22.242 27.647 1.00 71.12 321 GLY A CA 1
ATOM 2440 C C . GLY A 1 321 ? -15.835 21.482 26.374 1.00 71.12 321 GLY A C 1
ATOM 2441 O O . GLY A 1 321 ? -16.943 20.973 26.277 1.00 71.12 321 GLY A O 1
ATOM 2442 N N . ASP A 1 322 ? -14.879 21.338 25.455 1.00 82.56 322 ASP A N 1
ATOM 2443 C CA . ASP A 1 322 ? -15.127 20.797 24.105 1.00 82.56 322 ASP A CA 1
ATOM 2444 C C . ASP A 1 322 ? -14.729 19.321 23.943 1.00 82.56 322 ASP A C 1
ATOM 2446 O O . ASP A 1 322 ? -14.604 18.830 22.825 1.00 82.56 322 ASP A O 1
ATOM 2450 N N . LEU A 1 323 ? -14.453 18.619 25.047 1.00 85.94 323 LEU A N 1
ATOM 2451 C CA . LEU A 1 323 ? -13.944 17.250 25.011 1.00 85.94 323 LEU A CA 1
ATOM 2452 C C . LEU A 1 323 ? -15.082 16.240 25.161 1.00 85.94 323 LEU A C 1
ATOM 2454 O O . LEU A 1 323 ? -15.736 16.170 26.203 1.00 85.94 323 LEU A O 1
ATOM 2458 N N . VAL A 1 324 ? -15.238 15.403 24.144 1.00 89.69 324 VAL A N 1
ATOM 2459 C CA . VAL A 1 324 ? -16.240 14.345 24.083 1.00 89.69 324 VAL A CA 1
ATOM 2460 C C . VAL A 1 324 ? -15.542 12.994 24.178 1.00 89.69 324 VAL A C 1
ATOM 2462 O O . VAL A 1 324 ? -14.520 12.750 23.531 1.00 89.69 324 VAL A O 1
ATOM 2465 N N . THR A 1 325 ? -16.085 12.100 25.003 1.00 92.00 325 THR A N 1
ATOM 2466 C CA . THR A 1 325 ? -15.682 10.692 25.011 1.00 92.00 325 THR A CA 1
ATOM 2467 C C . THR A 1 325 ? -16.666 9.898 24.175 1.00 92.00 325 THR A C 1
ATOM 2469 O O . THR A 1 325 ? -17.870 9.959 24.415 1.00 92.00 325 THR A O 1
ATOM 2472 N N . VAL A 1 326 ? -16.160 9.119 23.226 1.00 92.81 326 VAL A N 1
ATOM 2473 C CA . VAL A 1 326 ? -16.979 8.201 22.439 1.00 92.81 326 VAL A CA 1
ATOM 2474 C C . VAL A 1 326 ? -16.617 6.771 22.801 1.00 92.81 326 VAL A C 1
ATOM 2476 O O . VAL A 1 326 ? -15.524 6.284 22.502 1.00 92.81 326 VAL A O 1
ATOM 2479 N N . GLY A 1 327 ? -17.559 6.113 23.466 1.00 92.19 327 GLY A N 1
ATOM 2480 C CA . GLY A 1 327 ? -17.506 4.711 23.828 1.00 92.19 327 GLY A CA 1
ATOM 2481 C C . GLY A 1 327 ? -17.710 3.825 22.606 1.00 92.19 327 GLY A C 1
ATOM 2482 O O . GLY A 1 327 ? -18.691 3.969 21.871 1.00 92.19 327 GLY A O 1
ATOM 2483 N N . MET A 1 328 ? -16.784 2.895 22.395 1.00 94.12 328 MET A N 1
ATOM 2484 C CA . MET A 1 328 ? -16.797 1.967 21.272 1.00 94.12 328 MET A CA 1
ATOM 2485 C C . MET A 1 328 ? -16.360 0.584 21.728 1.00 94.12 328 MET A C 1
ATOM 2487 O O . MET A 1 328 ? -15.354 0.409 22.410 1.00 94.12 328 MET A O 1
ATOM 2491 N N . THR A 1 329 ? -17.081 -0.438 21.285 1.00 94.88 329 THR A N 1
ATOM 2492 C CA . THR A 1 329 ? -16.611 -1.823 21.354 1.00 94.88 329 THR A CA 1
ATOM 2493 C C . THR A 1 329 ? -16.650 -2.405 19.956 1.00 94.88 329 THR A C 1
ATOM 2495 O O . THR A 1 329 ? -17.648 -2.269 19.246 1.00 94.88 329 THR A O 1
ATOM 2498 N N . GLY A 1 330 ? -15.543 -3.016 19.545 1.00 94.50 330 GLY A N 1
ATOM 2499 C CA . GLY A 1 330 ? -15.399 -3.536 18.196 1.00 94.50 330 GLY A CA 1
ATOM 2500 C C . GLY A 1 330 ? -14.658 -4.858 18.153 1.00 94.50 330 GLY A C 1
ATOM 2501 O O . GLY A 1 330 ? -13.814 -5.159 18.996 1.00 94.50 330 GLY A O 1
ATOM 2502 N N . SER A 1 331 ? -14.962 -5.637 17.124 1.00 96.38 331 SER A N 1
ATOM 2503 C CA . SER A 1 331 ? -14.193 -6.825 16.762 1.00 96.38 331 SER A CA 1
ATOM 2504 C C . SER A 1 331 ? -13.403 -6.550 15.490 1.00 96.38 331 SER A C 1
ATOM 2506 O O . SER A 1 331 ? -13.826 -5.776 14.635 1.00 96.38 331 SER A O 1
ATOM 2508 N N . GLU A 1 332 ? -12.244 -7.177 15.360 1.00 95.69 332 GLU A N 1
ATOM 2509 C CA . GLU A 1 332 ? -11.440 -7.096 14.150 1.00 95.69 332 GLU A CA 1
ATOM 2510 C C . GLU A 1 332 ? -12.159 -7.778 12.983 1.00 95.69 332 GLU A C 1
ATOM 2512 O O . GLU A 1 332 ? -12.587 -8.929 13.090 1.00 95.69 332 GLU A O 1
ATOM 2517 N N . VAL A 1 333 ? -12.279 -7.059 11.870 1.00 94.69 333 VAL A N 1
ATOM 2518 C CA . VAL A 1 333 ? -12.952 -7.515 10.649 1.00 94.69 333 VAL A CA 1
ATOM 2519 C C . VAL A 1 333 ? -12.096 -7.191 9.435 1.00 94.69 333 VAL A C 1
ATOM 2521 O O . VAL A 1 333 ? -11.204 -6.346 9.499 1.00 94.69 333 VAL A O 1
ATOM 2524 N N . ASP A 1 334 ? -12.379 -7.845 8.313 1.00 91.62 334 ASP A N 1
ATOM 2525 C CA . ASP A 1 334 ? -11.769 -7.447 7.051 1.00 91.62 334 ASP A CA 1
ATOM 2526 C C . ASP A 1 334 ? -12.311 -6.083 6.590 1.00 91.62 334 ASP A C 1
ATOM 2528 O O . ASP A 1 334 ? -13.495 -5.779 6.791 1.00 91.62 334 ASP A O 1
ATOM 2532 N N . PRO A 1 335 ? -11.469 -5.248 5.958 1.00 91.25 335 PRO A N 1
ATOM 2533 C CA . PRO A 1 335 ? -11.933 -4.006 5.360 1.00 91.25 335 PRO A CA 1
ATOM 2534 C C . PRO A 1 335 ? -12.947 -4.276 4.233 1.00 91.25 335 PRO A C 1
ATOM 2536 O O . PRO A 1 335 ? -12.935 -5.350 3.622 1.00 91.25 335 PRO A O 1
ATOM 2539 N N . PRO A 1 336 ? -13.781 -3.282 3.867 1.00 88.00 336 PRO A N 1
ATOM 2540 C CA . PRO A 1 336 ? -14.599 -3.359 2.662 1.00 88.00 336 PRO A CA 1
ATOM 2541 C C . PRO A 1 336 ? -13.741 -3.666 1.433 1.00 88.00 336 PRO A C 1
ATOM 2543 O O . PRO A 1 336 ? -12.578 -3.244 1.374 1.00 88.00 336 PRO A O 1
ATOM 2546 N N . THR A 1 337 ? -14.325 -4.345 0.435 1.00 87.50 337 THR A N 1
ATOM 2547 C CA . THR A 1 337 ? -13.574 -4.826 -0.737 1.00 87.50 337 THR A CA 1
ATOM 2548 C C . THR A 1 337 ? -12.660 -3.736 -1.310 1.00 87.50 337 THR A C 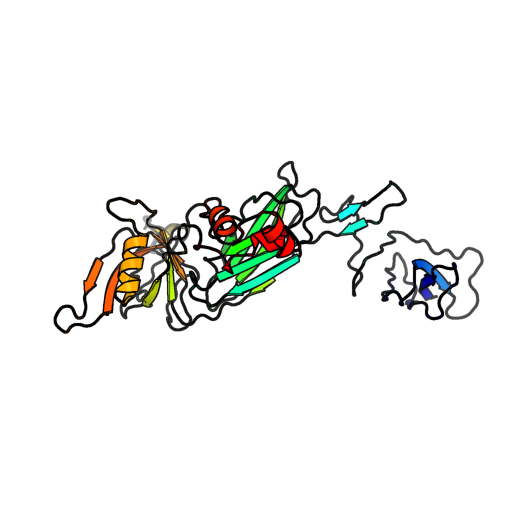1
ATOM 2550 O O . THR A 1 337 ? -13.116 -2.613 -1.544 1.00 87.50 337 THR A O 1
ATOM 2553 N N . PRO A 1 338 ? -11.372 -4.028 -1.541 1.00 83.31 338 PRO A N 1
ATOM 2554 C CA . PRO A 1 338 ? -10.388 -3.052 -2.019 1.00 83.31 338 PRO A CA 1
ATOM 2555 C C . PRO A 1 338 ? -10.709 -2.517 -3.426 1.00 83.31 338 PRO A C 1
ATOM 2557 O O . PRO A 1 338 ? -10.135 -1.515 -3.842 1.00 83.31 338 PRO A O 1
ATOM 2560 N N . ALA A 1 339 ? -11.621 -3.161 -4.166 1.00 78.50 339 ALA A N 1
ATOM 2561 C CA . ALA A 1 339 ? -12.093 -2.686 -5.466 1.00 78.50 339 ALA A CA 1
ATOM 2562 C C . ALA A 1 339 ? -13.032 -1.467 -5.369 1.00 78.50 339 ALA A C 1
ATOM 2564 O O . ALA A 1 339 ? -13.172 -0.734 -6.346 1.00 78.50 339 ALA A O 1
ATOM 2565 N N . LEU A 1 340 ? -13.673 -1.240 -4.216 1.00 77.00 340 LEU A N 1
ATOM 2566 C CA . LEU A 1 340 ? -14.501 -0.056 -3.992 1.00 77.00 340 LEU A CA 1
ATOM 2567 C C . LEU A 1 340 ? -13.617 1.138 -3.638 1.00 77.00 340 LEU A C 1
ATOM 2569 O O . LEU A 1 340 ? -12.800 1.066 -2.717 1.00 77.00 340 LEU A O 1
ATOM 2573 N N . VAL A 1 341 ? -13.811 2.231 -4.375 1.00 73.06 341 VAL A N 1
ATOM 2574 C CA . VAL A 1 341 ? -13.045 3.473 -4.247 1.00 73.06 341 VAL A CA 1
ATOM 2575 C C . VAL A 1 341 ? -13.981 4.653 -4.409 1.00 73.06 341 VAL A C 1
ATOM 2577 O O . VAL A 1 341 ? -14.773 4.685 -5.352 1.00 73.06 341 VAL A O 1
ATOM 2580 N N . VAL A 1 342 ? -13.815 5.651 -3.551 1.00 71.88 342 VAL A N 1
ATOM 2581 C CA . VAL A 1 342 ? -14.328 6.998 -3.790 1.00 71.88 342 VAL A CA 1
ATOM 2582 C C . VAL A 1 342 ? -13.158 7.847 -4.305 1.00 71.88 342 VAL A C 1
ATOM 2584 O O . VAL A 1 342 ? -12.146 7.972 -3.611 1.00 71.88 342 VAL A O 1
ATOM 2587 N N . PRO A 1 343 ? -13.205 8.350 -5.554 1.00 73.31 343 PRO A N 1
ATOM 2588 C CA . PRO A 1 343 ? -12.101 9.117 -6.122 1.00 73.31 343 PRO A CA 1
ATOM 2589 C C . PRO A 1 343 ? -11.999 10.490 -5.448 1.00 73.31 343 PRO A C 1
ATOM 2591 O O . PRO A 1 343 ? -12.957 11.253 -5.486 1.00 73.31 343 PRO A O 1
ATOM 2594 N N . LEU A 1 344 ? -10.833 10.826 -4.879 1.00 76.69 344 LEU A N 1
ATOM 2595 C CA . LEU A 1 344 ? -10.627 12.149 -4.267 1.00 76.69 344 LEU A CA 1
ATOM 2596 C C . LEU A 1 344 ? -10.471 13.259 -5.298 1.00 76.69 344 LEU A C 1
ATOM 2598 O O . LEU A 1 344 ? -11.013 14.338 -5.114 1.00 76.69 344 LEU A O 1
ATOM 2602 N N . LEU A 1 345 ? -9.721 12.995 -6.368 1.00 84.50 345 LEU A N 1
ATOM 2603 C CA . LEU A 1 345 ? -9.606 13.913 -7.491 1.00 84.50 345 LEU A CA 1
ATOM 2604 C C . LEU A 1 345 ? -10.617 13.505 -8.556 1.00 84.50 345 LEU A C 1
ATOM 2606 O O . LEU A 1 345 ? -10.496 12.448 -9.182 1.00 84.50 345 LEU A O 1
ATOM 2610 N N . THR A 1 346 ? -11.603 14.358 -8.778 1.00 86.19 346 THR A N 1
ATOM 2611 C CA . THR A 1 346 ? -12.632 14.155 -9.788 1.00 86.19 346 THR A CA 1
ATOM 2612 C C . THR A 1 346 ? -12.382 15.027 -11.014 1.00 86.19 346 THR A C 1
ATOM 2614 O O . THR A 1 346 ? -11.598 15.977 -11.027 1.00 86.19 346 THR A O 1
ATOM 2617 N N . ARG A 1 347 ? -13.100 14.725 -12.099 1.00 86.00 347 ARG A N 1
ATOM 2618 C CA . ARG A 1 347 ? -13.107 15.598 -13.278 1.00 86.00 347 ARG A CA 1
ATOM 2619 C C . ARG A 1 347 ? -13.769 16.951 -12.988 1.00 86.00 347 ARG A C 1
ATOM 2621 O O . ARG A 1 347 ? -13.449 17.913 -13.680 1.00 86.00 347 ARG A O 1
ATOM 2628 N N . ALA A 1 348 ? -14.674 17.020 -12.009 1.00 86.56 348 ALA A N 1
ATOM 2629 C CA . ALA A 1 348 ? -15.312 18.267 -11.601 1.00 86.56 348 ALA A CA 1
ATOM 2630 C C . ALA A 1 348 ? -14.290 19.213 -10.959 1.00 86.56 348 ALA A C 1
ATOM 2632 O O . ALA A 1 348 ? -14.194 20.356 -11.391 1.00 86.56 348 ALA A O 1
ATOM 2633 N N . ASP A 1 349 ? -13.444 18.700 -10.061 1.00 87.44 349 ASP A N 1
ATOM 2634 C CA . ASP A 1 349 ? -12.343 19.455 -9.443 1.00 87.44 349 ASP A CA 1
ATOM 2635 C C . ASP A 1 349 ? -11.410 20.072 -10.494 1.00 87.44 349 ASP A C 1
ATOM 2637 O O . ASP A 1 349 ? -11.114 21.267 -10.480 1.00 87.44 349 ASP A O 1
ATOM 2641 N N . LEU A 1 350 ? -11.001 19.263 -11.480 1.00 90.81 350 LEU A N 1
ATOM 2642 C CA . LEU A 1 350 ? -10.145 19.731 -12.570 1.00 90.81 350 LEU A CA 1
ATOM 2643 C C . LEU A 1 350 ? -10.828 20.802 -13.427 1.00 90.81 350 LEU A C 1
ATOM 2645 O O . LEU A 1 350 ? -10.166 21.741 -13.853 1.00 90.81 350 LEU A O 1
ATOM 2649 N N . ASN A 1 351 ? -12.127 20.674 -13.703 1.00 90.06 351 ASN A N 1
ATOM 2650 C CA . ASN A 1 351 ? -12.862 21.660 -14.497 1.00 90.06 351 ASN A CA 1
ATOM 2651 C C . ASN A 1 351 ? -13.145 22.953 -13.714 1.00 90.06 351 ASN A C 1
ATOM 2653 O O . ASN A 1 351 ? -13.250 24.011 -14.330 1.00 90.06 351 ASN A O 1
ATOM 2657 N N . ALA A 1 352 ? -13.274 22.874 -12.386 1.00 89.25 352 ALA A N 1
ATOM 2658 C CA . ALA A 1 352 ? -13.435 24.041 -11.523 1.00 89.25 352 ALA A CA 1
ATOM 2659 C C . ALA A 1 352 ? -12.173 24.916 -11.538 1.00 89.25 352 ALA A C 1
ATOM 2661 O O . ALA A 1 352 ? -12.268 26.140 -11.592 1.00 89.25 352 ALA A O 1
ATOM 2662 N N . TYR A 1 353 ? -10.992 24.290 -11.564 1.00 91.00 353 TYR A N 1
ATOM 2663 C CA . TYR A 1 353 ? -9.716 25.004 -11.621 1.00 91.00 353 TYR A CA 1
ATOM 2664 C C . TYR A 1 353 ? -9.296 25.389 -13.049 1.00 91.00 353 TYR A C 1
ATOM 2666 O O . TYR A 1 353 ? -8.857 26.512 -13.297 1.00 91.00 353 TYR A O 1
ATOM 2674 N N . TYR A 1 354 ? -9.428 24.469 -14.011 1.00 91.75 354 TYR A N 1
ATOM 2675 C CA . TYR A 1 354 ? -9.031 24.694 -15.400 1.00 91.75 354 TYR A CA 1
ATOM 2676 C C . TYR A 1 354 ? -10.248 24.990 -16.285 1.00 91.75 354 TYR A C 1
ATOM 2678 O O . TYR A 1 354 ? -10.952 24.063 -16.695 1.00 91.75 354 TYR A O 1
ATOM 2686 N N . PRO A 1 355 ? -10.448 26.251 -16.714 1.00 86.31 355 PRO A N 1
ATOM 2687 C CA . PRO A 1 355 ? -11.597 26.621 -17.540 1.00 86.31 355 PRO A CA 1
ATOM 2688 C C . PRO A 1 355 ? -11.545 26.020 -18.952 1.00 86.31 355 PRO A C 1
ATOM 2690 O O . PRO A 1 355 ? -12.559 25.958 -19.645 1.00 86.31 355 PRO A O 1
ATOM 2693 N N . THR A 1 356 ? -10.369 25.582 -19.420 1.00 92.06 356 THR A N 1
ATOM 2694 C CA . THR A 1 356 ? -10.209 24.951 -20.735 1.00 92.06 356 THR A CA 1
ATOM 2695 C C . THR A 1 356 ? -9.219 23.792 -20.700 1.00 92.06 356 THR A C 1
ATOM 2697 O O . THR A 1 356 ? -8.279 23.756 -19.904 1.00 92.06 356 THR A O 1
ATOM 2700 N N . ARG A 1 357 ? -9.365 22.866 -21.655 1.00 88.31 357 ARG A N 1
ATOM 2701 C CA . ARG A 1 357 ? -8.418 21.757 -21.837 1.00 88.31 357 ARG A CA 1
ATOM 2702 C C . ARG A 1 357 ? -7.026 22.226 -22.278 1.00 88.31 357 ARG A C 1
ATOM 2704 O O . ARG A 1 357 ? -6.044 21.555 -21.984 1.00 88.31 357 ARG A O 1
ATOM 2711 N N . ALA A 1 358 ? -6.940 23.366 -22.963 1.00 91.31 358 ALA A N 1
ATOM 2712 C CA . ALA A 1 358 ? -5.664 23.963 -23.344 1.00 91.31 358 ALA A CA 1
ATOM 2713 C C . ALA A 1 358 ? -4.886 24.449 -22.112 1.00 91.31 358 ALA A C 1
ATOM 2715 O O . ALA A 1 358 ? -3.696 24.171 -22.016 1.00 91.31 358 ALA A O 1
ATOM 2716 N N . ALA A 1 359 ? -5.564 25.082 -21.145 1.00 90.25 359 ALA A N 1
ATOM 2717 C CA . ALA A 1 359 ? -4.949 25.492 -19.882 1.00 90.25 359 ALA A CA 1
ATOM 2718 C C . ALA A 1 359 ? -4.440 24.284 -19.077 1.00 90.25 359 ALA A C 1
ATOM 2720 O O . ALA A 1 359 ? -3.297 24.284 -18.634 1.00 90.25 359 ALA A O 1
ATOM 2721 N N . LEU A 1 360 ? -5.246 23.218 -18.983 1.00 92.12 360 LEU A N 1
ATOM 2722 C CA . LEU A 1 360 ? -4.843 21.966 -18.332 1.00 92.12 360 LEU A CA 1
ATOM 2723 C C . LEU A 1 360 ? -3.570 21.372 -18.960 1.00 92.12 360 LEU A C 1
ATOM 2725 O O . LEU A 1 360 ? -2.652 20.985 -18.242 1.00 92.12 360 LEU A O 1
ATOM 2729 N N . ASN A 1 361 ? -3.518 21.298 -20.294 1.00 91.44 361 ASN A N 1
ATOM 2730 C CA . ASN A 1 361 ? -2.378 20.736 -21.022 1.00 91.44 361 ASN A CA 1
ATOM 2731 C C . ASN A 1 361 ? -1.132 21.635 -20.972 1.00 91.44 361 ASN A C 1
ATOM 2733 O O . ASN A 1 361 ? -0.022 21.126 -21.068 1.00 91.44 361 ASN A O 1
ATOM 2737 N N . ALA A 1 362 ? -1.304 22.954 -20.861 1.00 90.31 362 ALA A N 1
ATOM 2738 C CA . ALA A 1 362 ? -0.187 23.884 -20.723 1.00 90.31 362 ALA A CA 1
ATOM 2739 C C . ALA A 1 362 ? 0.484 23.760 -19.346 1.00 90.31 362 ALA A C 1
ATOM 2741 O O . ALA A 1 362 ? 1.704 23.843 -19.256 1.00 90.31 362 ALA A O 1
ATOM 2742 N N . ASP A 1 363 ? -0.309 23.523 -18.298 1.00 91.38 363 ASP A N 1
ATOM 2743 C CA . ASP A 1 363 ? 0.177 23.404 -16.918 1.00 91.38 363 ASP A CA 1
ATOM 2744 C C . ASP A 1 363 ? 0.693 21.993 -16.572 1.00 91.38 363 ASP A C 1
ATOM 2746 O O . ASP A 1 363 ? 1.434 21.806 -15.611 1.00 91.38 363 ASP A O 1
ATOM 2750 N N . ASN A 1 364 ? 0.328 20.968 -17.354 1.00 92.12 364 ASN A N 1
ATOM 2751 C CA . ASN A 1 364 ? 0.671 19.576 -17.061 1.00 92.12 364 ASN A CA 1
ATOM 2752 C C . ASN A 1 364 ? 1.317 18.880 -18.265 1.00 92.12 364 ASN A C 1
ATOM 2754 O O . ASN A 1 364 ? 0.675 18.637 -19.285 1.00 92.12 364 ASN A O 1
ATOM 2758 N N . ALA A 1 365 ? 2.574 18.454 -18.102 1.00 88.75 365 ALA A N 1
ATOM 2759 C CA . ALA A 1 365 ? 3.358 17.833 -19.174 1.00 88.75 365 ALA A CA 1
ATOM 2760 C C . ALA A 1 365 ? 2.865 16.431 -19.594 1.00 88.75 365 ALA A C 1
ATOM 2762 O O . ALA A 1 365 ? 3.248 15.925 -20.647 1.00 88.75 365 ALA A O 1
ATOM 2763 N N . SER A 1 366 ? 2.047 15.766 -18.772 1.00 87.81 366 SER A N 1
ATOM 2764 C CA . SER A 1 366 ? 1.540 14.418 -19.049 1.00 87.81 366 SER A CA 1
ATOM 2765 C C . SER A 1 366 ? 0.186 14.159 -18.386 1.00 87.81 366 SER A C 1
ATOM 2767 O O . SER A 1 366 ? -0.204 14.841 -17.438 1.00 87.81 366 SER A O 1
ATOM 2769 N N . ARG A 1 367 ? -0.524 13.113 -18.837 1.00 85.44 367 ARG A N 1
ATOM 2770 C CA . ARG A 1 367 ? -1.749 12.650 -18.156 1.00 85.44 367 ARG A CA 1
ATOM 2771 C C . ARG A 1 367 ? -1.479 12.161 -16.737 1.00 85.44 367 ARG A C 1
ATOM 2773 O O . ARG A 1 367 ? -2.329 12.340 -15.874 1.00 85.44 367 ARG A O 1
ATOM 2780 N N . LEU A 1 368 ? -0.310 11.563 -16.495 1.00 87.88 368 LEU A N 1
ATOM 2781 C CA . LEU A 1 368 ? 0.086 11.171 -15.148 1.00 87.88 368 LEU A CA 1
ATOM 2782 C C . LEU A 1 368 ? 0.197 12.405 -14.249 1.00 87.88 368 LEU A C 1
ATOM 2784 O O . LEU A 1 368 ? -0.330 12.370 -13.151 1.00 87.88 368 LEU A O 1
ATOM 2788 N N . ALA A 1 369 ? 0.787 13.506 -14.727 1.00 88.19 369 ALA A N 1
ATOM 2789 C CA . ALA A 1 369 ? 0.851 14.752 -13.960 1.00 88.19 369 ALA A CA 1
ATOM 2790 C C . ALA A 1 369 ? -0.549 15.280 -13.600 1.00 88.19 369 ALA A C 1
ATOM 2792 O O . ALA A 1 369 ? -0.795 15.590 -12.440 1.00 88.19 369 ALA A O 1
ATOM 2793 N N . VAL A 1 370 ? -1.493 15.266 -14.552 1.00 88.56 370 VAL A N 1
ATOM 2794 C CA . VAL A 1 370 ? -2.896 15.643 -14.293 1.00 88.56 370 VAL A CA 1
ATOM 2795 C C . VAL A 1 370 ? -3.533 14.762 -13.213 1.00 88.56 370 VAL A C 1
ATOM 2797 O O . VAL A 1 370 ? -4.162 15.275 -12.294 1.00 88.56 370 VAL A O 1
ATOM 2800 N N . ASN A 1 371 ? -3.345 13.441 -13.287 1.00 87.88 371 ASN A N 1
ATOM 2801 C CA . ASN A 1 371 ? -3.926 12.487 -12.332 1.00 87.88 371 ASN A CA 1
ATOM 2802 C C . ASN A 1 371 ? -3.333 12.587 -10.916 1.00 87.88 371 ASN A C 1
ATOM 2804 O O . ASN A 1 371 ? -3.816 11.914 -10.010 1.00 87.88 371 ASN A O 1
ATOM 2808 N N . ARG A 1 372 ? -2.285 13.395 -10.735 1.00 90.62 372 ARG A N 1
ATOM 2809 C CA . ARG A 1 372 ? -1.608 13.629 -9.458 1.00 90.62 372 ARG A CA 1
ATOM 2810 C C . ARG A 1 372 ? -1.922 14.999 -8.862 1.00 90.62 372 ARG A C 1
ATOM 2812 O O . ARG A 1 372 ? -1.367 15.335 -7.820 1.00 90.62 372 ARG A O 1
ATOM 2819 N N . ARG A 1 373 ? -2.815 15.782 -9.483 1.00 88.81 373 ARG A N 1
ATOM 2820 C CA . ARG A 1 373 ? -3.242 17.105 -8.998 1.00 88.81 373 ARG A CA 1
ATOM 2821 C C . ARG A 1 373 ? -4.207 17.019 -7.815 1.00 88.81 373 ARG A C 1
ATOM 2823 O O . ARG A 1 373 ? -5.286 17.604 -7.821 1.00 88.81 373 ARG A O 1
ATOM 2830 N N . TYR A 1 374 ? -3.830 16.248 -6.799 1.00 84.88 374 TYR A N 1
ATOM 2831 C CA . TYR A 1 374 ? -4.594 16.118 -5.560 1.00 84.88 374 TYR A CA 1
ATOM 2832 C C . TYR A 1 374 ? -4.631 17.427 -4.760 1.00 84.88 374 TYR A C 1
ATOM 2834 O O . TYR A 1 374 ? -5.498 17.577 -3.911 1.00 84.88 374 TYR A O 1
ATOM 2842 N N . ASP A 1 375 ? -3.759 18.392 -5.077 1.00 84.00 375 ASP A N 1
ATOM 2843 C CA . ASP A 1 375 ? -3.843 19.783 -4.611 1.00 84.00 375 ASP A CA 1
ATOM 2844 C C . ASP A 1 375 ? -5.157 20.473 -5.009 1.00 84.00 375 ASP A C 1
ATOM 2846 O O . ASP A 1 375 ? -5.566 21.436 -4.369 1.00 84.00 375 ASP A O 1
ATOM 2850 N N . LEU A 1 376 ? -5.822 19.983 -6.059 1.00 85.75 376 LEU A N 1
ATOM 2851 C CA . LEU A 1 376 ? -7.077 20.535 -6.560 1.00 85.75 376 LEU A CA 1
ATOM 2852 C C . LEU A 1 376 ? -8.314 19.769 -6.073 1.00 85.75 376 LEU A C 1
ATOM 2854 O O . LEU A 1 376 ? -9.428 20.191 -6.377 1.00 85.75 376 LEU A O 1
ATOM 2858 N N . ALA A 1 377 ? -8.135 18.651 -5.366 1.00 81.56 377 ALA A N 1
ATOM 2859 C CA . ALA A 1 377 ? -9.226 17.796 -4.910 1.00 81.56 377 ALA A CA 1
ATOM 2860 C C . ALA A 1 377 ? -10.138 18.523 -3.904 1.00 81.56 377 ALA A C 1
ATOM 2862 O O . ALA A 1 377 ? -9.649 19.220 -3.018 1.00 81.56 377 ALA A O 1
ATOM 2863 N N . GLY A 1 378 ? -11.456 18.337 -4.031 1.00 73.25 378 GLY A N 1
ATOM 2864 C CA . GLY A 1 378 ? -12.454 18.962 -3.153 1.00 73.25 378 GLY A CA 1
ATOM 2865 C C . GLY A 1 378 ? -12.846 20.396 -3.535 1.00 73.25 378 GLY A C 1
ATOM 2866 O O . GLY A 1 378 ? -13.642 21.007 -2.833 1.00 73.25 378 GLY A O 1
ATOM 2867 N N . ASN A 1 379 ? -12.328 20.940 -4.643 1.00 65.81 379 ASN A N 1
ATOM 2868 C CA . ASN A 1 379 ? -12.700 22.273 -5.138 1.00 65.81 379 ASN A CA 1
ATOM 2869 C C . ASN A 1 379 ? -13.913 22.260 -6.086 1.00 65.81 379 ASN A C 1
ATOM 2871 O O . ASN A 1 379 ? -14.425 23.321 -6.440 1.00 65.81 379 ASN A O 1
ATOM 2875 N N . GLY A 1 380 ? -14.326 21.084 -6.565 1.00 55.41 380 GLY A N 1
ATOM 2876 C CA . GLY A 1 380 ? -15.406 20.908 -7.537 1.00 55.41 380 GLY A CA 1
ATOM 2877 C C . GLY A 1 380 ? -16.718 20.373 -6.962 1.00 55.41 380 GLY A C 1
ATOM 2878 O O . GLY A 1 380 ? -17.563 19.959 -7.759 1.00 55.41 380 GLY A O 1
ATOM 2879 N N . SER A 1 381 ? -16.859 20.325 -5.632 1.00 46.72 381 SER A N 1
ATOM 2880 C CA . SER A 1 381 ? -18.073 19.883 -4.926 1.00 46.72 381 SER A CA 1
ATOM 2881 C C . SER A 1 381 ? -19.144 20.962 -4.850 1.00 46.72 381 SER A C 1
ATOM 2883 O O . SER A 1 381 ? -18.788 22.084 -4.419 1.00 46.72 381 SER A O 1
#

Sequence (381 aa):
MVIDSYIQWIDGSGTAMPSPAQNTDAVVSGWGRYSVTAAAPIGATRARVIHRMRATTGTLSDGDRLDVSCLMFESGSVVLNYFDPDINAWSLWEGAANASPSRYYAPTVSIIPSLDSAPCPRVEIVVTDIHPNASTVTVFRSAGGREMPVRGALNAIVDSALTRIDFEVPFGIDASYRVQMFNSSGASMGYSSATTVNLDVQETWVHNPLDPWGSAVVAFDDGAARSIQRPFEGDIVWPQGRTVGVVVSGQRRGIQDVVLDVRADIDNADKLQAMFGSYGERTTPVICFRIGSRDRVRLPRPLFAGVLTLDERDMNYNIGGDLVTVGMTGSEVDPPTPALVVPLLTRADLNAYYPTRAALNADNASRLAVNRRYDLAGNGS